Protein AF-0000000067869856 (afdb_homodimer)

Radius of gyration: 24.0 Å; Cα contacts (8 Å, |Δi|>4): 1104; chains: 2; bounding box: 65×70×57 Å

pLDDT: mean 91.67, std 9.71, range [39.16, 98.56]

Solvent-accessible surface area (backbone atoms only — not comparable to full-atom values): 27989 Å² total; per-residue (Å²): 135,73,52,47,70,72,68,78,84,89,57,65,49,40,37,36,37,46,43,30,27,34,25,47,80,92,40,54,46,36,48,54,32,61,49,70,41,50,46,46,32,32,34,22,41,33,48,56,56,70,45,43,69,68,57,52,58,29,52,74,39,50,57,46,69,77,38,80,65,51,48,76,44,62,43,40,26,50,65,92,41,57,66,74,44,87,84,54,58,59,69,60,42,32,39,33,36,25,73,45,50,41,69,50,75,62,56,91,49,22,46,47,50,46,39,48,48,62,34,52,76,71,61,60,82,70,62,62,68,58,50,52,53,50,31,33,55,74,53,68,47,69,87,84,56,66,44,75,41,55,34,85,77,46,42,64,67,55,25,36,37,46,50,48,24,27,39,53,63,56,62,30,56,30,41,37,30,40,33,57,52,59,69,38,17,62,51,57,37,52,54,48,44,53,50,49,61,61,46,18,78,75,21,20,32,41,36,34,44,58,48,64,68,55,37,37,53,56,14,39,26,32,34,36,40,40,64,41,74,86,41,95,89,46,76,55,29,15,27,68,73,48,74,42,43,24,51,42,50,72,75,56,45,87,42,72,68,48,45,33,49,76,69,54,46,131,133,70,53,46,69,72,70,75,80,90,55,64,48,41,36,37,35,45,41,29,26,34,26,48,81,92,40,53,46,36,47,55,33,62,50,69,42,51,44,46,33,34,33,22,41,34,50,55,57,71,44,45,69,68,57,52,57,29,52,75,40,49,58,46,69,78,40,80,64,51,49,78,45,62,44,40,24,50,65,92,40,59,67,76,44,87,82,53,58,58,70,61,41,32,39,35,36,24,73,46,49,40,69,49,74,62,56,90,51,22,45,48,50,48,40,46,48,62,35,50,76,72,61,60,82,71,62,64,68,58,48,52,53,50,31,34,56,73,52,68,47,70,86,84,55,67,46,76,42,55,32,86,77,46,42,60,65,56,25,37,37,46,48,49,24,27,38,52,63,56,60,30,56,28,42,37,31,42,33,57,52,58,70,38,16,61,49,57,36,52,55,47,45,53,50,50,60,60,45,18,78,73,20,20,33,41,35,34,43,60,47,64,67,57,38,37,55,57,15,40,26,32,33,35,40,40,64,40,73,85,39,96,87,47,75,54,27,14,29,69,73,48,74,43,43,24,50,42,52,72,73,56,44,89,42,70,67,50,45,33,50,73,69,54,45,130

InterPro domains:
  IPR003439 ABC transporter-like, ATP-binding domain [PF00005] (30-181)
  IPR003439 ABC transporter-like, ATP-binding domain [PS50893] (15-252)
  IPR003593 AAA+ ATPase domain [SM00382] (39-242)
  IPR005670 Phosphate import ATP-binding protein PstB-like [cd03260] (15-249)
  IPR027417 P-loop containing nucleoside triphosphate hydrolase [G3DSA:3.40.50.300] (12-260)
  IPR027417 P-loop containing nucleoside triphosphate hydrolase [SSF52540] (6-226)

Secondary structure (DSSP, 8-state):
--PPPPPPS---EEEEEEEEEEEETTEEEEEEEEEEEETTSEEEEE-STTSSHHHHHHHHTTGGGG-TTEEEEEEEEETTEETTSTTS-HHHHHHHEEEEESSP-PPSSBHHHHHHHHHHHTT--S-HHHHHHHHHHHTT--TTS-TTSBGGGS-HHHHHHHHHHHHHHT--SEEEEESTTTT--HHHHHHHHHHHHHHTTT-EEEEE-S-HHHHHHH-SEEEEEEEE-SSTTS--EEEEEEEEEHHHHHHS-SSHHHHHHHTT--/--PPPPPPS---EEEEEEEEEEEETTEEEEEEEEEEEETTSEEEEE-STTSSHHHHHHHHTTGGGG-TTEEEEEEEEETTEETTSTTS-HHHHHHHEEEEESSP-PPSSBHHHHHHHHHHHTT--S-HHHHHHHHHHHTT--TTS-TTSBGGGS-HHHHHHHHHHHHHHT--SEEEEESTTTT--HHHHHHHHHHHHHHTTT-EEEEE-S-HHHHHHH-SEEEEEEEE-SSTTS--EEEEEEEEEHHHHHHS-SSHHHHHHHTT--

Structure (mmCIF, N/CA/C/O backbone):
data_AF-0000000067869856-model_v1
#
loop_
_entity.id
_entity.type
_entity.pdbx_description
1 polymer ATPase
#
loop_
_atom_site.group_PDB
_atom_site.id
_atom_site.type_symbol
_atom_site.label_atom_id
_atom_site.label_alt_id
_atom_site.label_comp_id
_atom_site.label_asym_id
_atom_site.label_entity_id
_atom_site.label_seq_id
_atom_site.pdbx_PDB_ins_code
_atom_site.Cartn_x
_atom_site.Cartn_y
_atom_site.Cartn_z
_atom_site.occupancy
_atom_site.B_iso_or_equiv
_atom_site.auth_seq_id
_atom_site.auth_comp_id
_atom_site.auth_asym_id
_atom_site.auth_atom_id
_atom_site.pdbx_PDB_model_num
ATOM 1 N N . MET A 1 1 ? -0.422 15.875 -17.922 1 39.16 1 MET A N 1
ATOM 2 C CA . MET A 1 1 ? -0.755 16.062 -16.5 1 39.16 1 MET A CA 1
ATOM 3 C C . MET A 1 1 ? -1.056 17.516 -16.203 1 39.16 1 MET A C 1
ATOM 5 O O . MET A 1 1 ? -0.271 18.406 -16.547 1 39.16 1 MET A O 1
ATOM 9 N N . GLU A 1 2 ? -2.297 17.922 -15.969 1 53.31 2 GLU A N 1
ATOM 10 C CA . GLU A 1 2 ? -2.629 19.297 -15.602 1 53.31 2 GLU A CA 1
ATOM 11 C C . GLU A 1 2 ? -2.277 19.578 -14.148 1 53.31 2 GLU A C 1
ATOM 13 O O . GLU A 1 2 ? -2.596 18.781 -13.258 1 53.31 2 GLU A O 1
ATOM 18 N N . PHE A 1 3 ? -1.23 20.516 -14 1 53.94 3 PHE A N 1
ATOM 19 C CA . PHE A 1 3 ? -0.782 20.891 -12.664 1 53.94 3 PHE A CA 1
ATOM 20 C C . PHE A 1 3 ? -1.638 22.031 -12.117 1 53.94 3 PHE A C 1
ATOM 22 O O . PHE A 1 3 ? -2.211 22.812 -12.875 1 53.94 3 PHE A O 1
ATOM 29 N N . LEU A 1 4 ? -1.849 21.922 -10.789 1 57.97 4 LEU A N 1
ATOM 30 C CA . LEU A 1 4 ? -2.494 23.062 -10.156 1 57.97 4 LEU A CA 1
ATOM 31 C C . LEU A 1 4 ? -1.686 24.344 -10.375 1 57.97 4 LEU A C 1
ATOM 33 O O . LEU A 1 4 ? -0.46 24.297 -10.5 1 57.97 4 LEU A O 1
ATOM 37 N N . PRO A 1 5 ? -2.385 25.422 -10.586 1 54.81 5 PRO A N 1
ATOM 38 C CA . PRO A 1 5 ? -1.653 26.688 -10.703 1 54.81 5 PRO A CA 1
ATOM 39 C C . PRO A 1 5 ? -0.797 26.984 -9.477 1 54.81 5 PRO A C 1
ATOM 41 O O . PRO A 1 5 ? -1.098 26.516 -8.383 1 54.81 5 PRO A O 1
ATOM 44 N N . PRO A 1 6 ? 0.367 27.578 -9.719 1 53.59 6 PRO A N 1
ATOM 45 C CA . PRO A 1 6 ? 1.192 27.953 -8.57 1 53.59 6 PRO A CA 1
ATOM 46 C C . PRO A 1 6 ? 0.456 28.875 -7.59 1 53.59 6 PRO A C 1
ATOM 48 O O . PRO A 1 6 ? -0.377 29.688 -8 1 53.59 6 PRO A O 1
ATOM 51 N N . PRO A 1 7 ? 0.468 28.484 -6.328 1 55.28 7 PRO A N 1
ATOM 52 C CA . PRO A 1 7 ? -0.251 29.312 -5.355 1 55.28 7 PRO A CA 1
ATOM 53 C C . PRO A 1 7 ? 0.229 30.766 -5.344 1 55.28 7 PRO A C 1
ATOM 55 O O . PRO A 1 7 ? 1.345 31.047 -5.785 1 55.28 7 PRO A O 1
ATOM 58 N N . PRO A 1 8 ? -0.73 31.656 -4.926 1 47.81 8 PRO A N 1
ATOM 59 C CA . PRO A 1 8 ? -0.253 33.031 -4.715 1 47.81 8 PRO A CA 1
ATOM 60 C C . PRO A 1 8 ? 0.935 33.094 -3.756 1 47.81 8 PRO A C 1
ATOM 62 O O . PRO A 1 8 ? 1.176 32.156 -2.996 1 47.81 8 PRO A O 1
ATOM 65 N N . ARG A 1 9 ? 1.725 34.094 -3.725 1 49.69 9 ARG A N 1
ATOM 66 C CA . ARG A 1 9 ? 2.971 34.312 -2.998 1 49.69 9 ARG A CA 1
ATOM 67 C C . ARG A 1 9 ? 2.895 33.75 -1.589 1 49.69 9 ARG A C 1
ATOM 69 O O . ARG A 1 9 ? 3.598 32.781 -1.268 1 49.69 9 ARG A O 1
ATOM 76 N N . PHE A 1 10 ? 2.943 34.688 -0.5 1 46.12 10 PHE A N 1
ATOM 77 C CA . PHE A 1 10 ? 3.449 34.594 0.865 1 46.12 10 PHE A CA 1
ATOM 78 C C . PHE A 1 10 ? 2.41 34 1.796 1 46.12 10 PHE A C 1
ATOM 80 O O . PHE A 1 10 ? 1.504 34.688 2.264 1 46.12 10 PHE A O 1
ATOM 87 N N . THR A 1 11 ? 1.923 32.719 1.635 1 58.31 11 THR A N 1
ATOM 88 C CA . THR A 1 11 ? 1.076 32.281 2.736 1 58.31 11 THR A CA 1
ATOM 89 C C . THR A 1 11 ? 1.92 31.922 3.953 1 58.31 11 THR A C 1
ATOM 91 O O . THR A 1 11 ? 3.084 31.531 3.814 1 58.31 11 THR A O 1
ATOM 94 N N . ASP A 1 12 ? 1.637 32.438 5.152 1 71.75 12 ASP A N 1
ATOM 95 C CA . ASP A 1 12 ? 2.277 32.125 6.43 1 71.75 12 ASP A CA 1
ATOM 96 C C . ASP A 1 12 ? 2.484 30.641 6.602 1 71.75 12 ASP A C 1
ATOM 98 O O . ASP A 1 12 ? 1.579 29.844 6.336 1 71.75 12 ASP A O 1
ATOM 102 N N . PRO A 1 13 ? 3.732 30.266 6.742 1 81.44 13 PRO A N 1
ATOM 103 C CA . PRO A 1 13 ? 3.988 28.828 6.945 1 81.44 13 PRO A CA 1
ATOM 104 C C . PRO A 1 13 ? 3.207 28.25 8.125 1 81.44 13 PRO A C 1
ATOM 106 O O . PRO A 1 13 ? 3.105 28.891 9.172 1 81.44 13 PRO A O 1
ATOM 109 N N . ALA A 1 14 ? 2.566 27.234 7.809 1 87.12 14 ALA A N 1
ATOM 110 C CA . ALA A 1 14 ? 1.87 26.531 8.875 1 87.12 14 ALA A CA 1
ATOM 111 C C . ALA A 1 14 ? 2.852 25.75 9.75 1 87.12 14 ALA A C 1
ATOM 113 O O . ALA A 1 14 ? 2.723 25.719 10.977 1 87.12 14 ALA A O 1
ATOM 114 N N . LEU A 1 15 ? 3.865 25.172 9.164 1 95.44 15 LEU A N 1
ATOM 115 C CA . LEU A 1 15 ? 4.852 24.297 9.789 1 95.44 15 LEU A CA 1
ATOM 116 C C . LEU A 1 15 ? 6.25 24.578 9.242 1 95.44 15 LEU A C 1
ATOM 118 O O . LEU A 1 15 ? 6.434 24.703 8.031 1 95.44 15 LEU A O 1
ATOM 122 N N . ARG A 1 16 ? 7.152 24.844 10.18 1 96.56 16 ARG A N 1
ATOM 123 C CA . ARG A 1 16 ? 8.531 25.141 9.789 1 96.56 16 ARG A CA 1
ATOM 124 C C . ARG A 1 16 ? 9.5 24.141 10.414 1 96.56 16 ARG A C 1
ATOM 126 O O . ARG A 1 16 ? 9.453 23.891 11.625 1 96.56 16 ARG A O 1
ATOM 133 N N . LEU A 1 17 ? 10.289 23.516 9.555 1 97.81 17 LEU A N 1
ATOM 134 C CA . LEU A 1 17 ? 11.383 22.641 10 1 97.81 17 LEU A CA 1
ATOM 135 C C . LEU A 1 17 ? 12.719 23.375 9.914 1 97.81 17 LEU A C 1
ATOM 137 O O . LEU A 1 17 ? 13.016 24.031 8.914 1 97.81 17 LEU A O 1
ATOM 141 N N . GLN A 1 18 ? 13.461 23.328 10.961 1 97.44 18 GLN A N 1
ATOM 142 C CA . GLN A 1 18 ? 14.781 23.938 11.008 1 97.44 18 GLN A CA 1
ATOM 143 C C . GLN A 1 18 ? 15.852 22.922 11.398 1 97.44 18 GLN A C 1
ATOM 145 O O . GLN A 1 18 ? 16.047 22.641 12.586 1 97.44 18 GLN A O 1
ATOM 150 N N . GLY A 1 19 ? 16.562 22.453 10.43 1 97.94 19 GLY A N 1
ATOM 151 C CA . GLY A 1 19 ? 17.672 21.547 10.648 1 97.94 19 GLY A CA 1
ATOM 152 C C . GLY A 1 19 ? 17.266 20.234 11.281 1 97.94 19 GLY A C 1
ATOM 153 O O . GLY A 1 19 ? 17.984 19.703 12.148 1 97.94 19 GLY A O 1
ATOM 154 N N . LEU A 1 20 ? 16.156 19.75 10.961 1 97.94 20 LEU A N 1
ATOM 155 C CA . LEU A 1 20 ? 15.695 18.5 11.547 1 97.94 20 LEU A CA 1
ATOM 156 C C . LEU A 1 20 ? 16.625 17.344 11.156 1 97.94 20 LEU A C 1
ATOM 158 O O . LEU A 1 20 ? 16.859 17.109 9.969 1 97.94 20 LEU A O 1
ATOM 162 N N . THR A 1 21 ? 17.172 16.719 12.117 1 97.88 21 THR A N 1
ATOM 163 C CA . THR A 1 21 ? 18.109 15.617 11.922 1 97.88 21 THR A CA 1
ATOM 164 C C . THR A 1 21 ? 17.688 14.406 12.758 1 97.88 21 THR A C 1
ATOM 166 O O . THR A 1 21 ? 17.281 14.547 13.914 1 97.88 21 THR A O 1
ATOM 169 N N . VAL A 1 22 ? 17.625 13.281 12.141 1 97.56 22 VAL A N 1
ATOM 170 C CA . VAL A 1 22 ? 17.266 12.039 12.82 1 97.56 22 VAL A CA 1
ATOM 171 C C . VAL A 1 22 ? 18.391 11.016 12.656 1 97.56 22 VAL A C 1
ATOM 173 O O . VAL A 1 22 ? 18.828 10.75 11.539 1 97.56 22 VAL A O 1
ATOM 176 N N . GLU A 1 23 ? 18.75 10.492 13.734 1 95.69 23 GLU A N 1
ATOM 177 C CA . GLU A 1 23 ? 19.844 9.516 13.734 1 95.69 23 GLU A CA 1
ATOM 178 C C . GLU A 1 23 ? 19.422 8.227 14.438 1 95.69 23 GLU A C 1
ATOM 180 O O . GLU A 1 23 ? 18.641 8.258 15.383 1 95.69 23 GLU A O 1
ATOM 185 N N . HIS A 1 24 ? 19.844 7.18 13.969 1 91.62 24 HIS A N 1
ATOM 186 C CA . HIS A 1 24 ? 19.75 5.863 14.586 1 91.62 24 HIS A CA 1
ATOM 187 C C . HIS A 1 24 ? 21.125 5.297 14.898 1 91.62 24 HIS A C 1
ATOM 189 O O . HIS A 1 24 ? 21.812 4.789 14.008 1 91.62 24 HIS A O 1
ATOM 195 N N . GLY A 1 25 ? 21.469 5.246 16.156 1 88 25 GLY A N 1
ATOM 196 C CA . GLY A 1 25 ? 22.859 4.938 16.484 1 88 25 GLY A CA 1
ATOM 197 C C . GLY A 1 25 ? 23.844 5.883 15.836 1 88 25 GLY A C 1
ATOM 198 O O . GLY A 1 25 ? 23.75 7.102 15.992 1 88 25 GLY A O 1
ATOM 199 N N . ASP A 1 26 ? 24.672 5.219 14.961 1 85.81 26 ASP A N 1
ATOM 200 C CA . ASP A 1 26 ? 25.703 6.027 14.312 1 85.81 26 ASP A CA 1
ATOM 201 C C . ASP A 1 26 ? 25.297 6.371 12.875 1 85.81 26 ASP A C 1
ATOM 203 O O . ASP A 1 26 ? 26.094 6.953 12.133 1 85.81 26 ASP A O 1
ATOM 207 N N . HIS A 1 27 ? 24.094 6.117 12.562 1 88.06 27 HIS A N 1
ATOM 208 C CA . HIS A 1 27 ? 23.641 6.352 11.195 1 88.06 27 HIS A CA 1
ATOM 209 C C . HIS A 1 27 ? 22.656 7.516 11.125 1 88.06 27 HIS A C 1
ATOM 211 O O . HIS A 1 27 ? 21.688 7.547 11.875 1 88.06 27 HIS A O 1
ATOM 217 N N . CYS A 1 28 ? 23 8.414 10.273 1 93.31 28 CYS A N 1
ATOM 218 C CA . CYS A 1 28 ? 22.094 9.539 10.047 1 93.31 28 CYS A CA 1
ATOM 219 C C . CYS A 1 28 ? 21.031 9.188 9.008 1 93.31 28 CYS A C 1
ATOM 221 O O . CYS A 1 28 ? 21.359 8.875 7.863 1 93.31 28 CYS A O 1
ATOM 223 N N . LEU A 1 29 ? 19.812 9.234 9.406 1 94.19 29 LEU A N 1
ATOM 224 C CA . LEU A 1 29 ? 18.703 8.891 8.516 1 94.19 29 LEU A CA 1
ATOM 225 C C . LEU A 1 29 ? 18.203 10.125 7.77 1 94.19 29 LEU A C 1
ATOM 227 O O . LEU A 1 29 ? 18.141 10.133 6.539 1 94.19 29 LEU A O 1
ATOM 231 N N . LEU A 1 30 ? 17.844 11.125 8.461 1 97.69 30 LEU A N 1
ATOM 232 C CA . LEU A 1 30 ? 17.469 12.43 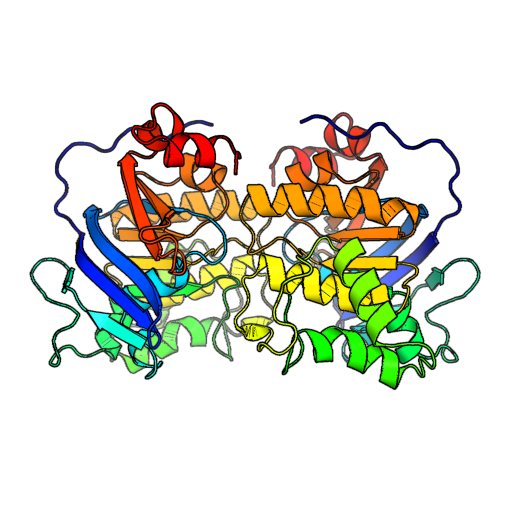7.922 1 97.69 30 LEU A CA 1
ATOM 233 C C . LEU A 1 30 ? 18.484 13.492 8.328 1 97.69 30 LEU A C 1
ATOM 235 O O . LEU A 1 30 ? 18.828 13.609 9.508 1 97.69 30 LEU A O 1
ATOM 239 N N . HIS A 1 31 ? 18.922 14.258 7.363 1 97.56 31 HIS A N 1
ATOM 240 C CA . HIS A 1 31 ? 20.016 15.18 7.629 1 97.56 31 HIS A CA 1
ATOM 241 C C . HIS A 1 31 ? 19.594 16.625 7.352 1 97.56 31 HIS A C 1
ATOM 243 O O . HIS A 1 31 ? 19.484 17.031 6.191 1 97.56 31 HIS A O 1
ATOM 249 N N . GLN A 1 32 ? 19.469 17.359 8.391 1 97.31 32 GLN A N 1
ATOM 250 C CA . GLN A 1 32 ? 19.312 18.812 8.359 1 97.31 32 GLN A CA 1
ATOM 251 C C . GLN A 1 32 ? 18.203 19.219 7.402 1 97.31 32 GLN A C 1
ATOM 253 O O . GLN A 1 32 ? 18.406 20.047 6.512 1 97.31 32 GLN A O 1
ATOM 258 N N . ILE A 1 33 ? 17.062 18.641 7.633 1 98.12 33 ILE A N 1
ATOM 259 C CA . ILE A 1 33 ? 15.898 18.984 6.82 1 98.12 33 ILE A CA 1
ATOM 260 C C . ILE A 1 33 ? 15.328 20.328 7.266 1 98.12 33 ILE A C 1
ATOM 262 O O . ILE A 1 33 ? 14.93 20.484 8.422 1 98.12 33 ILE A O 1
ATOM 266 N N . SER A 1 34 ? 15.344 21.312 6.371 1 98.12 34 SER A N 1
ATOM 267 C CA . SER A 1 34 ? 14.758 22.625 6.613 1 98.12 34 SER A CA 1
ATOM 268 C C . SER A 1 34 ? 13.766 23 5.512 1 98.12 34 SER A C 1
ATOM 270 O O . SER A 1 34 ? 14.078 22.891 4.328 1 98.12 34 SER A O 1
ATOM 272 N N . CYS A 1 35 ? 12.625 23.312 5.945 1 96.06 35 CYS A N 1
ATOM 273 C CA . CYS A 1 35 ? 11.594 23.688 4.98 1 96.06 35 CYS A CA 1
ATOM 274 C C . CYS A 1 35 ? 10.406 24.344 5.676 1 96.06 35 CYS A C 1
ATOM 276 O O . CYS A 1 35 ? 10.219 24.172 6.883 1 96.06 35 CYS A O 1
ATOM 278 N N . GLU A 1 36 ? 9.664 25.125 4.902 1 96.12 36 GLU A N 1
ATOM 279 C CA . GLU A 1 36 ? 8.438 25.766 5.371 1 96.12 36 GLU A CA 1
ATOM 280 C C . GLU A 1 36 ? 7.227 25.281 4.57 1 96.12 36 GLU A C 1
ATOM 282 O O . GLU A 1 36 ? 7.164 25.469 3.355 1 96.12 36 GLU A O 1
ATOM 287 N N . PHE A 1 37 ? 6.332 24.688 5.289 1 96.31 37 PHE A N 1
ATOM 288 C CA . PHE A 1 37 ? 5.121 24.203 4.633 1 96.31 37 PHE A CA 1
ATOM 289 C C . PHE A 1 37 ? 4.031 25.266 4.664 1 96.31 37 PHE A C 1
ATOM 291 O O . PHE A 1 37 ? 3.617 25.703 5.738 1 96.31 37 PHE A O 1
ATOM 298 N N . PRO A 1 38 ? 3.547 25.688 3.49 1 94.81 38 PRO A N 1
ATOM 299 C CA . PRO A 1 38 ? 2.539 26.75 3.447 1 94.81 38 PRO A CA 1
ATOM 300 C C . PRO A 1 38 ? 1.198 26.312 4.035 1 94.81 38 PRO A C 1
ATOM 302 O O . PRO A 1 38 ? 0.794 25.156 3.875 1 94.81 38 PRO A O 1
ATOM 305 N N . GLN A 1 39 ? 0.516 27.25 4.641 1 93.94 39 GLN A N 1
ATOM 306 C CA . GLN A 1 39 ? -0.782 27 5.262 1 93.94 39 GLN A CA 1
ATOM 307 C C . GLN A 1 39 ? -1.853 26.734 4.207 1 93.94 39 GLN A C 1
ATOM 309 O O . GLN A 1 39 ? -1.854 27.359 3.145 1 93.94 39 GLN A O 1
ATOM 314 N N . GLN A 1 40 ? -2.701 25.797 4.523 1 94.31 40 GLN A N 1
ATOM 315 C CA . GLN A 1 40 ? -3.912 25.516 3.756 1 94.31 40 GLN A CA 1
ATOM 316 C C . GLN A 1 40 ? -3.582 25.188 2.301 1 94.31 40 GLN A C 1
ATOM 318 O O . GLN A 1 40 ? -4.184 25.75 1.384 1 94.31 40 GLN A O 1
ATOM 323 N N . THR A 1 41 ? -2.545 24.406 2.115 1 95.81 41 THR A N 1
ATOM 324 C CA . THR A 1 41 ? -2.152 23.812 0.84 1 95.81 41 THR A CA 1
ATOM 325 C C . THR A 1 41 ? -1.824 22.328 1.009 1 95.81 41 THR A C 1
ATOM 327 O O . THR A 1 41 ? -1.706 21.844 2.133 1 95.81 41 THR A O 1
ATOM 330 N N . ILE A 1 42 ? -1.768 21.703 -0.098 1 97.5 42 ILE A N 1
ATOM 331 C CA . ILE A 1 42 ? -1.275 20.328 -0.115 1 97.5 42 ILE A CA 1
ATOM 332 C C . ILE A 1 42 ? 0.19 20.312 -0.544 1 97.5 42 ILE A C 1
ATOM 334 O O . ILE A 1 42 ? 0.534 20.812 -1.622 1 97.5 42 ILE A O 1
ATOM 338 N N . THR A 1 43 ? 1.025 19.875 0.31 1 97.94 43 THR A N 1
ATOM 339 C CA . THR A 1 43 ? 2.416 19.609 -0.047 1 97.94 43 THR A CA 1
ATOM 340 C C . THR A 1 43 ? 2.674 18.109 -0.173 1 97.94 43 THR A C 1
ATOM 342 O O . THR A 1 43 ? 2.488 17.359 0.788 1 97.94 43 THR A O 1
ATOM 345 N N . ALA A 1 44 ? 3.053 17.703 -1.354 1 98.19 44 ALA A N 1
ATOM 346 C CA . ALA A 1 44 ? 3.455 16.312 -1.561 1 98.19 44 ALA A CA 1
ATOM 347 C C . ALA A 1 44 ? 4.91 16.109 -1.148 1 98.19 44 ALA A C 1
ATOM 349 O O . ALA A 1 44 ? 5.773 16.938 -1.436 1 98.19 44 ALA A O 1
ATOM 350 N N . ILE A 1 45 ? 5.141 15.078 -0.407 1 98.19 45 ILE A N 1
ATOM 351 C CA . ILE A 1 45 ? 6.484 14.617 -0.084 1 98.19 45 ILE A CA 1
ATOM 352 C C . ILE A 1 45 ? 6.801 13.352 -0.88 1 98.19 45 ILE A C 1
ATOM 354 O O . ILE A 1 45 ? 6.141 12.328 -0.716 1 98.19 45 ILE A O 1
ATOM 358 N N . VAL A 1 46 ? 7.781 13.469 -1.757 1 96.88 46 VAL A N 1
ATOM 359 C CA . VAL A 1 46 ? 8.125 12.359 -2.646 1 96.88 46 VAL A CA 1
ATOM 360 C C . VAL A 1 46 ? 9.602 12.008 -2.486 1 96.88 46 VAL A C 1
ATOM 362 O O . VAL A 1 46 ? 10.367 12.766 -1.89 1 96.88 46 VAL A O 1
ATOM 365 N N . GLY A 1 47 ? 10 10.852 -2.941 1 95.75 47 GLY A N 1
ATOM 366 C CA . GLY A 1 47 ? 11.352 10.32 -2.859 1 95.75 47 GLY A CA 1
ATOM 367 C C . GLY A 1 47 ? 11.414 8.812 -2.973 1 95.75 47 GLY A C 1
ATOM 368 O O . GLY A 1 47 ? 10.375 8.141 -2.961 1 95.75 47 GLY A O 1
ATOM 369 N N . PRO A 1 48 ? 12.594 8.344 -3.066 1 93.06 48 PRO A N 1
ATOM 370 C CA . PRO A 1 48 ? 12.742 6.895 -3.195 1 93.06 48 PRO A CA 1
ATOM 371 C C . PRO A 1 48 ? 12.195 6.137 -1.985 1 93.06 48 PRO A C 1
ATOM 373 O O . PRO A 1 48 ? 12.141 6.688 -0.884 1 93.06 48 PRO A O 1
ATOM 376 N N . SER A 1 49 ? 11.82 4.895 -2.25 1 89.81 49 SER A N 1
ATOM 377 C CA . SER A 1 49 ? 11.344 4.043 -1.166 1 89.81 49 SER A CA 1
ATOM 378 C C . SER A 1 49 ? 12.414 3.854 -0.097 1 89.81 49 SER A C 1
ATOM 380 O O . SER A 1 49 ? 13.586 3.633 -0.416 1 89.81 49 SER A O 1
ATOM 382 N N . GLY A 1 50 ? 12.023 4.02 1.128 1 87.88 50 GLY A N 1
ATOM 383 C CA . GLY A 1 50 ? 12.938 3.766 2.234 1 87.88 50 GLY A CA 1
ATOM 384 C C . GLY A 1 50 ? 13.797 4.965 2.586 1 87.88 50 GLY A C 1
ATOM 385 O O . GLY A 1 50 ? 14.664 4.875 3.455 1 87.88 50 GLY A O 1
ATOM 386 N N . CYS A 1 51 ? 13.492 6.07 1.978 1 92.38 51 CYS A N 1
ATOM 387 C CA . CYS A 1 51 ? 14.406 7.188 2.186 1 92.38 51 CYS A CA 1
ATOM 388 C C . CYS A 1 51 ? 14.047 7.957 3.451 1 92.38 51 CYS A C 1
ATOM 390 O O . CYS A 1 51 ? 14.742 8.898 3.826 1 92.38 51 CYS A O 1
ATOM 392 N N . GLY A 1 52 ? 12.906 7.664 4.094 1 94.06 52 GLY A N 1
ATOM 393 C CA . GLY A 1 52 ? 12.633 8.273 5.383 1 94.06 52 GLY A CA 1
ATOM 394 C C . GLY A 1 52 ? 11.414 9.18 5.363 1 94.06 52 GLY A C 1
ATOM 395 O O . GLY A 1 52 ? 11.211 9.969 6.289 1 94.06 52 GLY A O 1
ATOM 396 N N . LYS A 1 53 ? 10.578 9.148 4.375 1 96.44 53 LYS A N 1
ATOM 397 C CA . LYS A 1 53 ? 9.391 10 4.281 1 96.44 53 LYS A CA 1
ATOM 398 C C . LYS A 1 53 ? 8.461 9.773 5.465 1 96.44 53 LYS A C 1
ATOM 400 O O . LYS A 1 53 ? 7.984 10.734 6.082 1 96.44 53 LYS A O 1
ATOM 405 N N . THR A 1 54 ? 8.234 8.484 5.797 1 95 54 THR A N 1
ATOM 406 C CA . THR A 1 54 ? 7.387 8.117 6.926 1 95 54 THR A CA 1
ATOM 407 C C . THR A 1 54 ? 7.996 8.609 8.234 1 95 54 THR A C 1
ATOM 409 O O . THR A 1 54 ? 7.289 9.141 9.094 1 95 54 THR A O 1
ATOM 412 N N . LEU A 1 55 ? 9.289 8.438 8.352 1 95.38 55 LEU A N 1
ATOM 413 C CA . LEU A 1 55 ? 9.984 8.891 9.547 1 95.38 55 LEU A CA 1
ATOM 414 C C . LEU A 1 55 ? 9.828 10.398 9.727 1 95.38 55 LEU A C 1
ATOM 416 O O . LEU A 1 55 ? 9.625 10.875 10.844 1 95.38 55 LEU A O 1
ATOM 420 N N . LEU A 1 56 ? 9.906 11.094 8.641 1 97.94 56 LEU A N 1
ATOM 421 C CA . LEU A 1 56 ? 9.734 12.539 8.703 1 97.94 56 LEU A CA 1
ATOM 422 C C . LEU A 1 56 ? 8.367 12.906 9.281 1 97.94 56 LEU A C 1
ATOM 424 O O . LEU A 1 56 ? 8.281 13.719 10.203 1 97.94 56 LEU A O 1
ATOM 428 N N . LEU A 1 57 ? 7.281 12.289 8.797 1 97.88 57 LEU A N 1
ATOM 429 C CA . LEU A 1 57 ? 5.941 12.594 9.297 1 97.88 57 LEU A CA 1
ATOM 430 C C . LEU A 1 57 ? 5.816 12.227 10.773 1 97.88 57 LEU A C 1
ATOM 432 O O . LEU A 1 57 ? 5.176 12.945 11.539 1 97.88 57 LEU A O 1
ATOM 436 N N . ARG A 1 58 ? 6.477 11.164 11.156 1 97.44 58 ARG A N 1
ATOM 437 C CA . ARG A 1 58 ? 6.406 10.719 12.547 1 97.44 58 ARG A CA 1
ATOM 438 C C . ARG A 1 58 ? 7.133 11.688 13.477 1 97.44 58 ARG A C 1
ATOM 440 O O . ARG A 1 58 ? 6.785 11.812 14.648 1 97.44 58 ARG A O 1
ATOM 447 N N . CYS A 1 59 ? 8.125 12.336 12.961 1 97.62 59 CYS A N 1
ATOM 448 C CA . CYS A 1 59 ? 8.82 13.352 13.742 1 97.62 59 CYS A CA 1
ATOM 449 C C . CYS A 1 59 ? 7.926 14.562 13.977 1 97.62 59 CYS A C 1
ATOM 451 O O . CYS A 1 59 ? 7.98 15.18 15.047 1 97.62 59 CYS A O 1
ATOM 453 N N . LEU A 1 60 ? 7.078 14.852 13 1 97.44 60 LEU A N 1
ATOM 454 C CA . LEU A 1 60 ? 6.262 16.047 13.078 1 97.44 60 LEU A CA 1
ATOM 455 C C . LEU A 1 60 ? 5.25 15.953 14.211 1 97.44 60 LEU A C 1
ATOM 457 O O . LEU A 1 60 ? 4.996 16.938 14.906 1 97.44 60 LEU A O 1
ATOM 461 N N . ASN A 1 61 ? 4.656 14.789 14.422 1 96.12 61 ASN A N 1
ATOM 462 C CA . ASN A 1 61 ? 3.689 14.672 15.508 1 96.12 61 ASN A CA 1
ATOM 463 C C . ASN A 1 61 ? 4.266 13.898 16.688 1 96.12 61 ASN A C 1
ATOM 465 O O . ASN A 1 61 ? 3.518 13.383 17.516 1 96.12 61 ASN A O 1
ATOM 469 N N . ARG A 1 62 ? 5.629 13.68 16.656 1 96.75 62 ARG A N 1
ATOM 470 C CA . ARG A 1 62 ? 6.453 13.172 17.75 1 96.75 62 ARG A CA 1
ATOM 471 C C . ARG A 1 62 ? 6.133 11.711 18.047 1 96.75 62 ARG A C 1
ATOM 473 O O . ARG A 1 62 ? 6.309 11.242 19.172 1 96.75 62 ARG A O 1
ATOM 480 N N . LEU A 1 63 ? 5.602 10.969 17.094 1 96.38 63 LEU A N 1
ATOM 481 C CA . LEU A 1 63 ? 5.492 9.516 17.219 1 96.38 63 LEU A CA 1
ATOM 482 C C . LEU A 1 63 ? 6.875 8.875 17.25 1 96.38 63 LEU A C 1
ATOM 484 O O . LEU A 1 63 ? 7.039 7.77 17.781 1 96.38 63 LEU A O 1
ATOM 488 N N . SER A 1 64 ? 7.875 9.531 16.656 1 95.12 64 SER A N 1
ATOM 489 C CA . SER A 1 64 ? 9.25 9.039 16.688 1 95.12 64 SER A CA 1
ATOM 490 C C . SER A 1 64 ? 9.766 8.938 18.109 1 95.12 64 SER A C 1
ATOM 492 O O . SER A 1 64 ? 10.719 8.195 18.391 1 95.12 64 SER A O 1
ATOM 494 N N . ASP A 1 65 ? 9.156 9.695 19.047 1 94.44 65 ASP A N 1
ATOM 495 C CA . ASP A 1 65 ? 9.562 9.656 20.453 1 94.44 65 ASP A CA 1
ATOM 496 C C . ASP A 1 65 ? 9.352 8.266 21.047 1 94.44 65 ASP A C 1
ATOM 498 O O . ASP A 1 65 ? 9.961 7.926 22.062 1 94.44 65 ASP A O 1
ATOM 502 N N . LEU A 1 66 ? 8.469 7.516 20.438 1 93.75 66 LEU A N 1
ATOM 503 C CA . LEU A 1 66 ? 8.156 6.184 20.938 1 93.75 66 LEU A CA 1
ATOM 504 C C . LEU A 1 66 ? 9.25 5.188 20.547 1 93.75 66 LEU A C 1
ATOM 506 O O . LEU A 1 66 ? 9.211 4.027 20.969 1 93.75 66 LEU A O 1
ATOM 510 N N . GLN A 1 67 ? 10.188 5.57 19.75 1 93.5 67 GLN A N 1
ATOM 511 C CA . GLN A 1 67 ? 11.352 4.773 19.391 1 93.5 67 GLN A CA 1
ATOM 512 C C . GLN A 1 67 ? 12.625 5.312 20.047 1 93.5 67 GLN A C 1
ATOM 514 O O . GLN A 1 67 ? 13.312 6.16 19.469 1 93.5 67 GLN A O 1
ATOM 519 N N . PRO A 1 68 ? 13 4.715 21.125 1 92.12 68 PRO A N 1
ATOM 520 C CA . PRO A 1 68 ? 14.086 5.27 21.922 1 92.12 68 PRO A CA 1
ATOM 521 C C . PRO A 1 68 ? 15.43 5.23 21.203 1 92.12 68 PRO A C 1
ATOM 523 O O . PRO A 1 68 ? 16.344 5.977 21.562 1 92.12 68 PRO A O 1
ATOM 526 N N . GLU A 1 69 ? 15.5 4.469 20.188 1 92.81 69 GLU A N 1
ATOM 527 C CA . GLU A 1 69 ? 16.766 4.336 19.469 1 92.81 69 GLU A CA 1
ATOM 528 C C . GLU A 1 69 ? 16.984 5.527 18.531 1 92.81 69 GLU A C 1
ATOM 530 O O . GLU A 1 69 ? 18.094 5.727 18.031 1 92.81 69 GLU A O 1
ATOM 535 N N . LEU A 1 70 ? 15.969 6.25 18.359 1 95.69 70 LEU A N 1
ATOM 536 C CA . LEU A 1 70 ? 16.078 7.402 17.469 1 95.69 70 LEU A CA 1
ATOM 537 C C . LEU A 1 70 ? 16.469 8.656 18.25 1 95.69 70 LEU A C 1
ATOM 539 O O . LEU A 1 70 ? 15.977 8.883 19.359 1 95.69 70 LEU A O 1
ATOM 543 N N . ARG A 1 71 ? 17.484 9.398 17.766 1 96.12 71 ARG A N 1
ATOM 544 C CA . ARG A 1 71 ? 17.844 10.727 18.25 1 96.12 71 ARG A CA 1
ATOM 545 C C . ARG A 1 71 ? 17.391 11.812 17.281 1 96.12 71 ARG A C 1
ATOM 547 O O . ARG A 1 71 ? 17.859 11.867 16.141 1 96.12 71 ARG A O 1
ATOM 554 N N . VAL A 1 72 ? 16.484 12.641 17.719 1 96.94 72 VAL A N 1
ATOM 555 C CA . VAL A 1 72 ? 15.945 13.703 16.875 1 96.94 72 VAL A CA 1
ATOM 556 C C . VAL A 1 72 ? 16.469 15.055 17.344 1 96.94 72 VAL A C 1
ATOM 558 O O . VAL A 1 72 ? 16.406 15.367 18.531 1 96.94 72 VAL A O 1
ATOM 561 N N . SER A 1 73 ? 17.078 15.773 16.453 1 96.88 73 SER A N 1
ATOM 562 C CA . SER A 1 73 ? 17.547 17.125 16.734 1 96.88 73 SER A CA 1
ATOM 563 C C . SER A 1 73 ? 17 18.125 15.719 1 96.88 73 SER A C 1
ATOM 565 O O . SER A 1 73 ? 16.391 17.734 14.727 1 96.88 73 SER A O 1
ATOM 567 N N . GLY A 1 74 ? 17.188 19.391 15.938 1 97.19 74 GLY A N 1
ATOM 568 C CA . GLY A 1 74 ? 16.562 20.453 15.148 1 97.19 74 GLY A CA 1
ATOM 569 C C . GLY A 1 74 ? 15.266 20.953 15.742 1 97.19 74 GLY A C 1
ATOM 570 O O . GLY A 1 74 ? 14.961 20.672 16.906 1 97.19 74 GLY A O 1
ATOM 571 N N . GLN A 1 75 ? 14.539 21.812 14.961 1 96.69 75 GLN A N 1
ATOM 572 C CA . GLN A 1 75 ? 13.32 22.406 15.492 1 96.69 75 GLN A CA 1
ATOM 573 C C . GLN A 1 75 ? 12.148 22.203 14.531 1 96.69 75 GLN A C 1
ATOM 575 O O . GLN A 1 75 ? 12.336 22.109 13.32 1 96.69 75 GLN A O 1
ATOM 580 N N . ILE A 1 76 ? 11.047 22.031 15.117 1 97.31 76 ILE A N 1
ATOM 581 C CA . ILE A 1 76 ? 9.773 21.969 14.406 1 97.31 76 ILE A CA 1
ATOM 582 C C . ILE A 1 76 ? 8.82 23.016 14.977 1 97.31 76 ILE A C 1
ATOM 584 O O . ILE A 1 76 ? 8.477 22.969 16.156 1 97.31 76 ILE A O 1
ATOM 588 N N . TRP A 1 77 ? 8.406 23.922 14.125 1 95.69 77 TRP A N 1
ATOM 589 C CA . TRP A 1 77 ? 7.574 25.031 14.594 1 95.69 77 TRP A CA 1
ATOM 590 C C . TRP A 1 77 ? 6.191 24.969 13.953 1 95.69 77 TRP A C 1
ATOM 592 O O . TRP A 1 77 ? 6.07 24.875 12.727 1 95.69 77 TRP A O 1
ATOM 602 N N . LEU A 1 78 ? 5.191 24.953 14.727 1 93.69 78 LEU A N 1
ATOM 603 C CA . LEU A 1 78 ? 3.834 25.25 14.281 1 93.69 78 LEU A CA 1
ATOM 604 C C . LEU A 1 78 ? 3.457 26.688 14.625 1 93.69 78 LEU A C 1
ATOM 606 O O . LEU A 1 78 ? 3.238 27.016 15.797 1 93.69 78 LEU A O 1
ATOM 610 N N . ARG A 1 79 ? 3.434 27.484 13.578 1 87 79 ARG A N 1
ATOM 611 C CA . ARG A 1 79 ? 3.33 28.922 13.836 1 87 79 ARG A CA 1
ATOM 612 C C . ARG A 1 79 ? 4.441 29.391 14.766 1 87 79 ARG A C 1
ATOM 614 O O . ARG A 1 79 ? 5.625 29.266 14.453 1 87 79 ARG A O 1
ATOM 621 N N . ASP A 1 80 ? 4.137 29.797 16.016 1 86.12 80 ASP A N 1
ATOM 622 C CA . ASP A 1 80 ? 5.152 30.328 16.922 1 86.12 80 ASP A CA 1
ATOM 623 C C . ASP A 1 80 ? 5.422 29.359 18.062 1 86.12 80 ASP A C 1
ATOM 625 O O . ASP A 1 80 ? 6.082 29.703 19.047 1 86.12 80 ASP A O 1
ATOM 629 N N . ARG A 1 81 ? 4.98 28.156 17.891 1 91.5 81 ARG A N 1
ATOM 630 C CA . ARG A 1 81 ? 5.148 27.141 18.938 1 91.5 81 ARG A CA 1
ATOM 631 C C . ARG A 1 81 ? 6.141 26.078 18.5 1 91.5 81 ARG A C 1
ATOM 633 O O . ARG A 1 81 ? 5.969 25.438 17.453 1 91.5 81 ARG A O 1
ATOM 640 N N . ASN A 1 82 ? 7.145 25.875 19.344 1 94.62 82 ASN A N 1
ATOM 641 C CA . ASN A 1 82 ? 8.086 24.781 19.109 1 94.62 82 ASN A CA 1
ATOM 642 C C . ASN A 1 82 ? 7.508 23.453 19.562 1 94.62 82 ASN A C 1
ATOM 644 O O . ASN A 1 82 ? 7.344 23.203 20.766 1 94.62 82 ASN A O 1
ATOM 648 N N . LEU A 1 83 ? 7.316 22.562 18.656 1 96.12 83 LEU A N 1
ATOM 649 C CA . LEU A 1 83 ? 6.609 21.312 18.938 1 96.12 83 LEU A CA 1
ATOM 650 C C . LEU A 1 83 ? 7.512 20.344 19.688 1 96.12 83 LEU A C 1
ATOM 652 O O . LEU A 1 83 ? 7.031 19.344 20.234 1 96.12 83 LEU A O 1
ATOM 656 N N . ARG A 1 84 ? 8.789 20.625 19.609 1 95.12 84 ARG A N 1
ATOM 657 C CA . ARG A 1 84 ? 9.703 19.688 20.25 1 95.12 84 ARG A CA 1
ATOM 658 C C . ARG A 1 84 ? 9.992 20.094 21.688 1 95.12 84 ARG A C 1
ATOM 660 O O . ARG A 1 84 ? 10.734 19.406 22.406 1 95.12 84 ARG A O 1
ATOM 667 N N . ASP A 1 85 ? 9.383 21.125 22.125 1 93.69 85 ASP A N 1
ATOM 668 C CA . ASP A 1 85 ? 9.523 21.547 23.516 1 93.69 85 ASP A CA 1
ATOM 669 C C . ASP A 1 85 ? 9 20.469 24.469 1 93.69 85 ASP A C 1
ATOM 671 O O . ASP A 1 85 ? 7.977 19.844 24.188 1 93.69 85 ASP A O 1
ATOM 675 N N . ARG A 1 86 ? 9.594 20.312 25.672 1 91.06 86 ARG A N 1
ATOM 676 C CA . ARG A 1 86 ? 9.25 19.281 26.641 1 91.06 86 ARG A CA 1
ATOM 677 C C . ARG A 1 86 ? 7.867 19.547 27.234 1 91.06 86 ARG A C 1
ATOM 679 O O . ARG A 1 86 ? 7.188 18.609 27.656 1 91.06 86 ARG A O 1
ATOM 686 N N . GLN A 1 87 ? 7.449 20.766 27.188 1 91.94 87 GLN A N 1
ATOM 687 C CA . GLN A 1 87 ? 6.191 21.141 27.828 1 91.94 87 GLN A CA 1
ATOM 688 C C . GLN A 1 87 ? 5 20.828 26.922 1 91.94 87 GLN A C 1
ATOM 690 O O . GLN A 1 87 ? 3.852 20.859 27.375 1 91.94 87 GLN A O 1
ATOM 695 N N . VAL A 1 88 ? 5.285 20.5 25.734 1 93.19 88 VAL A N 1
ATOM 696 C CA . VAL A 1 88 ? 4.211 20.234 24.797 1 93.19 88 VAL A CA 1
ATOM 697 C C . VAL A 1 88 ? 3.504 18.938 25.172 1 93.19 88 VAL A C 1
ATOM 699 O O . VAL A 1 88 ? 4.152 17.922 25.453 1 93.19 88 VAL A O 1
ATOM 702 N N . ASN A 1 89 ? 2.168 19 25.219 1 92.62 89 ASN A N 1
ATOM 703 C CA . ASN A 1 89 ? 1.362 17.797 25.391 1 92.62 89 ASN A CA 1
ATOM 704 C C . ASN A 1 89 ? 1.275 17 24.094 1 92.62 89 ASN A C 1
ATOM 706 O O . ASN A 1 89 ? 0.602 17.406 23.156 1 92.62 89 ASN A O 1
ATOM 710 N N . VAL A 1 90 ? 1.835 15.805 24.078 1 93.69 90 VAL A N 1
ATOM 711 C CA . VAL A 1 90 ? 2.004 15.039 22.859 1 93.69 90 VAL A CA 1
ATOM 712 C C . VAL A 1 90 ? 0.648 14.523 22.375 1 93.69 90 VAL A C 1
ATOM 714 O O . VAL A 1 90 ? 0.41 14.398 21.172 1 93.69 90 VAL A O 1
ATOM 717 N N . GLU A 1 91 ? -0.248 14.242 23.281 1 90.31 91 GLU A N 1
ATOM 718 C CA . GLU A 1 91 ? -1.573 13.773 22.891 1 90.31 91 GLU A CA 1
ATOM 719 C C . GLU A 1 91 ? -2.34 14.859 22.141 1 90.31 91 GLU A C 1
ATOM 721 O O . GLU A 1 91 ? -2.939 14.594 21.094 1 90.31 91 GLU A O 1
ATOM 726 N N . SER A 1 92 ? -2.293 16.016 22.672 1 90.75 92 SER A N 1
ATOM 727 C CA . SER A 1 92 ? -2.939 17.141 22.016 1 90.75 92 SER A CA 1
ATOM 728 C C . SER A 1 92 ? -2.275 17.469 20.688 1 90.75 92 SER A C 1
ATOM 730 O O . SER A 1 92 ? -2.953 17.797 19.703 1 90.75 92 SER A O 1
ATOM 732 N N . LEU A 1 93 ? -0.944 17.328 20.703 1 94.31 93 LEU A N 1
ATOM 733 C CA . LEU A 1 93 ? -0.182 17.578 19.469 1 94.31 93 LEU A CA 1
ATOM 734 C C . LEU A 1 93 ? -0.61 16.625 18.359 1 94.31 93 LEU A C 1
ATOM 736 O O . LEU A 1 93 ? -0.796 17.031 17.219 1 94.31 93 LEU A O 1
ATOM 740 N N . ARG A 1 94 ? -0.839 15.422 18.734 1 94.44 94 ARG A N 1
ATOM 741 C CA . ARG A 1 94 ? -1.174 14.398 17.734 1 94.44 94 ARG A CA 1
ATOM 742 C C . ARG A 1 94 ? -2.596 14.586 17.219 1 94.44 94 ARG A C 1
ATOM 744 O O . ARG A 1 94 ? -2.922 14.148 16.125 1 94.44 94 ARG A O 1
ATOM 751 N N . CYS A 1 95 ? -3.428 15.281 17.984 1 92.19 95 CYS A N 1
ATOM 752 C CA . CYS A 1 95 ? -4.742 15.68 17.484 1 92.19 95 CYS A CA 1
ATOM 753 C C . CYS A 1 95 ? -4.633 16.859 16.531 1 92.19 95 CYS A C 1
ATOM 755 O O . CYS A 1 95 ? -5.375 16.938 15.547 1 92.19 95 CYS A O 1
ATOM 757 N N . GLN A 1 96 ? -3.689 17.703 16.828 1 93.5 96 GLN A N 1
ATOM 758 C CA . GLN A 1 96 ? -3.473 18.875 16 1 93.5 96 GLN A CA 1
ATOM 759 C C . GLN A 1 96 ? -2.807 18.516 14.68 1 93.5 96 GLN A C 1
ATOM 761 O O . GLN A 1 96 ? -3.066 19.141 13.648 1 93.5 96 GLN A O 1
ATOM 766 N N . LEU A 1 97 ? -1.874 17.562 14.758 1 97.12 97 LEU A N 1
ATOM 767 C CA . LEU A 1 97 ? -1.222 16.969 13.602 1 97.12 97 LEU A CA 1
ATOM 768 C C . LEU A 1 97 ? -1.644 15.516 13.422 1 97.12 97 LEU A C 1
ATOM 770 O O . LEU A 1 97 ? -0.918 14.602 13.828 1 97.12 97 LEU A O 1
ATOM 774 N N . ALA A 1 98 ? -2.775 15.352 12.766 1 96.88 98 ALA A N 1
ATOM 775 C CA . ALA A 1 98 ? -3.365 14.016 12.664 1 96.88 98 ALA A CA 1
ATOM 776 C C . ALA A 1 98 ? -2.709 13.219 11.539 1 96.88 98 ALA A C 1
ATOM 778 O O . ALA A 1 98 ? -2.602 13.695 10.406 1 96.88 98 ALA A O 1
ATOM 779 N N . LEU A 1 99 ? -2.262 12.086 11.898 1 97.94 99 LEU A N 1
ATOM 780 C CA . LEU A 1 99 ? -1.561 11.227 10.945 1 97.94 99 LEU A CA 1
ATOM 781 C C . LEU A 1 99 ? -2.438 10.055 10.516 1 97.94 99 LEU A C 1
ATOM 783 O O . LEU A 1 99 ? -3.035 9.383 11.359 1 97.94 99 LEU A O 1
ATOM 787 N N . ILE A 1 100 ? -2.613 9.883 9.211 1 97.25 100 ILE A N 1
ATOM 788 C CA . ILE A 1 100 ? -3.26 8.711 8.625 1 97.25 100 ILE A CA 1
ATOM 789 C C . ILE A 1 100 ? -2.285 7.996 7.691 1 97.25 100 ILE A C 1
ATOM 791 O O . ILE A 1 100 ? -1.812 8.578 6.711 1 97.25 100 ILE A O 1
ATOM 795 N N . ARG A 1 101 ? -1.995 6.797 7.988 1 94.5 101 ARG A N 1
ATOM 796 C CA . ARG A 1 101 ? -1.123 5.98 7.152 1 94.5 101 ARG A CA 1
ATOM 797 C C . ARG A 1 101 ? -1.927 4.941 6.375 1 94.5 101 ARG A C 1
ATOM 799 O O . ARG A 1 101 ? -2.832 4.312 6.922 1 94.5 101 ARG A O 1
ATOM 806 N N . GLY A 1 102 ? -1.512 4.812 5.137 1 90.5 102 GLY A N 1
ATOM 807 C CA . GLY A 1 102 ? -2.146 3.791 4.316 1 90.5 102 GLY A CA 1
ATOM 808 C C . GLY A 1 102 ? -1.483 2.432 4.434 1 90.5 102 GLY A C 1
ATOM 809 O O . GLY A 1 102 ? -0.264 2.342 4.594 1 90.5 102 GLY A O 1
ATOM 810 N N . PRO A 1 103 ? -2.295 1.336 4.418 1 88.25 103 PRO A N 1
ATOM 811 C CA . PRO A 1 103 ? -3.758 1.276 4.359 1 88.25 103 PRO A CA 1
ATOM 812 C C . PRO A 1 103 ? -4.418 1.698 5.668 1 88.25 103 PRO A C 1
ATOM 814 O O . PRO A 1 103 ? -4.02 1.236 6.742 1 88.25 103 PRO A O 1
ATOM 817 N N . ALA A 1 104 ? -5.438 2.545 5.547 1 92.12 104 ALA A N 1
ATOM 818 C CA . ALA A 1 104 ? -6.086 3.1 6.73 1 92.12 104 ALA A CA 1
ATOM 819 C C . ALA A 1 104 ? -6.719 1.998 7.578 1 92.12 104 ALA A C 1
ATOM 821 O O . ALA A 1 104 ? -7.371 1.097 7.047 1 92.12 104 ALA A O 1
ATOM 822 N N . THR A 1 105 ? -6.484 1.995 8.867 1 90.44 105 THR A N 1
ATOM 823 C CA . THR A 1 105 ? -6.992 0.99 9.797 1 90.44 105 THR A CA 1
ATOM 824 C C . THR A 1 105 ? -7.898 1.629 10.844 1 90.44 105 THR A C 1
ATOM 826 O O . THR A 1 105 ? -7.422 2.311 11.75 1 90.44 105 THR A O 1
ATOM 829 N N . PRO A 1 106 ? -9.117 1.357 10.734 1 94.25 106 PRO A N 1
ATOM 830 C CA . PRO A 1 106 ? -10.023 1.878 11.758 1 94.25 106 PRO A CA 1
ATOM 831 C C . PRO A 1 106 ? -9.805 1.232 13.125 1 94.25 106 PRO A C 1
ATOM 833 O O . PRO A 1 106 ? -9.156 0.188 13.219 1 94.25 106 PRO A O 1
ATOM 836 N N . ILE A 1 107 ? -10.195 1.927 14.109 1 93.25 107 ILE A N 1
ATOM 837 C CA . ILE A 1 107 ? -10.227 1.325 15.438 1 93.25 107 ILE A CA 1
ATOM 838 C C . ILE A 1 107 ? -11.266 0.211 15.477 1 93.25 107 ILE A C 1
ATOM 840 O O . ILE A 1 107 ? -12.203 0.199 14.68 1 93.25 107 ILE A O 1
ATOM 844 N N . ALA A 1 108 ? -10.969 -0.717 16.359 1 92.06 108 ALA A N 1
ATOM 845 C CA . ALA A 1 108 ? -11.961 -1.779 16.531 1 92.06 108 ALA A CA 1
ATOM 846 C C . ALA A 1 108 ? -13.305 -1.212 16.953 1 92.06 108 ALA A C 1
ATOM 848 O O . ALA A 1 108 ? -13.367 -0.275 17.766 1 92.06 108 ALA A O 1
ATOM 849 N N . GLY A 1 109 ? -14.375 -1.77 16.359 1 93.31 109 GLY A N 1
ATOM 850 C CA . GLY A 1 109 ? -15.711 -1.294 16.703 1 93.31 109 GLY A CA 1
ATOM 851 C C . GLY A 1 109 ? -16.5 -0.8 15.508 1 93.31 109 GLY A C 1
ATOM 852 O O . GLY A 1 109 ? -16.219 -1.188 14.375 1 93.31 109 GLY A O 1
ATOM 853 N N . SER A 1 110 ? -17.469 0.1 15.805 1 95.81 110 SER A N 1
ATOM 854 C CA . SER A 1 110 ? -18.391 0.561 14.766 1 95.81 110 SER A CA 1
ATOM 855 C C . SER A 1 110 ? -17.875 1.826 14.094 1 95.81 110 SER A C 1
ATOM 857 O O . SER A 1 110 ? -16.906 2.434 14.555 1 95.81 110 SER A O 1
ATOM 859 N N . LEU A 1 111 ? -18.516 2.184 12.984 1 95.94 111 LEU A N 1
ATOM 860 C CA . LEU A 1 111 ? -18.219 3.453 12.336 1 95.94 111 LEU A CA 1
ATOM 861 C C . LEU A 1 111 ? -18.438 4.621 13.289 1 95.94 111 LEU A C 1
ATOM 863 O O . LEU A 1 111 ? -17.625 5.539 13.352 1 95.94 111 LEU A O 1
ATOM 867 N N . TYR A 1 112 ? -19.484 4.492 14.039 1 95.88 112 TYR A N 1
ATOM 868 C CA . TYR A 1 112 ? -19.828 5.527 15.008 1 95.88 112 TYR A CA 1
ATOM 869 C C . TYR A 1 112 ? -18.719 5.672 16.047 1 95.88 112 TYR A C 1
ATOM 871 O O . TYR A 1 112 ? -18.266 6.781 16.344 1 95.88 112 TYR A O 1
ATOM 879 N N . ASP A 1 113 ? -18.25 4.594 16.594 1 95.88 113 ASP A N 1
ATOM 880 C CA . ASP A 1 113 ? -17.219 4.594 17.625 1 95.88 113 ASP A CA 1
ATOM 881 C C . ASP A 1 113 ? -15.914 5.215 17.109 1 95.88 113 ASP A C 1
ATOM 883 O O . ASP A 1 113 ? -15.203 5.887 17.859 1 95.88 113 ASP A O 1
ATOM 887 N N . ASN A 1 114 ? -15.633 4.961 15.883 1 96.56 114 ASN A N 1
ATOM 888 C CA . ASN A 1 114 ? -14.406 5.477 15.281 1 96.56 114 ASN A CA 1
ATOM 889 C C . ASN A 1 114 ? -14.383 7.004 15.281 1 96.56 114 ASN A C 1
ATOM 891 O O . ASN A 1 114 ? -13.32 7.613 15.352 1 96.56 114 ASN A O 1
ATOM 895 N N . ILE A 1 115 ? -15.578 7.59 15.211 1 95 115 ILE A N 1
ATOM 896 C CA . ILE A 1 115 ? -15.648 9.047 15.125 1 95 115 ILE A CA 1
ATOM 897 C C . ILE A 1 115 ? -15.758 9.641 16.531 1 95 115 ILE A C 1
ATOM 899 O O . ILE A 1 115 ? -15.07 10.609 16.859 1 95 115 ILE A O 1
ATOM 903 N N . VAL A 1 116 ? -16.469 8.984 17.406 1 94.62 116 VAL A N 1
ATOM 904 C CA . VAL A 1 116 ? -16.891 9.633 18.641 1 94.62 116 VAL A CA 1
ATOM 905 C C . VAL A 1 116 ? -15.844 9.375 19.734 1 94.62 116 VAL A C 1
ATOM 907 O O . VAL A 1 116 ? -15.617 10.219 20.594 1 94.62 116 VAL A O 1
ATOM 910 N N . LEU A 1 117 ? -15.148 8.297 19.703 1 92.62 117 LEU A N 1
ATOM 911 C CA . LEU A 1 117 ? -14.281 7.902 20.812 1 92.62 117 LEU A CA 1
ATOM 912 C C . LEU A 1 117 ? -13.148 8.914 21 1 92.62 117 LEU A C 1
ATOM 914 O O . LEU A 1 117 ? -12.945 9.414 22.109 1 92.62 117 LEU A O 1
ATOM 918 N N . PRO A 1 118 ? -12.477 9.258 19.953 1 89.62 118 PRO A N 1
ATOM 919 C CA . PRO A 1 118 ? -11.422 10.258 20.141 1 89.62 118 PRO A CA 1
ATOM 920 C C . PRO A 1 118 ? -11.961 11.609 20.609 1 89.62 118 PRO A C 1
ATOM 922 O O . PRO A 1 118 ? -11.336 12.281 21.438 1 89.62 118 PRO A O 1
ATOM 925 N N . ALA A 1 119 ? -13.102 11.984 20.109 1 90.44 119 ALA A N 1
ATOM 926 C CA . ALA A 1 119 ? -13.719 13.242 20.516 1 90.44 119 ALA A CA 1
ATOM 927 C C . ALA A 1 119 ? -14.047 13.227 22.016 1 90.44 119 ALA A C 1
ATOM 929 O O . ALA A 1 119 ? -13.781 14.203 22.719 1 90.44 119 ALA A O 1
ATOM 930 N N . ARG A 1 120 ? -14.531 12.094 22.453 1 91.25 120 ARG A N 1
ATOM 931 C CA . ARG A 1 120 ? -14.859 11.953 23.875 1 91.25 120 ARG A CA 1
ATOM 932 C C . ARG A 1 120 ? -13.609 12.023 24.734 1 91.25 120 ARG A C 1
ATOM 934 O O . ARG A 1 120 ? -13.594 12.695 25.766 1 91.25 120 ARG A O 1
ATOM 941 N N . LEU A 1 121 ? -12.641 11.367 24.281 1 88.56 121 LEU A N 1
ATOM 942 C CA . LEU A 1 121 ? -11.398 11.289 25.031 1 88.56 121 LEU A CA 1
ATOM 943 C C . LEU A 1 121 ? -10.734 12.664 25.125 1 88.56 121 LEU A C 1
ATOM 945 O O . LEU A 1 121 ? -10.047 12.953 26.109 1 88.56 121 LEU A O 1
ATOM 949 N N . GLN A 1 122 ? -11.031 13.516 24.156 1 87.69 122 GLN A N 1
ATOM 950 C CA . GLN A 1 122 ? -10.445 14.852 24.141 1 87.69 122 GLN A CA 1
ATOM 951 C C . GLN A 1 122 ? -11.352 15.859 24.844 1 87.69 122 GLN A C 1
ATOM 953 O O . GLN A 1 122 ? -11.086 17.062 24.812 1 87.69 122 GLN A O 1
ATOM 958 N N . GLY A 1 123 ? -12.5 15.375 25.312 1 86.62 123 GLY A N 1
ATOM 959 C CA . GLY A 1 123 ? -13.336 16.219 26.156 1 86.62 123 GLY A CA 1
ATOM 960 C C . GLY A 1 123 ? -14.414 16.953 25.375 1 86.62 123 GLY A C 1
ATOM 961 O O . GLY A 1 123 ? -14.914 17.984 25.828 1 86.62 123 GLY A O 1
ATOM 962 N N . TYR A 1 124 ? -14.68 16.484 24.266 1 89.62 124 TYR A N 1
ATOM 963 C CA . TYR A 1 124 ? -15.75 17.109 23.484 1 89.62 124 TYR A CA 1
ATOM 964 C C . TYR A 1 124 ? -17.062 17.078 24.266 1 89.62 124 TYR A C 1
ATOM 966 O O . TYR A 1 124 ? -17.484 16.031 24.75 1 89.62 124 TYR A O 1
ATOM 974 N N . ARG A 1 125 ? -17.75 18.234 24.406 1 90.31 125 ARG A N 1
ATOM 975 C CA . ARG A 1 125 ? -18.969 18.344 25.219 1 90.31 125 ARG A CA 1
ATOM 976 C C . ARG A 1 125 ? -20.172 18.672 24.344 1 90.31 125 ARG A C 1
ATOM 978 O O . ARG A 1 125 ? -21.297 18.797 24.844 1 90.31 125 ARG A O 1
ATOM 985 N N . GLY A 1 126 ? -20 18.719 23.062 1 91.56 126 GLY A N 1
ATOM 986 C CA . GLY A 1 126 ? -21.094 19.062 22.172 1 91.56 126 GLY A CA 1
ATOM 987 C C . GLY A 1 126 ? -21.953 17.859 21.797 1 91.56 126 GLY A C 1
ATOM 988 O O . GLY A 1 126 ? -21.875 16.812 22.438 1 91.56 126 GLY A O 1
ATOM 989 N N . ASN A 1 127 ? -22.828 18.078 20.844 1 95.06 127 ASN A N 1
ATOM 990 C CA . ASN A 1 127 ? -23.719 17.031 20.344 1 95.06 127 ASN A CA 1
ATOM 991 C C . ASN A 1 127 ? -22.969 16.062 19.438 1 95.06 127 ASN A C 1
ATOM 993 O O . ASN A 1 127 ? -22.625 16.406 18.297 1 95.06 127 ASN A O 1
ATOM 997 N N . LEU A 1 128 ? -22.812 14.875 19.953 1 94.19 128 LEU A N 1
ATOM 998 C CA . LEU A 1 128 ? -22.031 13.875 19.234 1 94.19 128 LEU A CA 1
ATOM 999 C C . LEU A 1 128 ? -22.719 13.477 17.922 1 94.19 128 LEU A C 1
ATOM 1001 O O . LEU A 1 128 ? -22.062 13.227 16.922 1 94.19 128 LEU A O 1
ATOM 1005 N N . GLU A 1 129 ? -24 13.406 17.953 1 93.5 129 GLU A N 1
ATOM 1006 C CA . GLU A 1 129 ? -24.734 13.055 16.75 1 93.5 129 GLU A CA 1
ATOM 1007 C C . GLU A 1 129 ? -24.531 14.102 15.656 1 93.5 129 GLU A C 1
ATOM 1009 O O . GLU A 1 129 ? -24.375 13.766 14.484 1 93.5 129 GLU A O 1
ATOM 1014 N N . ALA A 1 130 ? -24.594 15.281 16.062 1 95 130 ALA A N 1
ATOM 1015 C CA . ALA A 1 130 ? -24.375 16.375 15.117 1 95 130 ALA A CA 1
ATOM 1016 C C . ALA A 1 130 ? -22.953 16.344 14.57 1 95 130 ALA A C 1
ATOM 1018 O O . ALA A 1 130 ? -22.734 16.562 13.375 1 95 130 ALA A O 1
ATOM 1019 N N . LEU A 1 131 ? -22.047 16.094 15.477 1 95.12 131 LEU A N 1
ATOM 1020 C CA . LEU A 1 131 ? -20.641 16 15.07 1 95.12 131 LEU A CA 1
ATOM 1021 C C . LEU A 1 131 ? -20.453 14.906 14.031 1 95.12 131 LEU A C 1
ATOM 1023 O O . LEU A 1 131 ? -19.812 15.125 13 1 95.12 131 LEU A O 1
ATOM 1027 N N . VAL A 1 132 ? -21.031 13.734 14.281 1 95.56 132 VAL A N 1
ATOM 1028 C CA . VAL A 1 132 ? -20.906 12.586 13.391 1 95.56 132 VAL A CA 1
ATOM 1029 C C . VAL A 1 132 ? -21.5 12.922 12.023 1 95.56 132 VAL A C 1
ATOM 1031 O O . VAL A 1 132 ? -20.859 12.68 10.992 1 95.56 132 VAL A O 1
ATOM 1034 N N . ARG A 1 133 ? -22.625 13.547 12.016 1 94.69 133 ARG A N 1
ATOM 1035 C CA . ARG A 1 133 ? -23.266 13.922 10.758 1 94.69 133 ARG A CA 1
ATOM 1036 C C . ARG A 1 133 ? -22.406 14.914 9.984 1 94.69 133 ARG A C 1
ATOM 1038 O O . ARG A 1 133 ? -22.25 14.789 8.766 1 94.69 133 ARG A O 1
ATOM 1045 N N . GLU A 1 134 ? -21.891 15.836 10.68 1 95.38 134 GLU A N 1
ATOM 1046 C CA . GLU A 1 134 ? -21.078 16.875 10.062 1 95.38 134 GLU A CA 1
ATOM 1047 C C . GLU A 1 134 ? -19.828 16.281 9.422 1 95.38 134 GLU A C 1
ATOM 1049 O O . GLU A 1 134 ? -19.531 16.547 8.25 1 95.38 134 GLU A O 1
ATOM 1054 N N . VAL A 1 135 ? -19.094 15.492 10.156 1 96.19 135 VAL A N 1
ATOM 1055 C CA . VAL A 1 135 ? -17.828 14.984 9.664 1 96.19 135 VAL A CA 1
ATOM 1056 C C . VAL A 1 135 ? -18.062 13.977 8.539 1 96.19 135 VAL A C 1
ATOM 1058 O O . VAL A 1 135 ? -17.281 13.883 7.598 1 96.19 135 VAL A O 1
ATOM 1061 N N . LEU A 1 136 ? -19.172 13.203 8.617 1 96.25 136 LEU A N 1
ATOM 1062 C CA . LEU A 1 136 ? -19.516 12.281 7.535 1 96.25 136 LEU A CA 1
ATOM 1063 C C . LEU A 1 136 ? -19.766 13.039 6.234 1 96.25 136 LEU A C 1
ATOM 1065 O O . LEU A 1 136 ? -19.359 12.586 5.16 1 96.25 136 LEU A O 1
ATOM 1069 N N . THR A 1 137 ? -20.391 14.141 6.379 1 96.25 137 THR A N 1
ATOM 1070 C CA . THR A 1 137 ? -20.656 14.992 5.219 1 96.25 137 THR A CA 1
ATOM 1071 C C . THR A 1 137 ? -19.359 15.547 4.652 1 96.25 137 THR A C 1
ATOM 1073 O O . THR A 1 137 ? -19.141 15.539 3.436 1 96.25 137 THR A O 1
ATOM 1076 N N . ILE A 1 138 ? -18.516 15.984 5.496 1 96.12 138 ILE A N 1
ATOM 1077 C CA . ILE A 1 138 ? -17.25 16.594 5.09 1 96.12 138 ILE A CA 1
ATOM 1078 C C . ILE A 1 138 ? -16.422 15.578 4.309 1 96.12 138 ILE A C 1
ATOM 1080 O O . ILE A 1 138 ? -15.828 15.906 3.277 1 96.12 138 ILE A O 1
ATOM 1084 N N . VAL A 1 139 ? -16.406 14.305 4.773 1 97.06 139 VAL A N 1
ATOM 1085 C CA . VAL A 1 139 ? -15.539 13.312 4.148 1 97.06 139 VAL A CA 1
ATOM 1086 C C . VAL A 1 139 ? -16.312 12.562 3.062 1 97.06 139 VAL A C 1
ATOM 1088 O O . VAL A 1 139 ? -15.836 11.562 2.525 1 97.06 139 VAL A O 1
ATOM 1091 N N . GLU A 1 140 ? -17.578 12.93 2.793 1 95.69 140 GLU A N 1
ATOM 1092 C CA . GLU A 1 140 ? -18.422 12.461 1.694 1 95.69 140 GLU A CA 1
ATOM 1093 C C . GLU A 1 140 ? -18.766 10.977 1.853 1 95.69 140 GLU A C 1
ATOM 1095 O O . GLU A 1 140 ? -18.734 10.227 0.879 1 95.69 140 GLU A O 1
ATOM 1100 N N . LEU A 1 141 ? -18.906 10.555 3.059 1 94.88 141 LEU A N 1
ATOM 1101 C CA . LEU A 1 141 ? -19.516 9.25 3.299 1 94.88 141 LEU A CA 1
ATOM 1102 C C . LEU A 1 141 ? -21.031 9.359 3.305 1 94.88 141 LEU A C 1
ATOM 1104 O O . LEU A 1 141 ? -21.594 10.352 3.777 1 94.88 141 LEU A O 1
ATOM 1108 N N . PRO A 1 142 ? -21.688 8.305 2.781 1 89.31 142 PRO A N 1
ATOM 1109 C CA . PRO A 1 142 ? -23.156 8.383 2.68 1 89.31 142 PRO A CA 1
ATOM 1110 C C . PRO A 1 142 ? -23.828 8.516 4.039 1 89.31 142 PRO A C 1
ATOM 1112 O O . PRO A 1 142 ? -23.391 7.906 5.016 1 89.31 142 PRO A O 1
ATOM 1115 N N . GLU A 1 143 ? -24.906 9.25 4.031 1 82.5 143 GLU A N 1
ATOM 1116 C CA . GLU A 1 143 ? -25.656 9.492 5.262 1 82.5 143 GLU A CA 1
ATOM 1117 C C . GLU A 1 143 ? -26.422 8.234 5.699 1 82.5 143 GLU A C 1
ATOM 1119 O O . GLU A 1 143 ? -26.719 8.07 6.883 1 82.5 143 GLU A O 1
ATOM 1124 N N . ASN A 1 144 ? -26.672 7.383 4.762 1 85.25 144 ASN A N 1
ATOM 1125 C CA . ASN A 1 144 ? -27.5 6.211 5.07 1 85.25 144 ASN A CA 1
ATOM 1126 C C . ASN A 1 144 ? -26.625 5.016 5.453 1 85.25 144 ASN A C 1
ATOM 1128 O O . ASN A 1 144 ? -27.125 3.895 5.562 1 85.25 144 ASN A O 1
ATOM 1132 N N . LEU A 1 145 ? -25.391 5.316 5.715 1 87.69 145 LEU A N 1
ATOM 1133 C CA . LEU A 1 145 ? -24.516 4.238 6.152 1 87.69 145 LEU A CA 1
ATOM 1134 C C . LEU A 1 145 ? -24.938 3.719 7.523 1 87.69 145 LEU A C 1
ATOM 1136 O O . LEU A 1 145 ? -25.297 4.5 8.406 1 87.69 145 LEU A O 1
ATOM 1140 N N . ASP A 1 146 ? -24.938 2.475 7.703 1 91.88 146 ASP A N 1
ATOM 1141 C CA . ASP A 1 146 ? -25.141 1.896 9.031 1 91.88 146 ASP A CA 1
ATOM 1142 C C . ASP A 1 146 ? -23.969 2.195 9.953 1 91.88 146 ASP A C 1
ATOM 1144 O O . ASP A 1 146 ? -22.938 1.515 9.906 1 91.88 146 ASP A O 1
ATOM 1148 N N . LEU A 1 147 ? -24.156 3.08 10.797 1 94.12 147 LEU A N 1
ATOM 1149 C CA . LEU A 1 147 ? -23.078 3.562 11.664 1 94.12 147 LEU A CA 1
ATOM 1150 C C . LEU A 1 147 ? -22.734 2.523 12.719 1 94.12 147 LEU A C 1
ATOM 1152 O O . LEU A 1 147 ? -21.703 2.629 13.383 1 94.12 147 LEU A O 1
ATOM 1156 N N . GLN A 1 148 ? -23.562 1.534 12.828 1 93.88 148 GLN A N 1
ATOM 1157 C CA . GLN A 1 148 ? -23.328 0.516 13.852 1 93.88 148 GLN A CA 1
ATOM 1158 C C . GLN A 1 148 ? -22.562 -0.667 13.273 1 93.88 148 GLN A C 1
ATOM 1160 O O . GLN A 1 148 ? -22.078 -1.519 14.023 1 93.88 148 GLN A O 1
ATOM 1165 N N . GLN A 1 149 ? -22.375 -0.625 12.039 1 91.88 149 GLN A N 1
ATOM 1166 C CA . GLN A 1 149 ? -21.625 -1.724 11.438 1 91.88 149 GLN A CA 1
ATOM 1167 C C . GLN A 1 149 ? -20.141 -1.661 11.82 1 91.88 149 GLN A C 1
ATOM 1169 O O . GLN A 1 149 ? -19.609 -0.579 12.062 1 91.88 149 GLN A O 1
ATOM 1174 N N . ALA A 1 150 ? -19.562 -2.83 11.844 1 92.38 150 ALA A N 1
ATOM 1175 C CA . ALA A 1 150 ? -18.141 -2.912 12.148 1 92.38 150 ALA A CA 1
ATOM 1176 C C . ALA A 1 150 ? -17.312 -2.264 11.039 1 92.38 150 ALA A C 1
ATOM 1178 O O . ALA A 1 150 ? -17.484 -2.586 9.859 1 92.38 150 ALA A O 1
ATOM 1179 N N . ALA A 1 151 ? -16.375 -1.359 11.383 1 93.12 151 ALA A N 1
ATOM 1180 C CA . ALA A 1 151 ? -15.578 -0.587 10.438 1 93.12 151 ALA A CA 1
ATOM 1181 C C . ALA A 1 151 ? -14.695 -1.5 9.602 1 93.12 151 ALA A C 1
ATOM 1183 O O . ALA A 1 151 ? -14.43 -1.216 8.43 1 93.12 151 ALA A O 1
ATOM 1184 N N . ARG A 1 152 ? -14.227 -2.592 10.164 1 87.38 152 ARG A N 1
ATOM 1185 C CA . ARG A 1 152 ? -13.281 -3.492 9.508 1 87.38 152 ARG A CA 1
ATOM 1186 C C . ARG A 1 152 ? -13.914 -4.164 8.297 1 87.38 152 ARG A C 1
ATOM 1188 O O . ARG A 1 152 ? -13.211 -4.691 7.434 1 87.38 152 ARG A O 1
ATOM 1195 N N . HIS A 1 153 ? -15.227 -4.141 8.188 1 83.62 153 HIS A N 1
ATOM 1196 C CA . HIS A 1 153 ? -15.93 -4.828 7.109 1 83.62 153 HIS A CA 1
ATOM 1197 C C . HIS A 1 153 ? -16.203 -3.887 5.941 1 83.62 153 HIS A C 1
ATOM 1199 O O . HIS A 1 153 ? -16.688 -4.316 4.891 1 83.62 153 HIS A O 1
ATOM 1205 N N . CYS A 1 154 ? -15.82 -2.666 6.129 1 88 154 CYS A N 1
ATOM 1206 C CA . CYS A 1 154 ? -16.047 -1.685 5.078 1 88 154 CYS A CA 1
ATOM 1207 C C . CYS A 1 154 ? -14.953 -1.753 4.02 1 88 154 CYS A C 1
ATOM 1209 O O . CYS A 1 154 ? -13.891 -2.324 4.258 1 88 154 CYS A O 1
ATOM 1211 N N . SER A 1 155 ? -15.258 -1.236 2.832 1 86.25 155 SER A N 1
ATOM 1212 C CA . SER A 1 155 ? -14.273 -1.154 1.763 1 86.25 155 SER A CA 1
ATOM 1213 C C . SER A 1 155 ? -13.086 -0.288 2.172 1 86.25 155 SER A C 1
ATOM 1215 O O . SER A 1 155 ? -13.203 0.554 3.064 1 86.25 155 SER A O 1
ATOM 1217 N N . PRO A 1 156 ? -11.922 -0.473 1.553 1 90.94 156 PRO A N 1
ATOM 1218 C CA . PRO A 1 156 ? -10.75 0.354 1.866 1 90.94 156 PRO A CA 1
ATOM 1219 C C . PRO A 1 156 ? -11.031 1.848 1.72 1 90.94 156 PRO A C 1
ATOM 1221 O O . PRO A 1 156 ? -10.539 2.652 2.516 1 90.94 156 PRO A O 1
ATOM 1224 N N . GLU A 1 157 ? -11.781 2.189 0.709 1 92.25 157 GLU A N 1
ATOM 1225 C CA . GLU A 1 157 ? -12.125 3.596 0.517 1 92.25 157 GLU A CA 1
ATOM 1226 C C . GLU A 1 157 ? -12.922 4.137 1.697 1 92.25 157 GLU A C 1
ATOM 1228 O O . GLU A 1 157 ? -12.641 5.227 2.199 1 92.25 157 GLU A O 1
ATOM 1233 N N . THR A 1 158 ? -13.938 3.33 2.111 1 93.31 158 THR A N 1
ATOM 1234 C CA . THR A 1 158 ? -14.766 3.725 3.246 1 93.31 158 THR A CA 1
ATOM 1235 C C . THR A 1 158 ? -13.938 3.811 4.52 1 93.31 158 THR A C 1
ATOM 1237 O O . THR A 1 158 ? -14.102 4.738 5.316 1 93.31 158 THR A O 1
ATOM 1240 N N . GLN A 1 159 ? -13.047 2.924 4.68 1 95 159 GLN A N 1
ATOM 1241 C CA . GLN A 1 159 ? -12.188 2.928 5.855 1 95 159 GLN A CA 1
ATOM 1242 C C . GLN A 1 159 ? -11.281 4.16 5.871 1 95 159 GLN A C 1
ATOM 1244 O O . GLN A 1 159 ? -11.086 4.773 6.922 1 95 159 GLN A O 1
ATOM 1249 N N . LEU A 1 160 ? -10.75 4.512 4.723 1 96.88 160 LEU A N 1
ATOM 1250 C CA . LEU A 1 160 ? -9.906 5.703 4.629 1 96.88 160 LEU A CA 1
ATOM 1251 C C . LEU A 1 160 ? -10.695 6.957 4.992 1 96.88 160 LEU A C 1
ATOM 1253 O O . LEU A 1 160 ? -10.242 7.77 5.801 1 96.88 160 LEU A O 1
ATOM 1257 N N . ARG A 1 161 ? -11.867 7.082 4.422 1 97.12 161 ARG A N 1
ATOM 1258 C CA . ARG A 1 161 ? -12.695 8.25 4.695 1 97.12 161 ARG A CA 1
ATOM 1259 C C . ARG A 1 161 ? -13.125 8.289 6.156 1 97.12 161 ARG A C 1
ATOM 1261 O O . ARG A 1 161 ? -13.258 9.367 6.746 1 97.12 161 ARG A O 1
ATOM 1268 N N . LEU A 1 162 ? -13.32 7.109 6.73 1 97 162 LEU A N 1
ATOM 1269 C CA . LEU A 1 162 ? -13.664 7.023 8.148 1 97 162 LEU A CA 1
ATOM 1270 C C . LEU A 1 162 ? -12.516 7.523 9.016 1 97 162 LEU A C 1
ATOM 1272 O O . LEU A 1 162 ? -12.734 8.281 9.961 1 97 162 LEU A O 1
ATOM 1276 N N . CYS A 1 163 ? -11.312 7.105 8.695 1 97.38 163 CYS A N 1
ATOM 1277 C CA . CYS A 1 163 ? -10.141 7.566 9.438 1 97.38 163 CYS A CA 1
ATOM 1278 C C . CYS A 1 163 ? -9.969 9.07 9.297 1 97.38 163 CYS A C 1
ATOM 1280 O O . CYS A 1 163 ? -9.586 9.75 10.258 1 97.38 163 CYS A O 1
ATOM 1282 N N . LEU A 1 164 ? -10.258 9.539 8.133 1 97.81 164 LEU A N 1
ATOM 1283 C CA . LEU A 1 164 ? -10.211 10.984 7.91 1 97.81 164 LEU A CA 1
ATOM 1284 C C . LEU A 1 164 ? -11.273 11.695 8.742 1 97.81 164 LEU A C 1
ATOM 1286 O O . LEU A 1 164 ? -11.008 12.742 9.328 1 97.81 164 LEU A O 1
ATOM 1290 N N . ALA A 1 165 ? -12.477 11.109 8.797 1 96.94 165 ALA A N 1
ATOM 1291 C CA . ALA A 1 165 ? -13.555 11.672 9.609 1 96.94 165 ALA A CA 1
ATOM 1292 C C . ALA A 1 165 ? -13.148 11.758 11.078 1 96.94 165 ALA A C 1
ATOM 1294 O O . ALA A 1 165 ? -13.391 12.773 11.734 1 96.94 165 ALA A O 1
ATOM 1295 N N . ARG A 1 166 ? -12.562 10.75 11.508 1 96.44 166 ARG A N 1
ATOM 1296 C CA . ARG A 1 166 ? -12.07 10.711 12.883 1 96.44 166 ARG A CA 1
ATOM 1297 C C . ARG A 1 166 ? -11.07 11.836 13.141 1 96.44 166 ARG A C 1
ATOM 1299 O O . ARG A 1 166 ? -11.141 12.508 14.164 1 96.44 166 ARG A O 1
ATOM 1306 N N . ALA A 1 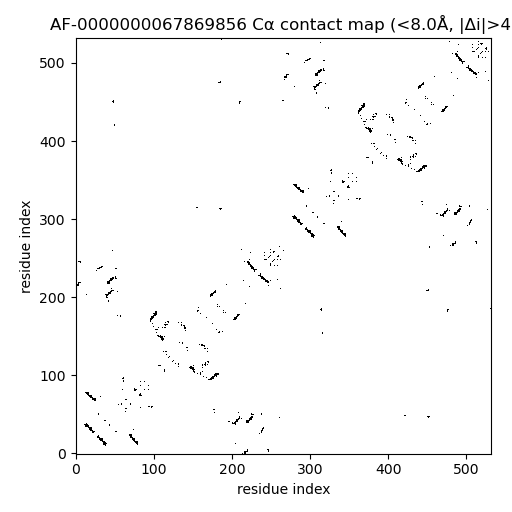167 ? -10.195 12.016 12.227 1 96.31 167 ALA A N 1
ATOM 1307 C CA . ALA A 1 167 ? -9.195 13.078 12.359 1 96.31 167 ALA A CA 1
ATOM 1308 C C . ALA A 1 167 ? -9.852 14.453 12.344 1 96.31 167 ALA A C 1
ATOM 1310 O O . ALA A 1 167 ? -9.555 15.297 13.188 1 96.31 167 ALA A O 1
ATOM 1311 N N . ILE A 1 168 ? -10.781 14.656 11.43 1 96.19 168 ILE A N 1
ATOM 1312 C CA . ILE A 1 168 ? -11.414 15.945 11.219 1 96.19 168 ILE A CA 1
ATOM 1313 C C . ILE A 1 168 ? -12.273 16.297 12.438 1 96.19 168 ILE A C 1
ATOM 1315 O O . ILE A 1 168 ? -12.375 17.469 12.805 1 96.19 168 ILE A O 1
ATOM 1319 N N . ALA A 1 169 ? -12.797 15.289 13.078 1 94.94 169 ALA A N 1
ATOM 1320 C CA . ALA A 1 169 ? -13.617 15.508 14.266 1 94.94 169 ALA A CA 1
ATOM 1321 C C . ALA A 1 169 ? -12.836 16.25 15.344 1 94.94 169 ALA A C 1
ATOM 1323 O O . ALA A 1 169 ? -13.414 16.969 16.172 1 94.94 169 ALA A O 1
ATOM 1324 N N . MET A 1 170 ? -11.547 16.156 15.289 1 92.94 170 MET A N 1
ATOM 1325 C CA . MET A 1 170 ? -10.703 16.781 16.297 1 92.94 170 MET A CA 1
ATOM 1326 C C . MET A 1 170 ? -10.188 18.125 15.812 1 92.94 170 MET A C 1
ATOM 1328 O O . MET A 1 170 ? -9.383 18.781 16.484 1 92.94 170 MET A O 1
ATOM 1332 N N . GLU A 1 171 ? -10.547 18.469 14.656 1 92.06 171 GLU A N 1
ATOM 1333 C CA . GLU A 1 171 ? -10.227 19.75 14.062 1 92.06 171 GLU A CA 1
ATOM 1334 C C . GLU A 1 171 ? -8.719 19.984 14 1 92.06 171 GLU A C 1
ATOM 1336 O O . GLU A 1 171 ? -8.211 20.984 14.492 1 92.06 171 GLU A O 1
ATOM 1341 N N . PRO A 1 172 ? -8.047 19.125 13.328 1 95.75 172 PRO A N 1
ATOM 1342 C CA . PRO A 1 172 ? -6.59 19.266 13.211 1 95.75 172 PRO A CA 1
ATOM 1343 C C . PRO A 1 172 ? -6.18 20.484 12.391 1 95.75 172 PRO A C 1
ATOM 1345 O O . PRO A 1 172 ? -6.922 20.922 11.508 1 95.75 172 PRO A O 1
ATOM 1348 N N . ASP A 1 173 ? -4.977 21.047 12.75 1 94.56 173 ASP A N 1
ATOM 1349 C CA . ASP A 1 173 ? -4.371 22.094 11.93 1 94.56 173 ASP A CA 1
ATOM 1350 C C . ASP A 1 173 ? -3.764 21.5 10.656 1 94.56 173 ASP A C 1
ATOM 1352 O O . ASP A 1 173 ? -3.869 22.109 9.586 1 94.56 173 ASP A O 1
ATOM 1356 N N . ILE A 1 174 ? -3.176 20.344 10.852 1 97.5 174 ILE A N 1
ATOM 1357 C CA . ILE A 1 174 ? -2.434 19.719 9.758 1 97.5 174 ILE A CA 1
ATOM 1358 C C . ILE A 1 174 ? -2.82 18.25 9.648 1 97.5 174 ILE A C 1
ATOM 1360 O O . ILE A 1 174 ? -2.916 17.547 10.656 1 97.5 174 ILE A O 1
ATOM 1364 N N . LEU A 1 175 ? -3.107 17.844 8.453 1 98.19 175 LEU A N 1
ATOM 1365 C CA . LEU A 1 175 ? -3.299 16.438 8.141 1 98.19 175 LEU A CA 1
ATOM 1366 C C . LEU A 1 175 ? -2.029 15.836 7.547 1 98.19 175 LEU A C 1
ATOM 1368 O O . LEU A 1 175 ? -1.515 16.328 6.539 1 98.19 175 LEU A O 1
ATOM 1372 N N . LEU A 1 176 ? -1.469 14.852 8.234 1 98.56 176 LEU A N 1
ATOM 1373 C CA . LEU A 1 176 ? -0.325 14.078 7.758 1 98.56 176 LEU A CA 1
ATOM 1374 C C . LEU A 1 176 ? -0.779 12.766 7.133 1 98.56 176 LEU A C 1
ATOM 1376 O O . LEU A 1 176 ? -1.229 11.859 7.836 1 98.56 176 LEU A O 1
ATOM 1380 N N . LEU A 1 177 ? -0.649 12.711 5.844 1 98.31 177 LEU A N 1
ATOM 1381 C CA . LEU A 1 177 ? -1.123 11.539 5.121 1 98.31 177 LEU A CA 1
ATOM 1382 C C . LEU A 1 177 ? 0.046 10.75 4.539 1 98.31 177 LEU A C 1
ATOM 1384 O O . LEU A 1 177 ? 0.796 11.266 3.709 1 98.31 177 LEU A O 1
ATOM 1388 N N . ASP A 1 178 ? 0.212 9.586 5.008 1 96.88 178 ASP A N 1
ATOM 1389 C CA . ASP A 1 178 ? 1.29 8.711 4.559 1 96.88 178 ASP A CA 1
ATOM 1390 C C . ASP A 1 178 ? 0.762 7.617 3.627 1 96.88 178 ASP A C 1
ATOM 1392 O O . ASP A 1 178 ? 0.324 6.562 4.086 1 96.88 178 ASP A O 1
ATOM 1396 N N . GLU A 1 179 ? 0.823 7.867 2.344 1 94.75 179 GLU A N 1
ATOM 1397 C CA . GLU A 1 179 ? 0.371 6.965 1.288 1 94.75 179 GLU A CA 1
ATOM 1398 C C . GLU A 1 179 ? -1.052 6.48 1.548 1 94.75 179 GLU A C 1
ATOM 1400 O O . GLU A 1 179 ? -1.315 5.273 1.531 1 94.75 179 GLU A O 1
ATOM 1405 N N . PRO A 1 180 ? -1.958 7.406 1.678 1 95.38 180 PRO A N 1
ATOM 1406 C CA . PRO A 1 180 ? -3.312 7.023 2.086 1 95.38 180 PRO A CA 1
ATOM 1407 C C . PRO A 1 180 ? -4.055 6.242 1.004 1 95.38 180 PRO A C 1
ATOM 1409 O O . PRO A 1 180 ? -4.941 5.441 1.313 1 95.38 180 PRO A O 1
ATOM 1412 N N . CYS A 1 181 ? -3.664 6.383 -0.222 1 92.56 181 CYS A N 1
ATOM 1413 C CA . CYS A 1 181 ? -4.449 5.828 -1.317 1 92.56 181 CYS A CA 1
ATOM 1414 C C . CYS A 1 181 ? -3.848 4.516 -1.808 1 92.56 181 CYS A C 1
ATOM 1416 O O . CYS A 1 181 ? -4.238 4 -2.855 1 92.56 181 CYS A O 1
ATOM 1418 N N . LEU A 1 182 ? -2.922 3.963 -1.059 1 84.06 182 LEU A N 1
ATOM 1419 C CA . LEU A 1 182 ? -2.16 2.791 -1.475 1 84.06 182 LEU A CA 1
ATOM 1420 C C . LEU A 1 182 ? -3.09 1.661 -1.9 1 84.06 182 LEU A C 1
ATOM 1422 O O . LEU A 1 182 ? -2.883 1.041 -2.947 1 84.06 182 LEU A O 1
ATOM 1426 N N . PRO A 1 183 ? -4.176 1.347 -1.206 1 83.44 183 PRO A N 1
ATOM 1427 C CA . PRO A 1 183 ? -5.023 0.204 -1.551 1 83.44 183 PRO A CA 1
ATOM 1428 C C . PRO A 1 183 ? -6.164 0.578 -2.492 1 83.44 183 PRO A C 1
ATOM 1430 O O . PRO A 1 183 ? -7.023 -0.256 -2.789 1 83.44 183 PRO A O 1
ATOM 1433 N N . LEU A 1 184 ? -6.156 1.818 -2.941 1 90.88 184 LEU A N 1
ATOM 1434 C CA . LEU A 1 184 ? -7.312 2.301 -3.688 1 90.88 184 LEU A CA 1
ATOM 1435 C C . LEU A 1 184 ? -7.086 2.168 -5.191 1 90.88 184 LEU A C 1
ATOM 1437 O O . LEU A 1 184 ? -5.957 2.297 -5.664 1 90.88 184 LEU A O 1
ATOM 1441 N N . ASP A 1 185 ? -8.188 1.963 -5.871 1 89 185 ASP A N 1
ATOM 1442 C CA . ASP A 1 185 ? -8.141 2.01 -7.328 1 89 185 ASP A CA 1
ATOM 1443 C C . ASP A 1 185 ? -8.086 3.451 -7.832 1 89 185 ASP A C 1
ATOM 1445 O O . ASP A 1 185 ? -8.156 4.391 -7.039 1 89 185 ASP A O 1
ATOM 1449 N N . SER A 1 186 ? -8 3.59 -9.086 1 86.81 186 SER A N 1
ATOM 1450 C CA . SER A 1 186 ? -7.785 4.898 -9.703 1 86.81 186 SER A CA 1
ATOM 1451 C C . SER A 1 186 ? -8.961 5.832 -9.438 1 86.81 186 SER A C 1
ATOM 1453 O O . SER A 1 186 ? -8.773 6.996 -9.086 1 86.81 186 SER A O 1
ATOM 1455 N N . ALA A 1 187 ? -10.141 5.285 -9.586 1 88.62 187 ALA A N 1
ATOM 1456 C CA . ALA A 1 187 ? -11.328 6.117 -9.406 1 88.62 187 ALA A CA 1
ATOM 1457 C C . ALA A 1 187 ? -11.438 6.605 -7.965 1 88.62 187 ALA A C 1
ATOM 1459 O O . ALA A 1 187 ? -11.695 7.785 -7.719 1 88.62 187 ALA A O 1
ATOM 1460 N N . ALA A 1 188 ? -11.227 5.715 -7.051 1 91.75 188 ALA A N 1
ATOM 1461 C CA . ALA A 1 188 ? -11.281 6.066 -5.633 1 91.75 188 ALA A CA 1
ATOM 1462 C C . ALA A 1 188 ? -10.172 7.051 -5.277 1 91.75 188 ALA A C 1
ATOM 1464 O O . ALA A 1 188 ? -10.375 7.957 -4.469 1 91.75 188 ALA A O 1
ATOM 1465 N N . THR A 1 189 ? -9.039 6.883 -5.875 1 93.06 189 THR A N 1
ATOM 1466 C CA . THR A 1 189 ? -7.914 7.781 -5.637 1 93.06 189 THR A CA 1
ATOM 1467 C C . THR A 1 189 ? -8.242 9.195 -6.109 1 93.06 189 THR A C 1
ATOM 1469 O O . THR A 1 189 ? -8.023 10.164 -5.379 1 93.06 189 THR A O 1
ATOM 1472 N N . LEU A 1 190 ? -8.797 9.289 -7.285 1 92.69 190 LEU A N 1
ATOM 1473 C CA . LEU A 1 190 ? -9.148 10.594 -7.836 1 92.69 190 LEU A CA 1
ATOM 1474 C C . LEU A 1 190 ? -10.203 11.273 -6.973 1 92.69 190 LEU A C 1
ATOM 1476 O O . LEU A 1 190 ? -10.117 12.477 -6.715 1 92.69 190 LEU A O 1
ATOM 1480 N N . ALA A 1 191 ? -11.156 10.5 -6.559 1 94.12 191 ALA A N 1
ATOM 1481 C CA . ALA A 1 191 ? -12.195 11.039 -5.684 1 94.12 191 ALA A CA 1
ATOM 1482 C C . ALA A 1 191 ? -11.602 11.547 -4.375 1 94.12 191 ALA A C 1
ATOM 1484 O O . ALA A 1 191 ? -12.008 12.602 -3.871 1 94.12 191 ALA A O 1
ATOM 1485 N N . PHE A 1 192 ? -10.672 10.836 -3.859 1 96.5 192 PHE A N 1
ATOM 1486 C CA . PHE A 1 192 ? -10.031 11.234 -2.611 1 96.5 192 PHE A CA 1
ATOM 1487 C C . PHE A 1 192 ? -9.203 12.492 -2.807 1 96.5 192 PHE A C 1
ATOM 1489 O O . PHE A 1 192 ? -9.156 13.359 -1.931 1 96.5 192 PHE A O 1
ATOM 1496 N N . GLU A 1 193 ? -8.508 12.594 -3.92 1 96.62 193 GLU A N 1
ATOM 1497 C CA . GLU A 1 193 ? -7.75 13.797 -4.246 1 96.62 193 GLU A CA 1
ATOM 1498 C C . GLU A 1 193 ? -8.648 15.031 -4.273 1 96.62 193 GLU A C 1
ATOM 1500 O O . GLU A 1 193 ? -8.281 16.078 -3.748 1 96.62 193 GLU A O 1
ATOM 1505 N N . GLU A 1 194 ? -9.812 14.859 -4.867 1 96.62 194 GLU A N 1
ATOM 1506 C CA . GLU A 1 194 ? -10.766 15.961 -4.902 1 96.62 194 GLU A CA 1
ATOM 1507 C C . GLU A 1 194 ? -11.211 16.359 -3.496 1 96.62 194 GLU A C 1
ATOM 1509 O O . GLU A 1 194 ? -11.352 17.531 -3.191 1 96.62 194 GLU A O 1
ATOM 1514 N N . LEU A 1 195 ? -11.43 15.352 -2.738 1 97.5 195 LEU A N 1
ATOM 1515 C CA . LEU A 1 195 ? -11.789 15.586 -1.347 1 97.5 195 LEU A CA 1
ATOM 1516 C C . LEU A 1 195 ? -10.695 16.359 -0.625 1 97.5 195 LEU A C 1
ATOM 1518 O O . LEU A 1 195 ? -10.984 17.312 0.105 1 97.5 195 LEU A O 1
ATOM 1522 N N . LEU A 1 196 ? -9.422 16.016 -0.819 1 97.75 196 LEU A N 1
ATOM 1523 C CA . LEU A 1 196 ? -8.305 16.703 -0.193 1 97.75 196 LEU A CA 1
ATOM 1524 C C . LEU A 1 196 ? -8.258 18.156 -0.617 1 97.75 196 LEU A C 1
ATOM 1526 O O . LEU A 1 196 ? -7.965 19.047 0.2 1 97.75 196 LEU A O 1
ATOM 1530 N N . LEU A 1 197 ? -8.539 18.406 -1.873 1 97.06 197 LEU A N 1
ATOM 1531 C CA . LEU A 1 197 ? -8.523 19.781 -2.385 1 97.06 197 LEU A CA 1
ATOM 1532 C C . LEU A 1 197 ? -9.57 20.641 -1.675 1 97.06 197 LEU A C 1
ATOM 1534 O O . LEU A 1 197 ? -9.32 21.797 -1.363 1 97.06 197 LEU A O 1
ATOM 1538 N N . ARG A 1 198 ? -10.656 20.016 -1.377 1 96.06 198 ARG A N 1
ATOM 1539 C CA . ARG A 1 198 ? -11.695 20.75 -0.659 1 96.06 198 ARG A CA 1
ATOM 1540 C C . ARG A 1 198 ? -11.305 20.969 0.797 1 96.06 198 ARG A C 1
ATOM 1542 O O . ARG A 1 198 ? -11.578 22.031 1.362 1 96.06 198 ARG A O 1
ATOM 1549 N N . LEU A 1 199 ? -10.648 20.062 1.349 1 96.69 199 LEU A N 1
ATOM 1550 C CA . LEU A 1 199 ? -10.273 20.125 2.756 1 96.69 199 LEU A CA 1
ATOM 1551 C C . LEU A 1 199 ? -9.164 21.156 2.969 1 96.69 199 LEU A C 1
ATOM 1553 O O . LEU A 1 199 ? -8.969 21.641 4.086 1 96.69 199 LEU A O 1
ATOM 1557 N N . CYS A 1 200 ? -8.461 21.469 1.956 1 92.69 200 CYS A N 1
ATOM 1558 C CA . CYS A 1 200 ? -7.316 22.375 2.062 1 92.69 200 CYS A CA 1
ATOM 1559 C C . CYS A 1 200 ? -7.77 23.797 2.406 1 92.69 200 CYS A C 1
ATOM 1561 O O . CYS A 1 200 ? -6.965 24.625 2.83 1 92.69 200 CYS A O 1
ATOM 1563 N N . ASP A 1 201 ? -9.039 24 2.234 1 90.62 201 ASP A N 1
ATOM 1564 C CA . ASP A 1 201 ? -9.586 25.312 2.605 1 90.62 201 ASP A CA 1
ATOM 1565 C C . ASP A 1 201 ? -9.445 25.562 4.105 1 90.62 201 ASP A C 1
ATOM 1567 O O . ASP A 1 201 ? -9.336 26.703 4.547 1 90.62 201 ASP A O 1
ATOM 1571 N N . ARG A 1 202 ? -9.406 24.453 4.816 1 92.5 202 ARG A N 1
ATOM 1572 C CA . ARG A 1 202 ? -9.414 24.594 6.27 1 92.5 202 ARG A CA 1
ATOM 1573 C C . ARG A 1 202 ? -8.18 23.938 6.887 1 92.5 202 ARG A C 1
ATOM 1575 O O . ARG A 1 202 ? -7.816 24.25 8.023 1 92.5 202 ARG A O 1
ATOM 1582 N N . HIS A 1 203 ? -7.602 23.094 6.125 1 95.38 203 HIS A N 1
ATOM 1583 C CA . HIS A 1 203 ? -6.52 22.297 6.699 1 95.38 203 HIS A CA 1
ATOM 1584 C C . HIS A 1 203 ? -5.266 22.359 5.832 1 95.38 203 HIS A C 1
ATOM 1586 O O . HIS A 1 203 ? -5.359 22.453 4.605 1 95.38 203 HIS A O 1
ATOM 1592 N N . THR A 1 204 ? -4.105 22.375 6.516 1 96.5 204 THR A N 1
ATOM 1593 C CA . THR A 1 204 ? -2.846 22.109 5.824 1 96.5 204 THR A CA 1
ATOM 1594 C C . THR A 1 204 ? -2.611 20.609 5.684 1 96.5 204 THR A C 1
ATOM 1596 O O . THR A 1 204 ? -2.859 19.844 6.621 1 96.5 204 THR A O 1
ATOM 1599 N N . ILE A 1 205 ? -2.189 20.203 4.48 1 98.06 205 ILE A N 1
ATOM 1600 C CA . ILE A 1 205 ? -2.076 18.766 4.246 1 98.06 205 ILE A CA 1
ATOM 1601 C C . ILE A 1 205 ? -0.667 18.438 3.762 1 98.06 205 ILE A C 1
ATOM 1603 O O . ILE A 1 205 ? -0.156 19.078 2.836 1 98.06 205 ILE A O 1
ATOM 1607 N N . LEU A 1 206 ? 0.007 17.547 4.422 1 98.44 206 LEU A N 1
ATOM 1608 C CA . LEU A 1 206 ? 1.228 16.906 3.943 1 98.44 206 LEU A CA 1
ATOM 1609 C C . LEU A 1 206 ? 0.945 15.477 3.475 1 98.44 206 LEU A C 1
ATOM 1611 O O . LEU A 1 206 ? 0.48 14.641 4.254 1 98.44 206 LEU A O 1
ATOM 1615 N N . LEU A 1 207 ? 1.209 15.258 2.211 1 98.31 207 LEU A N 1
ATOM 1616 C CA . LEU A 1 207 ? 0.855 14 1.573 1 98.31 207 LEU A CA 1
ATOM 1617 C C . LEU A 1 207 ? 2.102 13.273 1.075 1 98.31 207 LEU A C 1
ATOM 1619 O O . LEU A 1 207 ? 2.783 13.75 0.167 1 98.31 207 LEU A O 1
ATOM 1623 N N . ILE A 1 208 ? 2.432 12.18 1.724 1 97.75 208 ILE A N 1
ATOM 1624 C CA . ILE A 1 208 ? 3.449 11.297 1.159 1 97.75 208 ILE A CA 1
ATOM 1625 C C . ILE A 1 208 ? 2.828 10.414 0.085 1 97.75 208 ILE A C 1
ATOM 1627 O O . ILE A 1 208 ? 1.803 9.766 0.321 1 97.75 208 ILE A O 1
ATOM 1631 N N . THR A 1 209 ? 3.406 10.391 -1.069 1 94.69 209 THR A N 1
ATOM 1632 C CA . THR A 1 209 ? 2.928 9.523 -2.137 1 94.69 209 THR A CA 1
ATOM 1633 C C . THR A 1 209 ? 4.082 9.094 -3.039 1 94.69 209 THR A C 1
ATOM 1635 O O . THR A 1 209 ? 4.988 9.875 -3.316 1 94.69 209 THR A O 1
ATOM 1638 N N . ASN A 1 210 ? 4.02 7.902 -3.465 1 90.25 210 ASN A N 1
ATOM 1639 C CA . ASN A 1 210 ? 4.945 7.414 -4.477 1 90.25 210 ASN A CA 1
ATOM 1640 C C . ASN A 1 210 ? 4.387 7.598 -5.887 1 90.25 210 ASN A C 1
ATOM 1642 O O . ASN A 1 210 ? 5.078 7.344 -6.871 1 90.25 210 ASN A O 1
ATOM 1646 N N . ASN A 1 211 ? 3.232 8.086 -5.973 1 88.5 211 ASN A N 1
ATOM 1647 C CA . ASN A 1 211 ? 2.561 8.352 -7.238 1 88.5 211 ASN A CA 1
ATOM 1648 C C . ASN A 1 211 ? 2.768 9.797 -7.691 1 88.5 211 ASN A C 1
ATOM 1650 O O . ASN A 1 211 ? 2.018 10.688 -7.293 1 88.5 211 ASN A O 1
ATOM 1654 N N . LEU A 1 212 ? 3.648 9.93 -8.641 1 90.56 212 LEU A N 1
ATOM 1655 C CA . LEU A 1 212 ? 4.004 11.281 -9.055 1 90.56 212 LEU A CA 1
ATOM 1656 C C . LEU A 1 212 ? 2.834 11.961 -9.766 1 90.56 212 LEU A C 1
ATOM 1658 O O . LEU A 1 212 ? 2.672 13.18 -9.68 1 90.56 212 LEU A O 1
ATOM 1662 N N . ALA A 1 213 ? 2.031 11.18 -10.43 1 88.75 213 ALA A N 1
ATOM 1663 C CA . ALA A 1 213 ? 0.86 11.758 -11.086 1 88.75 213 ALA A CA 1
ATOM 1664 C C . ALA A 1 213 ? -0.117 12.328 -10.062 1 88.75 213 ALA A C 1
ATOM 1666 O O . ALA A 1 213 ? -0.727 13.375 -10.289 1 88.75 213 ALA A O 1
ATOM 1667 N N . GLN A 1 214 ? -0.246 11.633 -9.016 1 91.94 214 GLN A N 1
ATOM 1668 C CA . GLN A 1 214 ? -1.085 12.133 -7.926 1 91.94 214 GLN A CA 1
ATOM 1669 C C . GLN A 1 214 ? -0.548 13.453 -7.375 1 91.94 214 GLN A C 1
ATOM 1671 O O . GLN A 1 214 ? -1.305 14.406 -7.188 1 91.94 214 GLN A O 1
ATOM 1676 N N . ALA A 1 215 ? 0.761 13.477 -7.102 1 94.69 215 ALA A N 1
ATOM 1677 C CA . ALA A 1 215 ? 1.382 14.711 -6.637 1 94.69 215 ALA A CA 1
ATOM 1678 C C . ALA A 1 215 ? 1.126 15.859 -7.617 1 94.69 215 ALA A C 1
ATOM 1680 O O . ALA A 1 215 ? 0.791 16.969 -7.207 1 94.69 215 ALA A O 1
ATOM 1681 N N . GLY A 1 216 ? 1.246 15.539 -8.852 1 94.06 216 GLY A N 1
ATOM 1682 C CA . GLY A 1 216 ? 1.036 16.547 -9.883 1 94.06 216 GLY A CA 1
ATOM 1683 C C . GLY A 1 216 ? -0.385 17.062 -9.922 1 94.06 216 GLY A C 1
ATOM 1684 O O . GLY A 1 216 ? -0.604 18.266 -10.133 1 94.06 216 GLY A O 1
ATOM 1685 N N . ARG A 1 217 ? -1.341 16.172 -9.664 1 92.94 217 ARG A N 1
ATOM 1686 C CA . ARG A 1 217 ? -2.748 16.531 -9.805 1 92.94 217 ARG A CA 1
ATOM 1687 C C . ARG A 1 217 ? -3.232 17.328 -8.594 1 92.94 217 ARG A C 1
ATOM 1689 O O . ARG A 1 217 ? -4.02 18.266 -8.742 1 92.94 217 ARG A O 1
ATOM 1696 N N . CYS A 1 218 ? -2.678 17 -7.438 1 95 218 CYS A N 1
ATOM 1697 C CA . CYS A 1 218 ? -3.434 17.531 -6.305 1 95 218 CYS A CA 1
ATOM 1698 C C . CYS A 1 218 ? -2.551 18.391 -5.41 1 95 218 CYS A C 1
ATOM 1700 O O . CYS A 1 218 ? -3.053 19.125 -4.559 1 95 218 CYS A O 1
ATOM 1702 N N . ALA A 1 219 ? -1.228 18.312 -5.504 1 97.19 219 ALA A N 1
ATOM 1703 C CA . ALA A 1 219 ? -0.362 19.047 -4.586 1 97.19 219 ALA A CA 1
ATOM 1704 C C . ALA A 1 219 ? -0.007 20.422 -5.148 1 97.19 219 ALA A C 1
ATOM 1706 O O . ALA A 1 219 ? 0.328 20.547 -6.328 1 97.19 219 ALA A O 1
ATOM 1707 N N . THR A 1 220 ? -0.061 21.406 -4.297 1 96.31 220 THR A N 1
ATOM 1708 C CA . THR A 1 220 ? 0.398 22.75 -4.645 1 96.31 220 THR A CA 1
ATOM 1709 C C . THR A 1 220 ? 1.923 22.828 -4.629 1 96.31 220 THR A C 1
ATOM 1711 O O . THR A 1 220 ? 2.529 23.453 -5.492 1 96.31 220 THR A O 1
ATOM 1714 N N . TYR A 1 221 ? 2.473 22.234 -3.676 1 96.62 221 TYR A N 1
ATOM 1715 C CA . TYR A 1 221 ? 3.922 22.172 -3.525 1 96.62 221 TYR A CA 1
ATOM 1716 C C . TYR A 1 221 ? 4.398 20.719 -3.471 1 96.62 221 TYR A C 1
ATOM 1718 O O . TYR A 1 221 ? 3.615 19.812 -3.189 1 96.62 221 TYR A O 1
ATOM 1726 N N . THR A 1 222 ? 5.629 20.547 -3.809 1 97.56 222 THR A N 1
ATOM 1727 C CA . THR A 1 222 ? 6.258 19.234 -3.713 1 97.56 222 THR A CA 1
ATOM 1728 C C . THR A 1 222 ? 7.648 19.344 -3.094 1 97.56 222 THR A C 1
ATOM 1730 O O . THR A 1 222 ? 8.406 20.25 -3.42 1 97.56 222 THR A O 1
ATOM 1733 N N . ALA A 1 223 ? 7.895 18.484 -2.154 1 98.19 223 ALA A N 1
ATOM 1734 C CA . ALA A 1 223 ? 9.211 18.328 -1.538 1 98.19 223 ALA A CA 1
ATOM 1735 C C . ALA A 1 223 ? 9.836 16.984 -1.93 1 98.19 223 ALA A C 1
ATOM 1737 O O . ALA A 1 223 ? 9.219 15.93 -1.77 1 98.19 223 ALA A O 1
ATOM 1738 N N . LEU A 1 224 ? 11.055 17.016 -2.412 1 98.19 224 LEU A N 1
ATOM 1739 C CA . LEU A 1 224 ? 11.758 15.797 -2.777 1 98.19 224 LEU A CA 1
ATOM 1740 C C . LEU A 1 224 ? 12.828 15.453 -1.741 1 98.19 224 LEU A C 1
ATOM 1742 O O . LEU A 1 224 ? 13.773 16.219 -1.543 1 98.19 224 LEU A O 1
ATOM 1746 N N . LEU A 1 225 ? 12.656 14.359 -1.068 1 98 225 LEU A N 1
ATOM 1747 C CA . LEU A 1 225 ? 13.672 13.758 -0.217 1 98 225 LEU A CA 1
ATOM 1748 C C . LEU A 1 225 ? 14.461 12.695 -0.978 1 98 225 LEU A C 1
ATOM 1750 O O . LEU A 1 225 ? 13.883 11.898 -1.716 1 98 225 LEU A O 1
ATOM 1754 N N . HIS A 1 226 ? 15.75 12.75 -0.778 1 96.88 226 HIS A N 1
ATOM 1755 C CA . HIS A 1 226 ? 16.594 11.812 -1.506 1 96.88 226 HIS A CA 1
ATOM 1756 C C . HIS A 1 226 ? 17.859 11.492 -0.723 1 96.88 226 HIS A C 1
ATOM 1758 O O . HIS A 1 226 ? 18.469 12.383 -0.129 1 96.88 226 HIS A O 1
ATOM 1764 N N . PRO A 1 227 ? 18.203 10.219 -0.715 1 94.69 227 PRO A N 1
ATOM 1765 C CA . PRO A 1 227 ? 19.5 9.875 -0.111 1 94.69 227 PRO A CA 1
ATOM 1766 C C . PRO A 1 227 ? 20.688 10.422 -0.903 1 94.69 227 PRO A C 1
ATOM 1768 O O . PRO A 1 227 ? 20.688 10.383 -2.137 1 94.69 227 PRO A O 1
ATOM 1771 N N . VAL A 1 228 ? 21.594 10.969 -0.254 1 93.88 228 VAL A N 1
ATOM 1772 C CA . VAL A 1 228 ? 22.812 11.484 -0.858 1 93.88 228 VAL A CA 1
ATOM 1773 C C . VAL A 1 228 ? 24.031 10.977 -0.083 1 93.88 228 VAL A C 1
ATOM 1775 O O . VAL A 1 228 ? 23.953 10.758 1.127 1 93.88 228 VAL A O 1
ATOM 1778 N N . LEU A 1 229 ? 25.047 10.719 -0.84 1 89.88 229 LEU A N 1
ATOM 1779 C CA . LEU A 1 229 ? 26.297 10.289 -0.225 1 89.88 229 LEU A CA 1
ATOM 1780 C C . LEU A 1 229 ? 27.141 11.5 0.164 1 89.88 229 LEU A C 1
ATOM 1782 O O . LEU A 1 229 ? 27.594 12.25 -0.703 1 89.88 229 LEU A O 1
ATOM 1786 N N . ILE A 1 230 ? 27.281 11.727 1.41 1 84.19 230 ILE A N 1
ATOM 1787 C CA . ILE A 1 230 ? 28.062 12.867 1.876 1 84.19 230 ILE A CA 1
ATOM 1788 C C . ILE A 1 230 ? 29.516 12.445 2.078 1 84.19 230 ILE A C 1
ATOM 1790 O O . ILE A 1 230 ? 30.422 13.273 1.977 1 84.19 230 ILE A O 1
ATOM 1794 N N . ASP A 1 231 ? 29.688 11.203 2.484 1 80.88 231 ASP A N 1
ATOM 1795 C CA . ASP A 1 231 ? 31 10.602 2.713 1 80.88 231 ASP A CA 1
ATOM 1796 C C . ASP A 1 231 ? 31.062 9.195 2.123 1 80.88 231 ASP A C 1
ATOM 1798 O O . ASP A 1 231 ? 30.25 8.336 2.451 1 80.88 231 ASP A O 1
ATOM 1802 N N . GLU A 1 232 ? 32 9.016 1.303 1 80.19 232 GLU A N 1
ATOM 1803 C CA . GLU A 1 232 ? 32.156 7.75 0.587 1 80.19 232 GLU A CA 1
ATOM 1804 C C . GLU A 1 232 ? 32.219 6.574 1.556 1 80.19 232 GLU A C 1
ATOM 1806 O O . GLU A 1 232 ? 31.891 5.441 1.192 1 80.19 232 GLU A O 1
ATOM 1811 N N . GLN A 1 233 ? 32.625 6.902 2.715 1 72.38 233 GLN A N 1
ATOM 1812 C CA . GLN A 1 233 ? 32.812 5.816 3.67 1 72.38 233 GLN A CA 1
ATOM 1813 C C . GLN A 1 233 ? 31.578 5.633 4.551 1 72.38 233 GLN A C 1
ATOM 1815 O O . GLN A 1 233 ? 31.578 4.793 5.453 1 72.38 233 GLN A O 1
ATOM 1820 N N . LYS A 1 234 ? 30.672 6.488 4.27 1 78 234 LYS A N 1
ATOM 1821 C CA . LYS A 1 234 ? 29.484 6.41 5.125 1 78 234 LYS A CA 1
ATOM 1822 C C . LYS A 1 234 ? 28.25 6.027 4.324 1 78 234 LYS A C 1
ATOM 1824 O O . LYS A 1 234 ? 28.281 6.008 3.09 1 78 234 LYS A O 1
ATOM 1829 N N . LEU A 1 235 ? 27.266 5.605 4.965 1 83.25 235 LEU A N 1
ATOM 1830 C CA . LEU A 1 235 ? 25.969 5.324 4.336 1 83.25 235 LEU A CA 1
ATOM 1831 C C . LEU A 1 235 ? 25.312 6.613 3.859 1 83.25 235 LEU A C 1
ATOM 1833 O O . LEU A 1 235 ? 25.5 7.676 4.457 1 83.25 235 LEU A O 1
ATOM 1837 N N . PRO A 1 236 ? 24.562 6.551 2.797 1 90.81 236 PRO A N 1
ATOM 1838 C CA . PRO A 1 236 ? 23.844 7.742 2.328 1 90.81 236 PRO A CA 1
ATOM 1839 C C . PRO A 1 236 ? 22.891 8.305 3.371 1 90.81 236 PRO A C 1
ATOM 1841 O O . PRO A 1 236 ? 22.328 7.543 4.168 1 90.81 236 PRO A O 1
ATOM 1844 N N . VAL A 1 237 ? 22.781 9.594 3.412 1 94 237 VAL A N 1
ATOM 1845 C CA . VAL A 1 237 ? 21.844 10.266 4.297 1 94 237 VAL A CA 1
ATOM 1846 C C . VAL A 1 237 ? 20.75 10.953 3.467 1 94 237 VAL A C 1
ATOM 1848 O O . VAL A 1 237 ? 21.016 11.406 2.352 1 94 237 VAL A O 1
ATOM 1851 N N . THR A 1 238 ? 19.578 10.977 4 1 97.31 238 THR A N 1
ATOM 1852 C CA . THR A 1 238 ? 18.484 11.586 3.254 1 97.31 238 THR A CA 1
ATOM 1853 C C . THR A 1 238 ? 18.422 13.094 3.508 1 97.31 238 THR A C 1
ATOM 1855 O O . THR A 1 238 ? 18.469 13.539 4.656 1 97.31 238 THR A O 1
ATOM 1858 N N . LYS A 1 239 ? 18.391 13.82 2.459 1 97.81 239 LYS A N 1
ATOM 1859 C CA . LYS A 1 239 ? 18.266 15.273 2.516 1 97.81 239 LYS A CA 1
ATOM 1860 C C . LYS A 1 239 ? 17.062 15.758 1.722 1 97.81 239 LYS A C 1
ATOM 1862 O O . LYS A 1 239 ? 16.516 15.023 0.906 1 97.81 239 LYS A O 1
ATOM 1867 N N . LEU A 1 240 ? 16.641 16.891 2.088 1 98.38 240 LEU A N 1
ATOM 1868 C CA . LEU A 1 240 ? 15.695 17.609 1.224 1 98.38 240 LEU A CA 1
ATOM 1869 C C . LEU A 1 240 ? 16.422 18.219 0.025 1 98.38 240 LEU A C 1
ATOM 1871 O O . LEU A 1 240 ? 17.234 19.125 0.184 1 98.38 240 LEU A O 1
ATOM 1875 N N . ILE A 1 241 ? 16.078 17.781 -1.144 1 98.06 241 ILE A N 1
ATOM 1876 C CA . ILE A 1 241 ? 16.828 18.172 -2.344 1 98.06 241 ILE A CA 1
ATOM 1877 C C . ILE A 1 241 ? 16.203 19.438 -2.947 1 98.06 241 ILE A C 1
ATOM 1879 O O . ILE A 1 241 ? 16.922 20.328 -3.396 1 98.06 241 ILE A O 1
ATOM 1883 N N . GLU A 1 242 ? 14.914 19.438 -2.975 1 98 242 GLU A N 1
ATOM 1884 C CA . GLU A 1 242 ? 14.211 20.547 -3.602 1 98 242 GLU A CA 1
ATOM 1885 C C . GLU A 1 242 ? 12.797 20.688 -3.047 1 98 242 GLU A C 1
ATOM 1887 O O . GLU A 1 242 ? 12.117 19.688 -2.811 1 98 242 GLU A O 1
ATOM 1892 N N . PHE A 1 243 ? 12.406 21.828 -2.75 1 97.75 243 PHE A N 1
ATOM 1893 C CA . PHE A 1 243 ? 11.062 22.234 -2.363 1 97.75 243 PHE A CA 1
ATOM 1894 C C . PHE A 1 243 ? 10.586 23.406 -3.203 1 97.75 243 PHE A C 1
ATOM 1896 O O . PHE A 1 243 ? 11.195 24.484 -3.18 1 97.75 243 PHE A O 1
ATOM 1903 N N . ALA A 1 244 ? 9.5 23.219 -3.945 1 96.94 244 ALA A N 1
ATOM 1904 C CA . ALA A 1 244 ? 9.008 24.234 -4.863 1 96.94 244 ALA A CA 1
ATOM 1905 C C . ALA A 1 244 ? 7.562 23.953 -5.27 1 96.94 244 ALA A C 1
ATOM 1907 O O . ALA A 1 244 ? 7.012 22.906 -4.949 1 96.94 244 ALA A O 1
ATOM 1908 N N . PRO A 1 245 ? 6.902 24.984 -5.887 1 96.44 245 PRO A N 1
ATOM 1909 C CA . PRO A 1 245 ? 5.602 24.656 -6.477 1 96.44 245 PRO A CA 1
ATOM 1910 C C . PRO A 1 245 ? 5.652 23.406 -7.355 1 96.44 245 PRO A C 1
ATOM 1912 O O . PRO A 1 245 ? 6.633 23.188 -8.07 1 96.44 245 PRO A O 1
ATOM 1915 N N . THR A 1 246 ? 4.633 22.609 -7.219 1 96.94 246 THR A N 1
ATOM 1916 C CA . THR A 1 246 ? 4.617 21.312 -7.875 1 96.94 246 THR A CA 1
ATOM 1917 C C . THR A 1 246 ? 4.875 21.453 -9.375 1 96.94 246 THR A C 1
ATOM 1919 O O . THR A 1 246 ? 5.648 20.688 -9.953 1 96.94 246 THR A O 1
ATOM 1922 N N . SER A 1 247 ? 4.324 22.422 -9.977 1 95.5 247 SER A N 1
ATOM 1923 C CA . SER A 1 247 ? 4.512 22.656 -11.406 1 95.5 247 SER A CA 1
ATOM 1924 C C . SER A 1 247 ? 5.984 22.859 -11.75 1 95.5 247 SER A C 1
ATOM 1926 O O . SER A 1 247 ? 6.473 22.328 -12.75 1 95.5 247 SER A O 1
ATOM 1928 N N . GLN A 1 248 ? 6.656 23.547 -10.906 1 95.62 248 GLN A N 1
ATOM 1929 C CA . GLN A 1 248 ? 8.078 23.812 -11.117 1 95.62 248 GLN A CA 1
ATOM 1930 C C . GLN A 1 248 ? 8.898 22.531 -10.953 1 95.62 248 GLN A C 1
ATOM 1932 O O . GLN A 1 248 ? 9.812 22.266 -11.742 1 95.62 248 GLN A O 1
ATOM 1937 N N . ILE A 1 249 ? 8.57 21.75 -9.953 1 95.62 249 ILE A N 1
ATOM 1938 C CA . ILE A 1 249 ? 9.281 20.5 -9.688 1 95.62 249 ILE A CA 1
ATOM 1939 C C . ILE A 1 249 ? 9.188 19.578 -10.906 1 95.62 249 ILE A C 1
ATOM 1941 O O . ILE A 1 249 ? 10.172 18.938 -11.281 1 95.62 249 ILE A O 1
ATOM 1945 N N . PHE A 1 250 ? 8.062 19.578 -11.57 1 92.94 250 PHE A N 1
ATOM 1946 C CA . PHE A 1 250 ? 7.82 18.625 -12.641 1 92.94 250 PHE A CA 1
ATOM 1947 C C . PHE A 1 250 ? 8.25 19.203 -13.984 1 92.94 250 PHE A C 1
ATOM 1949 O O . PHE A 1 250 ? 8.703 18.469 -14.867 1 92.94 250 PHE A O 1
ATOM 1956 N N . ARG A 1 251 ? 8.203 20.469 -14.164 1 93.12 251 ARG A N 1
ATOM 1957 C CA . ARG A 1 251 ? 8.438 21.062 -15.484 1 93.12 251 ARG A CA 1
ATOM 1958 C C . ARG A 1 251 ? 9.844 21.641 -15.586 1 93.12 251 ARG A C 1
ATOM 1960 O O . ARG A 1 251 ? 10.461 21.609 -16.656 1 93.12 251 ARG A O 1
ATOM 1967 N N . GLN A 1 252 ? 10.289 22.219 -14.492 1 94.06 252 GLN A N 1
ATOM 1968 C CA . GLN A 1 252 ? 11.578 22.906 -14.477 1 94.06 252 GLN A CA 1
ATOM 1969 C C . GLN A 1 252 ? 12.328 22.625 -13.18 1 94.06 252 GLN A C 1
ATOM 1971 O O . GLN A 1 252 ? 12.641 23.547 -12.422 1 94.06 252 GLN A O 1
ATOM 1976 N N . PRO A 1 253 ? 12.641 21.375 -13.047 1 94.94 253 PRO A N 1
ATOM 1977 C CA . PRO A 1 253 ? 13.414 21.078 -11.836 1 94.94 253 PRO A CA 1
ATOM 1978 C C . PRO A 1 253 ? 14.727 21.859 -11.773 1 94.94 253 PRO A C 1
ATOM 1980 O O . PRO A 1 253 ? 15.367 22.078 -12.805 1 94.94 253 PRO A O 1
ATOM 1983 N N . GLN A 1 254 ? 15.086 22.297 -10.602 1 95.94 254 GLN A N 1
ATOM 1984 C CA . GLN A 1 254 ? 16.281 23.109 -10.445 1 95.94 254 GLN A CA 1
ATOM 1985 C C . GLN A 1 254 ? 17.484 22.266 -10.031 1 95.94 254 GLN A C 1
ATOM 1987 O O . GLN A 1 254 ? 18.625 22.688 -10.164 1 95.94 254 GLN A O 1
ATOM 1992 N N . HIS A 1 255 ? 17.266 21.094 -9.508 1 96.25 255 HIS A N 1
ATOM 1993 C CA . HIS A 1 255 ? 18.328 20.188 -9.102 1 96.25 255 HIS A CA 1
ATOM 1994 C C . HIS A 1 255 ? 18.391 18.969 -10.023 1 96.25 255 HIS A C 1
ATOM 1996 O O . HIS A 1 255 ? 17.344 18.422 -10.398 1 96.25 255 HIS A O 1
ATOM 2002 N N . PRO A 1 256 ? 19.578 18.5 -10.328 1 95.5 256 PRO A N 1
ATOM 2003 C CA . PRO A 1 256 ? 19.703 17.328 -11.203 1 95.5 256 PRO A CA 1
ATOM 2004 C C . PRO A 1 256 ? 19.047 16.078 -10.625 1 95.5 256 PRO A C 1
ATOM 2006 O O . PRO A 1 256 ? 18.453 15.289 -11.367 1 95.5 256 PRO A O 1
ATOM 2009 N N . ILE A 1 257 ? 19.125 15.922 -9.391 1 95.12 257 ILE A N 1
ATOM 2010 C CA . ILE A 1 257 ? 18.516 14.773 -8.734 1 95.12 257 ILE A CA 1
ATOM 2011 C C . ILE A 1 257 ? 17 14.812 -8.922 1 95.12 257 ILE A C 1
ATOM 2013 O O . ILE A 1 257 ? 16.375 13.781 -9.156 1 95.12 257 ILE A O 1
ATOM 2017 N N . THR A 1 258 ? 16.438 16.016 -8.82 1 96.06 258 THR A N 1
ATOM 2018 C CA . THR A 1 258 ? 15 16.172 -9.008 1 96.06 258 THR A CA 1
ATOM 2019 C C . THR A 1 258 ? 14.602 15.836 -10.445 1 96.06 258 THR A C 1
ATOM 2021 O O . THR A 1 258 ? 13.609 15.148 -10.672 1 96.06 258 THR A O 1
ATOM 2024 N N . ASP A 1 259 ? 15.414 16.234 -11.359 1 94.5 259 ASP A N 1
ATOM 2025 C CA . ASP A 1 259 ? 15.156 15.953 -12.766 1 94.5 259 ASP A CA 1
ATOM 2026 C C . ASP A 1 259 ? 15.164 14.445 -13.023 1 94.5 259 ASP A C 1
ATOM 2028 O O . ASP A 1 259 ? 14.242 13.922 -13.664 1 94.5 259 ASP A O 1
ATOM 2032 N N . ASP A 1 260 ? 16.141 13.812 -12.484 1 92.62 260 ASP A N 1
ATOM 2033 C CA . ASP A 1 260 ? 16.25 12.367 -12.641 1 92.62 260 ASP A CA 1
ATOM 2034 C C . ASP A 1 260 ? 15.055 11.656 -12.008 1 92.62 260 ASP A C 1
ATOM 2036 O O . ASP A 1 260 ? 14.5 10.719 -12.594 1 92.62 260 ASP A O 1
ATOM 2040 N N . PHE A 1 261 ? 14.672 12.102 -10.883 1 92.38 261 PHE A N 1
ATOM 2041 C CA . PHE A 1 261 ? 13.609 11.438 -10.141 1 92.38 261 PHE A CA 1
ATOM 2042 C C . PHE A 1 261 ? 12.273 11.57 -10.867 1 92.38 261 PHE A C 1
ATOM 2044 O O . PHE A 1 261 ? 11.555 10.586 -11.039 1 92.38 261 PHE A O 1
ATOM 2051 N N . VAL A 1 262 ? 11.977 12.742 -11.328 1 90.31 262 VAL A N 1
ATOM 2052 C CA . VAL A 1 262 ? 10.68 13.016 -11.945 1 90.31 262 VAL A CA 1
ATOM 2053 C C . VAL A 1 262 ? 10.594 12.312 -13.297 1 90.31 262 VAL A C 1
ATOM 2055 O O . VAL A 1 262 ? 9.508 11.922 -13.734 1 90.31 262 VAL A O 1
ATOM 2058 N N . CYS A 1 263 ? 11.727 12.039 -13.852 1 84.5 263 CYS A N 1
ATOM 2059 C CA . CYS A 1 263 ? 11.766 11.383 -15.156 1 84.5 263 CYS A CA 1
ATOM 2060 C C . CYS A 1 263 ? 11.836 9.867 -14.992 1 84.5 263 CYS A C 1
ATOM 2062 O O . CYS A 1 263 ? 11.867 9.133 -15.984 1 84.5 263 CYS A O 1
ATOM 2064 N N . GLY A 1 264 ? 11.812 9.43 -13.773 1 75.75 264 GLY A N 1
ATOM 2065 C CA . GLY A 1 264 ? 11.812 7.996 -13.531 1 75.75 264 GLY A CA 1
ATOM 2066 C C . GLY A 1 264 ? 13.18 7.363 -13.68 1 75.75 264 GLY A C 1
ATOM 2067 O O . GLY A 1 264 ? 13.289 6.164 -13.953 1 75.75 264 GLY A O 1
ATOM 2068 N N . ARG A 1 265 ? 14.25 8.203 -13.664 1 67.88 265 ARG A N 1
ATOM 2069 C CA . ARG A 1 265 ? 15.617 7.707 -13.773 1 67.88 265 ARG A CA 1
ATOM 2070 C C . ARG A 1 265 ? 16.25 7.523 -12.398 1 67.88 265 ARG A C 1
ATOM 2072 O O . ARG A 1 265 ? 15.891 8.211 -11.445 1 67.88 265 ARG A O 1
ATOM 2079 N N . ARG A 1 266 ? 17.016 6.363 -12.211 1 64.31 266 ARG A N 1
ATOM 2080 C CA . ARG A 1 266 ? 17.75 6.164 -10.961 1 64.31 266 ARG A CA 1
ATOM 2081 C C . ARG A 1 266 ? 19.109 6.859 -11.008 1 64.31 266 ARG A C 1
ATOM 2083 O O . ARG A 1 266 ? 19.703 7.008 -12.078 1 64.31 266 ARG A O 1
ATOM 2090 N N . MET B 1 1 ? 1.556 4.324 -23.5 1 40 1 MET B N 1
ATOM 2091 C CA . MET B 1 1 ? 1.836 3.082 -22.781 1 40 1 MET B CA 1
ATOM 2092 C C . MET B 1 1 ? 2.164 1.953 -23.766 1 40 1 MET B C 1
ATOM 2094 O O . MET B 1 1 ? 1.423 1.716 -24.719 1 40 1 MET B O 1
ATOM 2098 N N . GLU B 1 2 ? 3.396 1.515 -23.875 1 53.25 2 GLU B N 1
ATOM 2099 C CA . GLU B 1 2 ? 3.752 0.39 -24.734 1 53.25 2 GLU B CA 1
ATOM 2100 C C . GLU B 1 2 ? 3.352 -0.939 -24.109 1 53.25 2 GLU B C 1
ATOM 2102 O O . GLU B 1 2 ? 3.604 -1.168 -22.922 1 53.25 2 GLU B O 1
ATOM 2107 N N . PHE B 1 3 ? 2.334 -1.614 -24.812 1 55 3 PHE B N 1
ATOM 2108 C CA . PHE B 1 3 ? 1.841 -2.902 -24.344 1 55 3 PHE B CA 1
ATOM 2109 C C . PHE B 1 3 ? 2.699 -4.043 -24.875 1 55 3 PHE B C 1
ATOM 2111 O O . PHE B 1 3 ? 3.316 -3.916 -25.938 1 55 3 PHE B O 1
ATOM 2118 N N . LEU B 1 4 ? 2.863 -5.027 -23.984 1 58.53 4 LEU B N 1
ATOM 2119 C CA . LEU B 1 4 ? 3.51 -6.234 -24.484 1 58.53 4 LEU B CA 1
ATOM 2120 C C . LEU B 1 4 ? 2.734 -6.816 -25.656 1 58.53 4 LEU B C 1
ATOM 2122 O O . LEU B 1 4 ? 1.515 -6.664 -25.75 1 58.53 4 LEU B O 1
ATOM 2126 N N . PRO B 1 5 ? 3.48 -7.285 -26.641 1 55.38 5 PRO B N 1
ATOM 2127 C CA . PRO B 1 5 ? 2.779 -7.938 -27.75 1 55.38 5 PRO B CA 1
ATOM 2128 C C . PRO B 1 5 ? 1.889 -9.086 -27.281 1 55.38 5 PRO B C 1
ATOM 2130 O O . PRO B 1 5 ? 2.137 -9.68 -26.234 1 55.38 5 PRO B O 1
ATOM 2133 N N . PRO B 1 6 ? 0.747 -9.234 -27.953 1 53.66 6 PRO B N 1
ATOM 2134 C CA . PRO B 1 6 ? -0.108 -10.367 -27.594 1 53.66 6 PRO B CA 1
ATOM 2135 C C . PRO B 1 6 ? 0.618 -11.711 -27.688 1 53.66 6 PRO B C 1
ATOM 2137 O O . PRO B 1 6 ? 1.492 -11.883 -28.547 1 53.66 6 PRO B O 1
ATOM 2140 N N . PRO B 1 7 ? 0.549 -12.461 -26.609 1 55.5 7 PRO B N 1
ATOM 2141 C CA . PRO B 1 7 ? 1.263 -13.742 -26.641 1 55.5 7 PRO B CA 1
ATOM 2142 C C . PRO B 1 7 ? 0.848 -14.625 -27.812 1 55.5 7 PRO B C 1
ATOM 2144 O O . PRO B 1 7 ? -0.241 -14.445 -28.359 1 55.5 7 PRO B O 1
ATOM 2147 N N . PRO B 1 8 ? 1.859 -15.445 -28.266 1 47.62 8 PRO B N 1
ATOM 2148 C CA . PRO B 1 8 ? 1.434 -16.438 -29.25 1 47.62 8 PRO B CA 1
ATOM 2149 C C . PRO B 1 8 ? 0.232 -17.266 -28.781 1 47.62 8 PRO B C 1
ATOM 2151 O O . PRO B 1 8 ? -0.081 -17.281 -27.594 1 47.62 8 PRO B O 1
ATOM 2154 N N . ARG B 1 9 ? -0.397 -18.062 -29.609 1 49.28 9 ARG B N 1
ATOM 215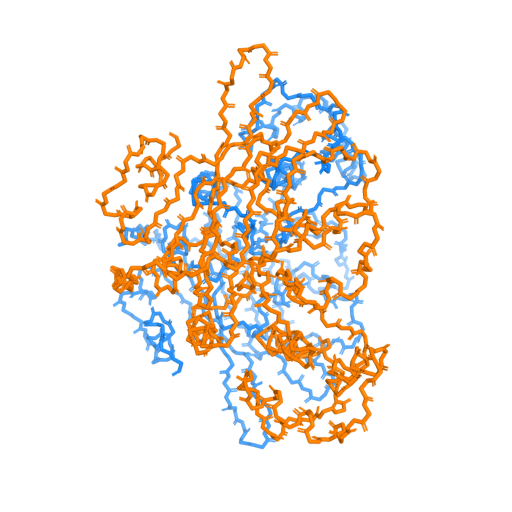5 C CA . ARG B 1 9 ? -1.606 -18.859 -29.406 1 49.28 9 ARG B CA 1
ATOM 2156 C C . ARG B 1 9 ? -1.603 -19.516 -28.031 1 49.28 9 ARG B C 1
ATOM 2158 O O . ARG B 1 9 ? -0.67 -19.328 -27.234 1 49.28 9 ARG B O 1
ATOM 2165 N N . PHE B 1 10 ? -2.049 -20.875 -27.969 1 46.44 10 PHE B N 1
ATOM 2166 C CA . PHE B 1 10 ? -2.67 -21.766 -27 1 46.44 10 PHE B CA 1
ATOM 2167 C C . PHE B 1 10 ? -1.649 -22.25 -25.984 1 46.44 10 PHE B C 1
ATOM 2169 O O . PHE B 1 10 ? -0.85 -23.141 -26.266 1 46.44 10 PHE B O 1
ATOM 2176 N N . THR B 1 11 ? -1.048 -21.375 -25.109 1 58.19 11 THR B N 1
ATOM 2177 C CA . THR B 1 11 ? -0.261 -22.062 -24.094 1 58.19 11 THR B CA 1
ATOM 2178 C C . THR B 1 11 ? -1.171 -22.781 -23.094 1 58.19 11 THR B C 1
ATOM 2180 O O . THR B 1 11 ? -2.324 -22.391 -22.906 1 58.19 11 THR B O 1
ATOM 2183 N N . ASP B 1 12 ? -0.935 -24.047 -22.781 1 72.31 12 ASP B N 1
ATOM 2184 C CA . ASP B 1 12 ? -1.639 -24.859 -21.797 1 72.31 12 ASP B CA 1
ATOM 2185 C C . ASP B 1 12 ? -1.879 -24.094 -20.5 1 72.31 12 ASP B C 1
ATOM 2187 O O . ASP B 1 12 ? -0.974 -23.422 -20 1 72.31 12 ASP B O 1
ATOM 2191 N N . PRO B 1 13 ? -3.139 -23.938 -20.188 1 81.44 13 PRO B N 1
ATOM 2192 C CA . PRO B 1 13 ? -3.428 -23.234 -18.938 1 81.44 13 PRO B CA 1
ATOM 2193 C C . PRO B 1 13 ? -2.701 -23.828 -17.734 1 81.44 13 PRO B C 1
ATOM 2195 O O . PRO B 1 13 ? -2.613 -25.062 -17.609 1 81.44 13 PRO B O 1
ATOM 2198 N N . ALA B 1 14 ? -2.07 -22.969 -17.078 1 86.94 14 ALA B N 1
ATOM 2199 C CA . ALA B 1 14 ? -1.432 -23.406 -15.836 1 86.94 14 ALA B CA 1
ATOM 2200 C C . ALA B 1 14 ? -2.461 -23.609 -14.727 1 86.94 14 ALA B C 1
ATOM 2202 O O . ALA B 1 14 ? -2.383 -24.578 -13.969 1 86.94 14 ALA B O 1
ATOM 2203 N N . LEU B 1 15 ? -3.473 -22.781 -14.664 1 95.38 15 LEU B N 1
ATOM 2204 C CA . LEU B 1 15 ? -4.5 -22.734 -13.633 1 95.38 15 LEU B CA 1
ATOM 2205 C C . LEU B 1 15 ? -5.871 -22.438 -14.234 1 95.38 15 LEU B C 1
ATOM 2207 O O . LEU B 1 15 ? -6.008 -21.547 -15.086 1 95.38 15 LEU B O 1
ATOM 2211 N N . ARG B 1 16 ? -6.809 -23.328 -13.922 1 96.56 16 ARG B N 1
ATOM 2212 C CA . ARG B 1 16 ? -8.164 -23.172 -14.438 1 96.56 16 ARG B CA 1
ATOM 2213 C C . ARG B 1 16 ? -9.172 -23.047 -13.305 1 96.56 16 ARG B C 1
ATOM 2215 O O . ARG B 1 16 ? -9.18 -23.859 -12.375 1 96.56 16 ARG B O 1
ATOM 2222 N N . LEU B 1 17 ? -9.945 -21.969 -13.359 1 97.81 17 LEU B N 1
ATOM 2223 C CA . LEU B 1 17 ? -11.062 -21.781 -12.445 1 97.81 17 LEU B CA 1
ATOM 2224 C C . LEU B 1 17 ? -12.383 -22.141 -13.125 1 97.81 17 LEU B C 1
ATOM 2226 O O . LEU B 1 17 ? -12.633 -21.734 -14.258 1 97.81 17 LEU B O 1
ATOM 2230 N N . GLN B 1 18 ? -13.172 -22.922 -12.477 1 97.5 18 GLN B N 1
ATOM 2231 C CA . GLN B 1 18 ? -14.477 -23.312 -12.984 1 97.5 18 GLN B CA 1
ATOM 2232 C C . GLN B 1 18 ? -15.578 -22.984 -11.977 1 97.5 18 GLN B C 1
ATOM 2234 O O . GLN B 1 18 ? -15.82 -23.75 -11.039 1 97.5 18 GLN B O 1
ATOM 2239 N N . GLY B 1 19 ? -16.25 -21.906 -12.211 1 97.94 19 GLY B N 1
ATOM 2240 C CA . GLY B 1 19 ? -17.406 -21.516 -11.406 1 97.94 19 GLY B CA 1
ATOM 2241 C C . GLY B 1 19 ? -17.047 -21.234 -9.961 1 97.94 19 GLY B C 1
ATOM 2242 O O . GLY B 1 19 ? -17.781 -21.594 -9.047 1 97.94 19 GLY B O 1
ATOM 2243 N N . LEU B 1 20 ? -15.922 -20.703 -9.734 1 98 20 LEU B N 1
ATOM 2244 C CA . LEU B 1 20 ? -15.516 -20.406 -8.367 1 98 20 LEU B CA 1
ATOM 2245 C C . LEU B 1 20 ? -16.453 -19.391 -7.73 1 98 20 LEU B C 1
ATOM 2247 O O . LEU B 1 20 ? -16.656 -18.297 -8.273 1 98 20 LEU B O 1
ATOM 2251 N N . THR B 1 21 ? -17.047 -19.766 -6.664 1 97.94 21 THR B N 1
ATOM 2252 C CA . THR B 1 21 ? -17.984 -18.922 -5.938 1 97.94 21 THR B CA 1
ATOM 2253 C C . THR B 1 21 ? -17.625 -18.859 -4.457 1 97.94 21 THR B C 1
ATOM 2255 O O . THR B 1 21 ? -17.266 -19.859 -3.854 1 97.94 21 THR B O 1
ATOM 2258 N N . VAL B 1 22 ? -17.562 -17.688 -3.928 1 97.56 22 VAL B N 1
ATOM 2259 C CA . VAL B 1 22 ? -17.25 -17.484 -2.516 1 97.56 22 VAL B CA 1
ATOM 2260 C C . VAL B 1 22 ? -18.391 -16.719 -1.847 1 97.56 22 VAL B C 1
ATOM 2262 O O . VAL B 1 22 ? -18.797 -15.656 -2.326 1 97.56 22 VAL B O 1
ATOM 2265 N N . GLU B 1 23 ? -18.797 -17.25 -0.792 1 95.75 23 GLU B N 1
ATOM 2266 C CA . GLU B 1 23 ? -19.906 -16.641 -0.057 1 95.75 23 GLU B CA 1
ATOM 2267 C C . GLU B 1 23 ? -19.547 -16.422 1.408 1 95.75 23 GLU B C 1
ATOM 2269 O O . GLU B 1 23 ? -18.781 -17.203 1.987 1 95.75 23 GLU B O 1
ATOM 2274 N N . HIS B 1 24 ? -19.984 -15.406 1.95 1 91.69 24 HIS B N 1
ATOM 2275 C CA . HIS B 1 24 ? -19.922 -15.102 3.375 1 91.69 24 HIS B CA 1
ATOM 2276 C C . HIS B 1 24 ? -21.328 -14.977 3.963 1 91.69 24 HIS B C 1
ATOM 2278 O O . HIS B 1 24 ? -21.984 -13.953 3.795 1 91.69 24 HIS B O 1
ATOM 2284 N N . GLY B 1 25 ? -21.719 -15.922 4.742 1 88.12 25 GLY B N 1
ATOM 2285 C CA . GLY B 1 25 ? -23.125 -15.977 5.133 1 88.12 25 GLY B CA 1
ATOM 2286 C C . GLY B 1 25 ? -24.078 -16.016 3.951 1 88.12 25 GLY B C 1
ATOM 2287 O O . GLY B 1 25 ? -23.953 -16.891 3.088 1 88.12 25 GLY B O 1
ATOM 2288 N N . ASP B 1 26 ? -24.875 -14.914 3.922 1 85.94 26 ASP B N 1
ATOM 2289 C CA . ASP B 1 26 ? -25.859 -14.875 2.846 1 85.94 26 ASP B CA 1
ATOM 2290 C C . ASP B 1 26 ? -25.406 -13.945 1.72 1 85.94 26 ASP B C 1
ATOM 2292 O O . ASP B 1 26 ? -26.141 -13.703 0.77 1 85.94 26 ASP B O 1
ATOM 2296 N N . HIS B 1 27 ? -24.188 -13.562 1.778 1 88.19 27 HIS B N 1
ATOM 2297 C CA . HIS B 1 27 ? -23.688 -12.625 0.78 1 88.19 27 HIS B CA 1
ATOM 2298 C C . HIS B 1 27 ? -22.688 -13.297 -0.148 1 88.19 27 HIS B C 1
ATOM 2300 O O . HIS B 1 27 ? -21.734 -13.93 0.314 1 88.19 27 HIS B O 1
ATOM 2306 N N . CYS B 1 28 ? -22.969 -13.156 -1.399 1 93.38 28 CYS B N 1
ATOM 2307 C CA . CYS B 1 28 ? -22.047 -13.672 -2.398 1 93.38 28 CYS B CA 1
ATOM 2308 C C . CYS B 1 28 ? -20.953 -12.656 -2.707 1 93.38 28 CYS B C 1
ATOM 2310 O O . CYS B 1 28 ? -21.234 -11.547 -3.16 1 93.38 28 CYS B O 1
ATOM 2312 N N . LEU B 1 29 ? -19.734 -13.016 -2.467 1 94.25 29 LEU B N 1
ATOM 2313 C CA . LEU B 1 29 ? -18.609 -12.117 -2.693 1 94.25 29 LEU B CA 1
ATOM 2314 C C . LEU B 1 29 ? -18.062 -12.281 -4.105 1 94.25 29 LEU B C 1
ATOM 2316 O O . LEU B 1 29 ? -17.969 -11.312 -4.859 1 94.25 29 LEU B O 1
ATOM 2320 N N . LEU B 1 30 ? -17.703 -13.453 -4.461 1 97.69 30 LEU B N 1
ATOM 2321 C CA . LEU B 1 30 ? -17.297 -13.82 -5.809 1 97.69 30 LEU B CA 1
ATOM 2322 C C . LEU B 1 30 ? -18.297 -14.781 -6.445 1 97.69 30 LEU B C 1
ATOM 2324 O O . LEU B 1 30 ? -18.688 -15.773 -5.832 1 97.69 30 LEU B O 1
ATOM 2328 N N . HIS B 1 31 ? -18.672 -14.469 -7.648 1 97.56 31 HIS B N 1
ATOM 2329 C CA . HIS B 1 31 ? -19.75 -15.227 -8.266 1 97.56 31 HIS B CA 1
ATOM 2330 C C . HIS B 1 31 ? -19.297 -15.883 -9.555 1 97.56 31 HIS B C 1
ATOM 2332 O O . HIS B 1 31 ? -19.141 -15.211 -10.578 1 97.56 31 HIS B O 1
ATOM 2338 N N . GLN B 1 32 ? -19.188 -17.172 -9.508 1 97.38 32 GLN B N 1
ATOM 2339 C CA . GLN B 1 32 ? -19.016 -18.031 -10.672 1 97.38 32 GLN B CA 1
ATOM 2340 C C . GLN B 1 32 ? -17.859 -17.531 -11.539 1 97.38 32 GLN B C 1
ATOM 2342 O O . GLN B 1 32 ? -18.016 -17.328 -12.75 1 97.38 32 GLN B O 1
ATOM 2347 N N . ILE B 1 33 ? -16.734 -17.375 -10.914 1 98.19 33 ILE B N 1
ATOM 2348 C CA . ILE B 1 33 ? -15.547 -16.953 -11.633 1 98.19 33 ILE B CA 1
ATOM 2349 C C . ILE B 1 33 ? -14.969 -18.141 -12.414 1 98.19 33 ILE B C 1
ATOM 2351 O O . ILE B 1 33 ? -14.609 -19.156 -11.828 1 98.19 33 ILE B O 1
ATOM 2355 N N . SER B 1 34 ? -14.922 -18.031 -13.727 1 98.12 34 SER B N 1
ATOM 2356 C CA . SER B 1 34 ? -14.312 -19.031 -14.602 1 98.12 34 SER B CA 1
ATOM 2357 C C . SER B 1 34 ? -13.281 -18.391 -15.531 1 98.12 34 SER B C 1
ATOM 2359 O O . SER B 1 34 ? -13.555 -17.391 -16.188 1 98.12 34 SER B O 1
ATOM 2361 N N . CYS B 1 35 ? -12.148 -18.938 -15.477 1 96.06 35 CYS B N 1
ATOM 2362 C CA . CYS B 1 35 ? -11.078 -18.422 -16.328 1 96.06 35 CYS B CA 1
ATOM 2363 C C . CYS B 1 35 ? -9.898 -19.391 -16.375 1 96.06 35 CYS B C 1
ATOM 2365 O O . CYS B 1 35 ? -9.766 -20.25 -15.5 1 96.06 35 CYS B O 1
ATOM 2367 N N . GLU B 1 36 ? -9.117 -19.266 -17.438 1 96.12 36 GLU B N 1
ATOM 2368 C CA . GLU B 1 36 ? -7.895 -20.047 -17.609 1 96.12 36 GLU B CA 1
ATOM 2369 C C . GLU B 1 36 ? -6.672 -19.141 -17.656 1 96.12 36 GLU B C 1
ATOM 2371 O O . GLU B 1 36 ? -6.562 -18.281 -18.547 1 96.12 36 GLU B O 1
ATOM 2376 N N . PHE B 1 37 ? -5.812 -19.359 -16.719 1 96.25 37 PHE B N 1
ATOM 2377 C CA . PHE B 1 37 ? -4.586 -18.578 -16.688 1 96.25 37 PHE B CA 1
ATOM 2378 C C . PHE B 1 37 ? -3.48 -19.266 -17.484 1 96.25 37 PHE B C 1
ATOM 2380 O O . PHE B 1 37 ? -3.096 -20.391 -17.172 1 96.25 37 PHE B O 1
ATOM 2387 N N . PRO B 1 38 ? -2.949 -18.578 -18.5 1 94.81 38 PRO B N 1
ATOM 2388 C CA . PRO B 1 38 ? -1.923 -19.203 -19.344 1 94.81 38 PRO B CA 1
ATOM 2389 C C . PRO B 1 38 ? -0.611 -19.438 -18.594 1 94.81 38 PRO B C 1
ATOM 2391 O O . PRO B 1 38 ? -0.224 -18.609 -17.75 1 94.81 38 PRO B O 1
ATOM 2394 N N . GLN B 1 39 ? 0.064 -20.5 -18.938 1 93.88 39 GLN B N 1
ATOM 2395 C CA . GLN B 1 39 ? 1.333 -20.859 -18.312 1 93.88 39 GLN B CA 1
ATOM 2396 C C . GLN B 1 39 ? 2.436 -19.891 -18.703 1 93.88 39 GLN B C 1
ATOM 2398 O O . GLN B 1 39 ? 2.486 -19.422 -19.844 1 93.88 39 GLN B O 1
ATOM 2403 N N . GLN B 1 40 ? 3.258 -19.578 -17.734 1 94.31 40 GLN B N 1
ATOM 2404 C CA . GLN B 1 40 ? 4.492 -18.828 -17.938 1 94.31 40 GLN B CA 1
ATOM 2405 C C . GLN B 1 40 ? 4.211 -17.469 -18.578 1 94.31 40 GLN B C 1
ATOM 2407 O O . GLN B 1 40 ? 4.859 -17.094 -19.547 1 94.31 40 GLN B O 1
ATOM 2412 N N . THR B 1 41 ? 3.168 -16.812 -18.109 1 95.75 41 THR B N 1
ATOM 2413 C CA . THR B 1 41 ? 2.814 -15.438 -18.422 1 95.75 41 THR B CA 1
ATOM 2414 C C . THR B 1 41 ? 2.447 -14.664 -17.156 1 95.75 41 THR B C 1
ATOM 2416 O O . THR B 1 41 ? 2.271 -15.258 -16.094 1 95.75 41 THR B O 1
ATOM 2419 N N . ILE B 1 42 ? 2.42 -13.406 -17.344 1 97.5 42 ILE B N 1
ATOM 2420 C CA . ILE B 1 42 ? 1.901 -12.547 -16.281 1 97.5 42 ILE B CA 1
ATOM 2421 C C . ILE B 1 42 ? 0.451 -12.18 -16.578 1 97.5 42 ILE B C 1
ATOM 2423 O O . ILE B 1 42 ? 0.155 -11.617 -17.641 1 97.5 42 ILE B O 1
ATOM 2427 N N . THR B 1 43 ? -0.428 -12.57 -15.742 1 97.94 43 THR B N 1
ATOM 2428 C CA . THR B 1 43 ? -1.81 -12.109 -15.805 1 97.94 43 THR B CA 1
ATOM 2429 C C . THR B 1 43 ? -2.092 -11.094 -14.703 1 97.94 43 THR B C 1
ATOM 2431 O O . THR B 1 43 ? -1.955 -11.406 -13.516 1 97.94 43 THR B O 1
ATOM 2434 N N . ALA B 1 44 ? -2.436 -9.906 -15.109 1 98.19 44 ALA B N 1
ATOM 2435 C CA . ALA B 1 44 ? -2.857 -8.891 -14.141 1 98.19 44 ALA B CA 1
ATOM 2436 C C . ALA B 1 44 ? -4.328 -9.062 -13.773 1 98.19 44 ALA B C 1
ATOM 2438 O O . ALA B 1 44 ? -5.164 -9.328 -14.641 1 98.19 44 ALA B O 1
ATOM 2439 N N . ILE B 1 45 ? -4.609 -9.016 -12.523 1 98.25 45 ILE B N 1
ATOM 2440 C CA . ILE B 1 45 ? -5.973 -8.969 -12.008 1 98.25 45 ILE B CA 1
ATOM 2441 C C . ILE B 1 45 ? -6.281 -7.562 -11.5 1 98.25 45 ILE B C 1
ATOM 2443 O O . ILE B 1 45 ? -5.645 -7.082 -10.562 1 98.25 45 ILE B O 1
ATOM 2447 N N . VAL B 1 46 ? -7.227 -6.918 -12.164 1 96.88 46 VAL B N 1
ATOM 2448 C CA . VAL B 1 46 ? -7.555 -5.535 -11.836 1 96.88 46 VAL B CA 1
ATOM 2449 C C . VAL B 1 46 ? -9.047 -5.418 -11.508 1 96.88 46 VAL B C 1
ATOM 2451 O O . VAL B 1 46 ? -9.82 -6.344 -11.773 1 96.88 46 VAL B O 1
ATOM 2454 N N . GLY B 1 47 ? -9.453 -4.352 -10.883 1 95.69 47 GLY B N 1
ATOM 2455 C CA . GLY B 1 47 ? -10.82 -4.074 -10.469 1 95.69 47 GLY B CA 1
ATOM 2456 C C . GLY B 1 47 ? -10.898 -3.062 -9.336 1 95.69 47 GLY B C 1
ATOM 2457 O O . GLY B 1 47 ? -9.883 -2.678 -8.766 1 95.69 47 GLY B O 1
ATOM 2458 N N . PRO B 1 48 ? -12.086 -2.684 -9.062 1 92.94 48 PRO B N 1
ATOM 2459 C CA . PRO B 1 48 ? -12.258 -1.697 -7.996 1 92.94 48 PRO B CA 1
ATOM 2460 C C . PRO B 1 48 ? -11.766 -2.205 -6.641 1 92.94 48 PRO B C 1
ATOM 2462 O O . PRO B 1 48 ? -11.742 -3.416 -6.406 1 92.94 48 PRO B O 1
ATOM 2465 N N . SER B 1 49 ? -11.406 -1.245 -5.801 1 89.62 49 SER B N 1
ATOM 2466 C CA . SER B 1 49 ? -10.984 -1.599 -4.453 1 89.62 49 SER B CA 1
ATOM 2467 C C . SER B 1 49 ? -12.094 -2.314 -3.689 1 89.62 49 SER B C 1
ATOM 2469 O O . SER B 1 49 ? -13.25 -1.91 -3.748 1 89.62 49 SER B O 1
ATOM 2471 N N . GLY B 1 50 ? -11.734 -3.389 -3.066 1 87.81 50 GLY B N 1
ATOM 2472 C CA . GLY B 1 50 ? -12.688 -4.102 -2.225 1 87.81 50 GLY B CA 1
ATOM 2473 C C . GLY B 1 50 ? -13.539 -5.094 -2.994 1 87.81 50 GLY B C 1
ATOM 2474 O O . GLY B 1 50 ? -14.438 -5.715 -2.43 1 87.81 50 GLY B O 1
ATOM 2475 N N . CYS B 1 51 ? -13.195 -5.289 -4.227 1 92.38 51 CYS B N 1
ATOM 2476 C CA . CYS B 1 51 ? -14.094 -6.113 -5.023 1 92.38 51 CYS B CA 1
ATOM 2477 C C . CYS B 1 51 ? -13.773 -7.594 -4.855 1 92.38 51 CYS B C 1
ATOM 2479 O O . CYS B 1 51 ? -14.469 -8.453 -5.406 1 92.38 51 CYS B O 1
ATOM 2481 N N . GLY B 1 52 ? -12.672 -7.949 -4.18 1 94 52 GLY B N 1
ATOM 2482 C CA . GLY B 1 52 ? -12.438 -9.352 -3.875 1 94 52 GLY B CA 1
ATOM 2483 C C . GLY B 1 52 ? -11.203 -9.914 -4.559 1 94 52 GLY B C 1
ATOM 2484 O O . GLY B 1 52 ? -11.016 -11.133 -4.609 1 94 52 GLY B O 1
ATOM 2485 N N . LYS B 1 53 ? -10.328 -9.125 -5.109 1 96.38 53 LYS B N 1
ATOM 2486 C CA . LYS B 1 53 ? -9.125 -9.586 -5.793 1 96.38 53 LYS B CA 1
ATOM 2487 C C . LYS B 1 53 ? -8.242 -10.398 -4.859 1 96.38 53 LYS B C 1
ATOM 2489 O O . LYS B 1 53 ? -7.77 -11.484 -5.227 1 96.38 53 LYS B O 1
ATOM 2494 N N . THR B 1 54 ? -8.047 -9.891 -3.625 1 95 54 THR B N 1
ATOM 2495 C CA . THR B 1 54 ? -7.25 -10.578 -2.619 1 95 54 THR B CA 1
ATOM 2496 C C . THR B 1 54 ? -7.898 -11.906 -2.234 1 95 54 THR B C 1
ATOM 2498 O O . THR B 1 54 ? -7.215 -12.93 -2.113 1 95 54 THR B O 1
ATOM 2501 N N . LEU B 1 55 ? -9.195 -11.867 -2.08 1 95.38 55 LEU B N 1
ATOM 2502 C CA . LEU B 1 55 ? -9.93 -13.078 -1.746 1 95.38 55 LEU B CA 1
ATOM 2503 C C . LEU B 1 55 ? -9.75 -14.141 -2.828 1 95.38 55 LEU B C 1
ATOM 2505 O O . LEU B 1 55 ? -9.57 -15.32 -2.523 1 95.38 55 LEU B O 1
ATOM 2509 N N . LEU B 1 56 ? -9.773 -13.703 -4.039 1 97.94 56 LEU B N 1
ATOM 2510 C CA . LEU B 1 56 ? -9.578 -14.633 -5.148 1 97.94 56 LEU B CA 1
ATOM 2511 C C . LEU B 1 56 ? -8.234 -15.336 -5.035 1 97.94 56 LEU B C 1
ATOM 2513 O O . LEU B 1 56 ? -8.164 -16.562 -5.121 1 97.94 56 LEU B O 1
ATOM 2517 N N . LEU B 1 57 ? -7.129 -14.602 -4.801 1 97.94 57 LEU B N 1
ATOM 2518 C CA . LEU B 1 57 ? -5.805 -15.203 -4.688 1 97.94 57 LEU B CA 1
ATOM 2519 C C . LEU B 1 57 ? -5.738 -16.156 -3.498 1 97.94 57 LEU B C 1
ATOM 2521 O O . LEU B 1 57 ? -5.113 -17.219 -3.58 1 97.94 57 LEU B O 1
ATOM 2525 N N . ARG B 1 58 ? -6.434 -15.805 -2.447 1 97.5 58 ARG B N 1
ATOM 2526 C CA . ARG B 1 58 ? -6.418 -16.641 -1.248 1 97.5 58 ARG B CA 1
ATOM 2527 C C . ARG B 1 58 ? -7.16 -17.953 -1.482 1 97.5 58 ARG B C 1
ATOM 2529 O O . ARG B 1 58 ? -6.852 -18.969 -0.856 1 97.5 58 ARG B O 1
ATOM 2536 N N . CYS B 1 59 ? -8.133 -17.906 -2.34 1 97.62 59 CYS B N 1
ATOM 2537 C CA . CYS B 1 59 ? -8.828 -19.141 -2.697 1 97.62 59 CYS B CA 1
ATOM 2538 C C . CYS B 1 59 ? -7.918 -20.078 -3.482 1 97.62 59 CYS B C 1
ATOM 2540 O O . CYS B 1 59 ? -7.996 -21.297 -3.33 1 97.62 59 CYS B O 1
ATOM 2542 N N . LEU B 1 60 ? -7.027 -19.5 -4.273 1 97.5 60 LEU B N 1
ATOM 2543 C CA . LEU B 1 60 ? -6.188 -20.297 -5.156 1 97.5 60 LEU B CA 1
ATOM 2544 C C . LEU B 1 60 ? -5.219 -21.156 -4.348 1 97.5 60 LEU B C 1
ATOM 2546 O O . LEU B 1 60 ? -4.969 -22.312 -4.695 1 97.5 60 LEU B O 1
ATOM 2550 N N . ASN B 1 61 ? -4.652 -20.625 -3.275 1 96.12 61 ASN B N 1
ATOM 2551 C CA . ASN B 1 61 ? -3.727 -21.422 -2.486 1 96.12 61 ASN B CA 1
ATOM 2552 C C . ASN B 1 61 ? -4.359 -21.891 -1.176 1 96.12 61 ASN B C 1
ATOM 2554 O O . ASN B 1 61 ? -3.654 -22.25 -0.233 1 96.12 61 ASN B O 1
ATOM 2558 N N . ARG B 1 62 ? -5.73 -21.703 -1.071 1 96.81 62 ARG B N 1
ATOM 2559 C CA . ARG B 1 62 ? -6.602 -22.25 -0.037 1 96.81 62 ARG B CA 1
ATOM 2560 C C . ARG B 1 62 ? -6.32 -21.609 1.314 1 96.81 62 ARG B C 1
ATOM 2562 O O . ARG B 1 62 ? -6.555 -22.203 2.361 1 96.81 62 ARG B O 1
ATOM 2569 N N . LEU B 1 63 ? -5.762 -20.422 1.356 1 96.38 63 LEU B N 1
ATOM 2570 C CA . LEU B 1 63 ? -5.691 -19.641 2.59 1 96.38 63 LEU B CA 1
ATOM 2571 C C . LEU B 1 63 ? -7.082 -19.25 3.066 1 96.38 63 LEU B C 1
ATOM 2573 O O . LEU B 1 63 ? -7.293 -19 4.258 1 96.38 63 LEU B O 1
ATOM 2577 N N . SER B 1 64 ? -8.047 -19.156 2.15 1 95.19 64 SER B N 1
ATOM 2578 C CA . SER B 1 64 ? -9.43 -18.859 2.502 1 95.19 64 SER B CA 1
ATOM 2579 C C . SER B 1 64 ? -10.008 -19.922 3.434 1 95.19 64 SER B C 1
ATOM 2581 O O . SER B 1 64 ? -10.969 -19.656 4.152 1 95.19 64 SER B O 1
ATOM 2583 N N . ASP B 1 65 ? -9.422 -21.125 3.41 1 94.44 65 ASP B N 1
ATOM 2584 C CA . ASP B 1 65 ? -9.883 -22.219 4.273 1 94.44 65 ASP B CA 1
ATOM 2585 C C . ASP B 1 65 ? -9.719 -21.859 5.746 1 94.44 65 ASP B C 1
ATOM 2587 O O . ASP B 1 65 ? -10.375 -22.438 6.609 1 94.44 65 ASP B O 1
ATOM 2591 N N . LEU B 1 66 ? -8.82 -20.938 6.016 1 93.75 66 LEU B N 1
ATOM 2592 C CA . LEU B 1 66 ? -8.547 -20.531 7.391 1 93.75 66 LEU B CA 1
ATOM 2593 C C . LEU B 1 66 ? -9.641 -19.609 7.906 1 93.75 66 LEU B C 1
ATOM 2595 O O . LEU B 1 66 ? -9.648 -19.234 9.078 1 93.75 66 LEU B O 1
ATOM 2599 N N . GLN B 1 67 ? -10.555 -19.188 7.082 1 93.56 67 GLN B N 1
ATOM 2600 C CA . GLN B 1 67 ? -11.719 -18.375 7.453 1 93.56 67 GLN B CA 1
ATOM 2601 C C . GLN B 1 67 ? -13 -19.203 7.383 1 93.56 67 GLN B C 1
ATOM 2603 O O . GLN B 1 67 ? -13.656 -19.25 6.34 1 93.56 67 GLN B O 1
ATOM 2608 N N . PRO B 1 68 ? -13.414 -19.703 8.492 1 92.12 68 PRO B N 1
ATOM 2609 C CA . PRO B 1 68 ? -14.516 -20.656 8.508 1 92.12 68 PRO B CA 1
ATOM 2610 C C . PRO B 1 68 ? -15.836 -20.047 8.047 1 92.12 68 PRO B C 1
ATOM 2612 O O . PRO B 1 68 ? -16.75 -20.766 7.633 1 92.12 68 PRO B O 1
ATOM 2615 N N . GLU B 1 69 ? -15.891 -18.766 8.039 1 92.88 69 GLU B N 1
ATOM 2616 C CA . GLU B 1 69 ? -17.125 -18.094 7.652 1 92.88 69 GLU B CA 1
ATOM 2617 C C . GLU B 1 69 ? -17.297 -18.078 6.137 1 92.88 69 GLU B C 1
ATOM 2619 O O . GLU B 1 69 ? -18.375 -17.781 5.633 1 92.88 69 GLU B O 1
ATOM 2624 N N . LEU B 1 70 ? -16.266 -18.391 5.484 1 95.69 70 LEU B N 1
ATOM 2625 C CA . LEU B 1 70 ? -16.328 -18.375 4.027 1 95.69 70 LEU B CA 1
ATOM 2626 C C . LEU B 1 70 ? -16.719 -19.75 3.488 1 95.69 70 LEU B C 1
ATOM 2628 O O . LEU B 1 70 ? -16.25 -20.781 3.99 1 95.69 70 LEU B O 1
ATOM 2632 N N . ARG B 1 71 ? -17.688 -19.812 2.562 1 96.19 71 ARG B N 1
ATOM 2633 C CA . ARG B 1 71 ? -18.031 -21 1.79 1 96.19 71 ARG B CA 1
ATOM 2634 C C . ARG B 1 71 ? -17.531 -20.891 0.356 1 96.19 71 ARG B C 1
ATOM 2636 O O . ARG B 1 71 ? -17.953 -20 -0.391 1 96.19 71 ARG B O 1
ATOM 2643 N N . VAL B 1 72 ? -16.641 -21.75 -0.007 1 97 72 VAL B N 1
ATOM 2644 C CA . VAL B 1 72 ? -16.047 -21.734 -1.342 1 97 72 VAL B CA 1
ATOM 2645 C C . VAL B 1 72 ? -16.562 -22.922 -2.154 1 97 72 VAL B C 1
ATOM 2647 O O . VAL B 1 72 ? -16.547 -24.062 -1.678 1 97 72 VAL B O 1
ATOM 2650 N N . SER B 1 73 ? -17.125 -22.641 -3.291 1 96.88 73 SER B N 1
ATOM 2651 C CA . SER B 1 73 ? -17.578 -23.688 -4.207 1 96.88 73 SER B CA 1
ATOM 2652 C C . SER B 1 73 ? -16.984 -23.484 -5.598 1 96.88 73 SER B C 1
ATOM 2654 O O . SER B 1 73 ? -16.328 -22.469 -5.867 1 96.88 73 SER B O 1
ATOM 2656 N N . GLY B 1 74 ? -17.156 -24.438 -6.473 1 97.25 74 GLY B N 1
ATOM 2657 C CA . GLY B 1 74 ? -16.484 -24.453 -7.762 1 97.25 74 GLY B CA 1
ATOM 2658 C C . GLY B 1 74 ? -15.195 -25.25 -7.754 1 97.25 74 GLY B C 1
ATOM 2659 O O . GLY B 1 74 ? -14.93 -26.016 -6.812 1 97.25 74 GLY B O 1
ATOM 2660 N N . GLN B 1 75 ? -14.414 -25.156 -8.891 1 96.69 75 GLN B N 1
ATOM 2661 C CA . GLN B 1 75 ? -13.195 -25.953 -9 1 96.69 75 GLN B CA 1
ATOM 2662 C C . GLN B 1 75 ? -12 -25.094 -9.375 1 96.69 75 GLN B C 1
ATOM 2664 O O . GLN B 1 75 ? -12.148 -24.078 -10.039 1 96.69 75 GLN B O 1
ATOM 2669 N N . ILE B 1 76 ? -10.93 -25.469 -8.836 1 97.31 76 ILE B N 1
ATOM 2670 C CA . ILE B 1 76 ? -9.633 -24.891 -9.172 1 97.31 76 ILE B CA 1
ATOM 2671 C C . ILE B 1 76 ? -8.68 -26 -9.625 1 97.31 76 ILE B C 1
ATOM 2673 O O . ILE B 1 76 ? -8.375 -26.922 -8.859 1 97.31 76 ILE B O 1
ATOM 2677 N N . TRP B 1 77 ? -8.219 -25.875 -10.836 1 95.75 77 TRP B N 1
ATOM 2678 C CA . TRP B 1 77 ? -7.375 -26.938 -11.398 1 95.75 77 TRP B CA 1
ATOM 2679 C C . TRP B 1 77 ? -5.973 -26.422 -11.695 1 95.75 77 TRP B C 1
ATOM 2681 O O . TRP B 1 77 ? -5.812 -25.391 -12.359 1 95.75 77 TRP B O 1
ATOM 2691 N N . LEU B 1 78 ? -5.004 -27.031 -11.172 1 93.69 78 LEU B N 1
ATOM 2692 C CA . LEU B 1 78 ? -3.625 -26.891 -11.625 1 93.69 78 LEU B CA 1
ATOM 2693 C C . LEU B 1 78 ? -3.234 -28.047 -12.547 1 93.69 78 LEU B C 1
ATOM 2695 O O . LEU B 1 78 ? -3.049 -29.172 -12.086 1 93.69 78 LEU B O 1
ATOM 2699 N N . ARG B 1 79 ? -3.16 -27.703 -13.828 1 87 79 ARG B N 1
ATOM 2700 C CA . ARG B 1 79 ? -3.037 -28.781 -14.805 1 87 79 ARG B CA 1
ATOM 2701 C C . ARG B 1 79 ? -4.172 -29.781 -14.648 1 87 79 ARG B C 1
ATOM 2703 O O . ARG B 1 79 ? -5.344 -29.438 -14.789 1 87 79 ARG B O 1
ATOM 2710 N N . ASP B 1 80 ? -3.898 -31.031 -14.195 1 86.25 80 ASP B N 1
ATOM 2711 C CA . ASP B 1 80 ? -4.934 -32.062 -14.102 1 86.25 80 ASP B CA 1
ATOM 2712 C C . ASP B 1 80 ? -5.266 -32.344 -12.641 1 86.25 80 ASP B C 1
ATOM 2714 O O . ASP B 1 80 ? -5.961 -33.344 -12.352 1 86.25 80 ASP B O 1
ATOM 2718 N N . ARG B 1 81 ? -4.84 -31.516 -11.789 1 91.5 81 ARG B N 1
ATOM 2719 C CA . ARG B 1 81 ? -5.062 -31.719 -10.359 1 91.5 81 ARG B CA 1
ATOM 2720 C C . ARG B 1 81 ? -6.059 -30.719 -9.805 1 91.5 81 ARG B C 1
ATOM 2722 O O . ARG B 1 81 ? -5.859 -29.5 -9.93 1 91.5 81 ARG B O 1
ATOM 2729 N N . ASN B 1 82 ? -7.105 -31.25 -9.18 1 94.69 82 ASN B N 1
ATOM 2730 C CA . ASN B 1 82 ? -8.055 -30.375 -8.492 1 94.69 82 ASN B CA 1
ATOM 2731 C C . ASN B 1 82 ? -7.523 -29.938 -7.129 1 94.69 82 ASN B C 1
ATOM 2733 O O . ASN B 1 82 ? -7.406 -30.734 -6.207 1 94.69 82 ASN B O 1
ATOM 2737 N N . LEU B 1 83 ? -7.309 -28.688 -6.969 1 96.19 83 LEU B N 1
ATOM 2738 C CA . LEU B 1 83 ? -6.637 -28.156 -5.785 1 96.19 83 LEU B CA 1
ATOM 2739 C C . LEU B 1 83 ? -7.582 -28.141 -4.586 1 96.19 83 LEU B C 1
ATOM 2741 O O . LEU B 1 83 ? -7.141 -27.984 -3.445 1 96.19 83 LEU B O 1
ATOM 2745 N N . ARG B 1 84 ? -8.852 -28.234 -4.902 1 95.12 84 ARG B N 1
ATOM 2746 C CA . ARG B 1 84 ? -9.812 -28.156 -3.801 1 95.12 84 ARG B CA 1
ATOM 2747 C C . ARG B 1 84 ? -10.133 -29.531 -3.254 1 95.12 84 ARG B C 1
ATOM 2749 O O . ARG B 1 84 ? -10.914 -29.672 -2.305 1 95.12 84 ARG B O 1
ATOM 2756 N N . ASP B 1 85 ? -9.531 -30.531 -3.791 1 93.75 85 ASP B N 1
ATOM 2757 C CA . ASP B 1 85 ? -9.711 -31.875 -3.279 1 93.75 85 ASP B CA 1
ATOM 2758 C C . ASP B 1 85 ? -9.242 -31.984 -1.832 1 93.75 85 ASP B C 1
ATOM 2760 O O . ASP B 1 85 ? -8.227 -31.406 -1.459 1 93.75 85 ASP B O 1
ATOM 2764 N N . ARG B 1 86 ? -9.883 -32.844 -1.01 1 91 86 ARG B N 1
ATOM 2765 C CA . ARG B 1 86 ? -9.586 -33 0.412 1 91 86 ARG B CA 1
ATOM 2766 C C . ARG B 1 86 ? -8.227 -33.625 0.625 1 91 86 ARG B C 1
ATOM 2768 O O . ARG B 1 86 ? -7.578 -33.406 1.65 1 91 86 ARG B O 1
ATOM 2775 N N . GLN B 1 87 ? -7.773 -34.344 -0.35 1 92.06 87 GLN B N 1
ATOM 2776 C CA . GLN B 1 87 ? -6.531 -35.094 -0.208 1 92.06 87 GLN B CA 1
ATOM 2777 C C . GLN B 1 87 ? -5.316 -34.219 -0.474 1 92.06 87 GLN B C 1
ATOM 2779 O O . GLN B 1 87 ? -4.184 -34.594 -0.184 1 92.06 87 GLN B O 1
ATOM 2784 N N . VAL B 1 88 ? -5.566 -33.094 -0.947 1 93.25 88 VAL B N 1
ATOM 2785 C CA . VAL B 1 88 ? -4.465 -32.188 -1.267 1 93.25 88 VAL B CA 1
ATOM 2786 C C . VAL B 1 88 ? -3.791 -31.719 0.021 1 93.25 88 VAL B C 1
ATOM 2788 O O . VAL B 1 88 ? -4.465 -31.312 0.97 1 93.25 88 VAL B O 1
ATOM 2791 N N . ASN B 1 89 ? -2.453 -31.812 0.038 1 92.69 89 ASN B N 1
ATOM 2792 C CA . ASN B 1 89 ? -1.673 -31.234 1.125 1 92.69 89 ASN B CA 1
ATOM 2793 C C . ASN B 1 89 ? -1.559 -29.719 0.982 1 92.69 89 ASN B C 1
ATOM 2795 O O . ASN B 1 89 ? -0.846 -29.219 0.106 1 92.69 89 ASN B O 1
ATOM 2799 N N . VAL B 1 90 ? -2.154 -28.969 1.893 1 93.75 90 VAL B N 1
ATOM 2800 C CA . VAL B 1 90 ? -2.295 -27.531 1.75 1 93.75 90 VAL B CA 1
ATOM 2801 C C . VAL B 1 90 ? -0.937 -26.859 1.927 1 93.75 90 VAL B C 1
ATOM 2803 O O . VAL B 1 90 ? -0.659 -25.828 1.301 1 93.75 90 VAL B O 1
ATOM 2806 N N . GLU B 1 91 ? -0.064 -27.406 2.723 1 90.44 91 GLU B N 1
ATOM 2807 C CA . GLU B 1 91 ? 1.264 -26.828 2.906 1 90.44 91 GLU B CA 1
ATOM 2808 C C . GLU B 1 91 ? 2.08 -26.906 1.618 1 90.44 91 GLU B C 1
ATOM 2810 O O . GLU B 1 91 ? 2.705 -25.922 1.216 1 90.44 91 GLU B O 1
ATOM 2815 N N . SER B 1 92 ? 2.029 -28.031 1.036 1 90.88 92 SER B N 1
ATOM 2816 C CA . SER B 1 92 ? 2.723 -28.203 -0.237 1 90.88 92 SER B CA 1
ATOM 2817 C C . SER B 1 92 ? 2.109 -27.328 -1.325 1 90.88 92 SER B C 1
ATOM 2819 O O . SER B 1 92 ? 2.828 -26.766 -2.152 1 90.88 92 SER B O 1
ATOM 2821 N N . LEU B 1 93 ? 0.782 -27.25 -1.267 1 94.38 93 LEU B N 1
ATOM 2822 C CA . LEU B 1 93 ? 0.069 -26.406 -2.23 1 94.38 93 LEU B CA 1
ATOM 2823 C C . LEU B 1 93 ? 0.514 -24.953 -2.131 1 94.38 93 LEU B C 1
ATOM 2825 O O . LEU B 1 93 ? 0.748 -24.312 -3.15 1 94.38 93 LEU B O 1
ATOM 2829 N N . ARG B 1 94 ? 0.697 -24.516 -0.949 1 94.5 94 ARG B N 1
ATOM 2830 C CA . ARG B 1 94 ? 1.045 -23.125 -0.726 1 94.5 94 ARG B CA 1
ATOM 2831 C C . ARG B 1 94 ? 2.486 -22.844 -1.136 1 94.5 94 ARG B C 1
ATOM 2833 O O . ARG B 1 94 ? 2.84 -21.703 -1.45 1 94.5 94 ARG B O 1
ATOM 2840 N N . CYS B 1 95 ? 3.314 -23.875 -1.194 1 92.19 95 CYS B N 1
ATOM 2841 C CA . CYS B 1 95 ? 4.652 -23.75 -1.761 1 92.19 95 CYS B CA 1
ATOM 2842 C C . CYS B 1 95 ? 4.598 -23.703 -3.283 1 92.19 95 CYS B C 1
ATOM 2844 O O . CYS B 1 95 ? 5.375 -22.984 -3.914 1 92.19 95 CYS B O 1
ATOM 2846 N N . GLN B 1 96 ? 3.66 -24.453 -3.803 1 93.5 96 GLN B N 1
ATOM 2847 C CA . GLN B 1 96 ? 3.496 -24.5 -5.25 1 93.5 96 GLN B CA 1
ATOM 2848 C C . GLN B 1 96 ? 2.869 -23.219 -5.781 1 93.5 96 GLN B C 1
ATOM 2850 O O . GLN B 1 96 ? 3.178 -22.781 -6.895 1 93.5 96 GLN B O 1
ATOM 2855 N N . LEU B 1 97 ? 1.919 -22.688 -5.023 1 97.1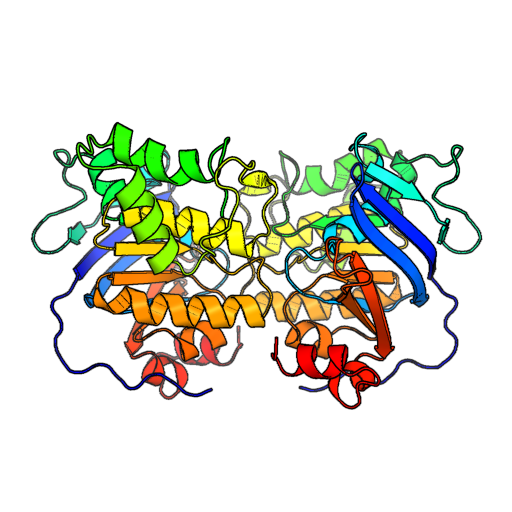2 97 LEU B N 1
ATOM 2856 C CA . LEU B 1 97 ? 1.296 -21.406 -5.285 1 97.12 97 LEU B CA 1
ATOM 2857 C C . LEU B 1 97 ? 1.694 -20.375 -4.223 1 97.12 97 LEU B C 1
ATOM 2859 O O . LEU B 1 97 ? 0.937 -20.125 -3.281 1 97.12 97 LEU B O 1
ATOM 2863 N N . ALA B 1 98 ? 2.848 -19.781 -4.441 1 96.88 98 ALA B N 1
ATOM 2864 C CA . ALA B 1 98 ? 3.414 -18.891 -3.428 1 96.88 98 ALA B CA 1
ATOM 2865 C C . ALA B 1 98 ? 2.781 -17.516 -3.494 1 96.88 98 ALA B C 1
ATOM 2867 O O . ALA B 1 98 ? 2.717 -16.906 -4.566 1 96.88 98 ALA B O 1
ATOM 2868 N N . LEU B 1 99 ? 2.295 -17.109 -2.393 1 97.94 99 LEU B N 1
ATOM 2869 C CA . LEU B 1 99 ? 1.61 -15.82 -2.318 1 97.94 99 LEU B CA 1
ATOM 2870 C C . LEU B 1 99 ? 2.479 -14.781 -1.614 1 97.94 99 LEU B C 1
ATOM 2872 O O . LEU B 1 99 ? 3.023 -15.047 -0.541 1 97.94 99 LEU B O 1
ATOM 2876 N N . ILE B 1 100 ? 2.701 -13.633 -2.26 1 97.31 100 ILE B N 1
ATOM 2877 C CA . ILE B 1 100 ? 3.348 -12.469 -1.662 1 97.31 100 ILE B CA 1
ATOM 2878 C C . ILE B 1 100 ? 2.395 -11.281 -1.697 1 97.31 100 ILE B C 1
ATOM 2880 O O . ILE B 1 100 ? 1.969 -10.852 -2.771 1 97.31 100 ILE B O 1
ATOM 2884 N N . ARG B 1 101 ? 2.07 -10.781 -0.586 1 94.44 101 ARG B N 1
ATOM 2885 C CA . ARG B 1 101 ? 1.214 -9.602 -0.479 1 94.44 101 ARG B CA 1
ATOM 2886 C C . ARG B 1 101 ? 2.023 -8.367 -0.098 1 94.44 101 ARG B C 1
ATOM 2888 O O . ARG B 1 101 ? 2.9 -8.438 0.768 1 94.44 101 ARG B O 1
ATOM 2895 N N . GLY B 1 102 ? 1.658 -7.293 -0.748 1 90.62 102 GLY B N 1
ATOM 2896 C CA . GLY B 1 102 ? 2.303 -6.035 -0.41 1 90.62 102 GLY B CA 1
ATOM 2897 C C . GLY B 1 102 ? 1.609 -5.293 0.716 1 90.62 102 GLY B C 1
ATOM 2898 O O . GLY B 1 102 ? 0.385 -5.352 0.846 1 90.62 102 GLY B O 1
ATOM 2899 N N . PRO B 1 103 ? 2.395 -4.621 1.585 1 88.38 103 PRO B N 1
ATOM 2900 C CA . PRO B 1 103 ? 3.857 -4.566 1.65 1 88.38 103 PRO B CA 1
ATOM 2901 C C . PRO B 1 103 ? 4.477 -5.871 2.139 1 88.38 103 PRO B C 1
ATOM 2903 O O . PRO B 1 103 ? 4.023 -6.438 3.139 1 88.38 103 PRO B O 1
ATOM 2906 N N . ALA B 1 104 ? 5.512 -6.312 1.435 1 92.25 104 ALA B N 1
ATOM 2907 C CA . ALA B 1 104 ? 6.125 -7.602 1.736 1 92.25 104 ALA B CA 1
ATOM 2908 C C . ALA B 1 104 ? 6.703 -7.617 3.148 1 92.25 104 ALA B C 1
ATOM 2910 O O . ALA B 1 104 ? 7.348 -6.652 3.572 1 92.25 104 ALA B O 1
ATOM 2911 N N . THR B 1 105 ? 6.441 -8.648 3.916 1 90.62 105 THR B N 1
ATOM 2912 C CA . THR B 1 105 ? 6.895 -8.781 5.297 1 90.62 105 THR B CA 1
ATOM 2913 C C . THR B 1 105 ? 7.781 -10.008 5.457 1 90.62 105 THR B C 1
ATOM 2915 O O . THR B 1 105 ? 7.289 -11.141 5.453 1 90.62 105 THR B O 1
ATOM 2918 N N . PRO B 1 106 ? 9 -9.766 5.648 1 94.31 106 PRO B N 1
ATOM 2919 C CA . PRO B 1 106 ? 9.883 -10.906 5.891 1 94.31 106 PRO B CA 1
ATOM 2920 C C . PRO B 1 106 ? 9.609 -11.594 7.223 1 94.31 106 PRO B C 1
ATOM 2922 O O . PRO B 1 106 ? 8.938 -11.023 8.086 1 94.31 106 PRO B O 1
ATOM 2925 N N . ILE B 1 107 ? 9.977 -12.805 7.293 1 93.25 107 ILE B N 1
ATOM 2926 C CA . ILE B 1 107 ? 9.945 -13.5 8.578 1 93.25 107 ILE B CA 1
ATOM 2927 C C . ILE B 1 107 ? 10.969 -12.867 9.523 1 93.25 107 ILE B C 1
ATOM 2929 O O . ILE B 1 107 ? 11.93 -12.234 9.07 1 93.25 107 ILE B O 1
ATOM 2933 N N . ALA B 1 108 ? 10.625 -13 10.781 1 92.06 108 ALA B N 1
ATOM 2934 C CA . ALA B 1 108 ? 11.594 -12.5 11.758 1 92.06 108 ALA B CA 1
ATOM 2935 C C . ALA B 1 108 ? 12.938 -13.211 11.625 1 92.06 108 ALA B C 1
ATOM 2937 O O . ALA B 1 108 ? 12.984 -14.414 11.359 1 92.06 108 ALA B O 1
ATOM 2938 N N . GLY B 1 109 ? 14.023 -12.422 11.75 1 93.25 109 GLY B N 1
ATOM 2939 C CA . GLY B 1 109 ? 15.352 -13.008 11.625 1 93.25 109 GLY B CA 1
ATOM 2940 C C . GLY B 1 109 ? 16.188 -12.367 10.531 1 93.25 109 GLY B C 1
ATOM 2941 O O . GLY B 1 109 ? 15.938 -11.219 10.148 1 93.25 109 GLY B O 1
ATOM 2942 N N . SER B 1 110 ? 17.156 -13.164 10.031 1 95.75 110 SER B N 1
ATOM 2943 C CA . SER B 1 110 ? 18.125 -12.633 9.07 1 95.75 110 SER B CA 1
ATOM 2944 C C . SER B 1 110 ? 17.656 -12.859 7.637 1 95.75 110 SER B C 1
ATOM 2946 O O . SER B 1 110 ? 16.672 -13.586 7.402 1 95.75 110 SER B O 1
ATOM 2948 N N . LEU B 1 111 ? 18.344 -12.211 6.703 1 95.94 111 LEU B N 1
ATOM 2949 C CA . LEU B 1 111 ? 18.094 -12.461 5.285 1 95.94 111 LEU B CA 1
ATOM 2950 C C . LEU B 1 111 ? 18.281 -13.93 4.953 1 95.94 111 LEU B C 1
ATOM 2952 O O . LEU B 1 111 ? 17.484 -14.523 4.23 1 95.94 111 LEU B O 1
ATOM 2956 N N . TYR B 1 112 ? 19.312 -14.461 5.547 1 95.81 112 TYR B N 1
ATOM 2957 C CA . TYR B 1 112 ? 19.625 -15.867 5.332 1 95.81 112 TYR B CA 1
ATOM 2958 C C . TYR B 1 112 ? 18.5 -16.766 5.82 1 95.81 112 TYR B C 1
ATOM 2960 O O . TYR B 1 112 ? 18.047 -17.656 5.098 1 95.81 112 TYR B O 1
ATOM 2968 N N . ASP B 1 113 ? 17.984 -16.531 6.984 1 95.88 113 ASP B N 1
ATOM 2969 C CA . ASP B 1 113 ? 16.906 -17.328 7.578 1 95.88 113 ASP B CA 1
ATOM 2970 C C . ASP B 1 113 ? 15.648 -17.281 6.723 1 95.88 113 ASP B C 1
ATOM 2972 O O . ASP B 1 113 ? 14.922 -18.266 6.617 1 95.88 113 ASP B O 1
ATOM 2976 N N . ASN B 1 114 ? 15.406 -16.141 6.16 1 96.56 114 ASN B N 1
ATOM 2977 C CA . ASN B 1 114 ? 14.203 -15.961 5.344 1 96.56 114 ASN B CA 1
ATOM 2978 C C . ASN B 1 114 ? 14.211 -16.891 4.133 1 96.56 114 ASN B C 1
ATOM 2980 O O . ASN B 1 114 ? 13.148 -17.297 3.658 1 96.56 114 ASN B O 1
ATOM 2984 N N . ILE B 1 115 ? 15.414 -17.219 3.668 1 94.94 115 ILE B N 1
ATOM 2985 C CA . ILE B 1 115 ? 15.508 -18.031 2.465 1 94.94 115 ILE B CA 1
ATOM 2986 C C . ILE B 1 115 ? 15.578 -19.5 2.852 1 94.94 115 ILE B C 1
ATOM 2988 O O . ILE B 1 115 ? 14.891 -20.344 2.262 1 94.94 115 ILE B O 1
ATOM 2992 N N . VAL B 1 116 ? 16.25 -19.812 3.92 1 94.62 116 VAL B N 1
ATOM 2993 C CA . VAL B 1 116 ? 16.641 -21.203 4.18 1 94.62 116 VAL B CA 1
ATOM 2994 C C . VAL B 1 116 ? 15.555 -21.891 5.008 1 94.62 116 VAL B C 1
ATOM 2996 O O . VAL B 1 116 ? 15.305 -23.078 4.855 1 94.62 116 VAL B O 1
ATOM 2999 N N . LEU B 1 117 ? 14.844 -21.203 5.824 1 92.62 117 LEU B N 1
ATOM 3000 C CA . LEU B 1 117 ? 13.922 -21.812 6.773 1 92.62 117 LEU B CA 1
ATOM 3001 C C . LEU B 1 117 ? 12.805 -22.562 6.047 1 92.62 117 LEU B C 1
ATOM 3003 O O . LEU B 1 117 ? 12.57 -23.75 6.309 1 92.62 117 LEU B O 1
ATOM 3007 N N . PRO B 1 118 ? 12.18 -21.922 5.105 1 89.62 118 PRO B N 1
ATOM 3008 C CA . PRO B 1 118 ? 11.133 -22.672 4.395 1 89.62 118 PRO B CA 1
ATOM 3009 C C . PRO B 1 118 ? 11.688 -23.875 3.621 1 89.62 118 PRO B C 1
ATOM 3011 O O . PRO B 1 118 ? 11.039 -24.922 3.568 1 89.62 118 PRO B O 1
ATOM 3014 N N . ALA B 1 119 ? 12.844 -23.734 3.061 1 90.44 119 ALA B N 1
ATOM 3015 C CA . ALA B 1 119 ? 13.469 -24.828 2.336 1 90.44 119 ALA B CA 1
ATOM 3016 C C . ALA B 1 119 ? 13.742 -26.016 3.264 1 90.44 119 ALA B C 1
ATOM 3018 O O . ALA B 1 119 ? 13.461 -27.156 2.918 1 90.44 119 ALA B O 1
ATOM 3019 N N . ARG B 1 120 ? 14.195 -25.688 4.449 1 91.19 120 ARG B N 1
ATOM 3020 C CA . ARG B 1 120 ? 14.461 -26.719 5.438 1 91.19 120 ARG B CA 1
ATOM 3021 C C . ARG B 1 120 ? 13.18 -27.422 5.859 1 91.19 120 ARG B C 1
ATOM 3023 O O . ARG B 1 120 ? 13.141 -28.656 5.957 1 91.19 120 ARG B O 1
ATOM 3030 N N . LEU B 1 121 ? 12.219 -26.656 6.062 1 88.56 121 LEU B N 1
ATOM 3031 C CA . LEU B 1 121 ? 10.945 -27.188 6.535 1 88.56 121 LEU B CA 1
ATOM 3032 C C . LEU B 1 121 ? 10.305 -28.078 5.48 1 88.56 121 LEU B C 1
ATOM 3034 O O . LEU B 1 121 ? 9.586 -29.031 5.816 1 88.56 121 LEU B O 1
ATOM 3038 N N . GLN B 1 122 ? 10.656 -27.828 4.227 1 87.69 122 GLN B N 1
ATOM 3039 C CA . GLN B 1 122 ? 10.094 -28.625 3.139 1 87.69 122 GLN B CA 1
ATOM 3040 C C . GLN B 1 122 ? 10.992 -29.812 2.797 1 87.69 122 GLN B C 1
ATOM 3042 O O . GLN B 1 122 ? 10.758 -30.516 1.812 1 87.69 122 GLN B O 1
ATOM 3047 N N . GLY B 1 123 ? 12.117 -29.906 3.5 1 86.56 123 GLY B N 1
ATOM 3048 C CA . GLY B 1 123 ? 12.938 -31.094 3.381 1 86.56 123 GLY B CA 1
ATOM 3049 C C . GLY B 1 123 ? 14.055 -30.953 2.367 1 86.56 123 GLY B C 1
ATOM 3050 O O . GLY B 1 123 ? 14.562 -31.953 1.849 1 86.56 123 GLY B O 1
ATOM 3051 N N . TYR B 1 124 ? 14.352 -29.781 2.076 1 89.62 124 TYR B N 1
ATOM 3052 C CA . TYR B 1 124 ? 15.461 -29.578 1.155 1 89.62 124 TYR B CA 1
ATOM 3053 C C . TYR B 1 124 ? 16.75 -30.188 1.697 1 89.62 124 TYR B C 1
ATOM 3055 O O . TYR B 1 124 ? 17.109 -29.953 2.85 1 89.62 124 TYR B O 1
ATOM 3063 N N . ARG B 1 125 ? 17.469 -31.016 0.89 1 90.31 125 ARG B N 1
ATOM 3064 C CA . ARG B 1 125 ? 18.656 -31.75 1.339 1 90.31 125 ARG B CA 1
ATOM 3065 C C . ARG B 1 125 ? 19.906 -31.266 0.602 1 90.31 125 ARG B C 1
ATOM 3067 O O . ARG B 1 125 ? 21 -31.766 0.844 1 90.31 125 ARG B O 1
ATOM 3074 N N . GLY B 1 126 ? 19.766 -30.281 -0.218 1 91.69 126 GLY B N 1
ATOM 3075 C CA . GLY B 1 126 ? 20.906 -29.797 -0.987 1 91.69 126 GLY B CA 1
ATOM 3076 C C . GLY B 1 126 ? 21.75 -28.797 -0.234 1 91.69 126 GLY B C 1
ATOM 3077 O O . GLY B 1 126 ? 21.625 -28.656 0.986 1 91.69 126 GLY B O 1
ATOM 3078 N N . ASN B 1 127 ? 22.672 -28.172 -0.961 1 95.06 127 ASN B N 1
ATOM 3079 C CA . ASN B 1 127 ? 23.547 -27.156 -0.413 1 95.06 127 ASN B CA 1
ATOM 3080 C C . ASN B 1 127 ? 22.812 -25.828 -0.22 1 95.06 127 ASN B C 1
ATOM 3082 O O . ASN B 1 127 ? 22.531 -25.125 -1.19 1 95.06 127 ASN B O 1
ATOM 3086 N N . LEU B 1 128 ? 22.609 -25.516 1.032 1 94.19 128 LEU B N 1
ATOM 3087 C CA . LEU B 1 128 ? 21.844 -24.328 1.359 1 94.19 128 LEU B CA 1
ATOM 3088 C C . LEU B 1 128 ? 22.562 -23.062 0.911 1 94.19 128 LEU B C 1
ATOM 3090 O O . LEU B 1 128 ? 21.938 -22.094 0.467 1 94.19 128 LEU B O 1
ATOM 3094 N N . GLU B 1 129 ? 23.844 -23.062 1.03 1 93.44 129 GLU B N 1
ATOM 3095 C CA . GLU B 1 129 ? 24.609 -21.906 0.603 1 93.44 129 GLU B CA 1
ATOM 3096 C C . GLU B 1 129 ? 24.484 -21.672 -0.9 1 93.44 129 GLU B C 1
ATOM 3098 O O . GLU B 1 129 ? 24.344 -20.531 -1.351 1 93.44 129 GLU B O 1
ATOM 3103 N N . ALA B 1 130 ? 24.531 -22.719 -1.585 1 95 130 ALA B N 1
ATOM 3104 C CA . ALA B 1 130 ? 24.375 -22.625 -3.033 1 95 130 ALA B CA 1
ATOM 3105 C C . ALA B 1 130 ? 22.969 -22.156 -3.4 1 95 130 ALA B C 1
ATOM 3107 O O . ALA B 1 130 ? 22.797 -21.344 -4.309 1 95 130 ALA B O 1
ATOM 3108 N N . LEU B 1 131 ? 22.031 -22.703 -2.686 1 95.12 131 LEU B N 1
ATOM 3109 C CA . LEU B 1 131 ? 20.641 -22.297 -2.902 1 95.12 131 LEU B CA 1
ATOM 3110 C C . LEU B 1 131 ? 20.469 -20.797 -2.674 1 95.12 131 LEU B C 1
ATOM 3112 O O . LEU B 1 131 ? 19.859 -20.109 -3.496 1 95.12 131 LEU B O 1
ATOM 3116 N N . VAL B 1 132 ? 21.016 -20.312 -1.57 1 95.56 132 VAL B N 1
ATOM 3117 C CA . VAL B 1 132 ? 20.891 -18.891 -1.204 1 95.56 132 VAL B CA 1
ATOM 3118 C C . VAL B 1 132 ? 21.531 -18.031 -2.283 1 95.56 132 VAL B C 1
ATOM 3120 O O . VAL B 1 132 ? 20.938 -17.047 -2.738 1 95.56 132 VAL B O 1
ATOM 3123 N N . ARG B 1 133 ? 22.672 -18.422 -2.74 1 94.62 133 ARG B N 1
ATOM 3124 C CA . ARG B 1 133 ? 23.359 -17.656 -3.779 1 94.62 133 ARG B CA 1
ATOM 3125 C C . ARG B 1 133 ? 22.547 -17.625 -5.07 1 94.62 133 ARG B C 1
ATOM 3127 O O . ARG B 1 133 ? 22.438 -16.594 -5.719 1 94.62 133 ARG B O 1
ATOM 3134 N N . GLU B 1 134 ? 22.031 -18.734 -5.391 1 95.31 134 GLU B N 1
ATOM 3135 C CA . GLU B 1 134 ? 21.266 -18.859 -6.625 1 95.31 134 GLU B CA 1
ATOM 3136 C C . GLU B 1 134 ? 20.016 -17.984 -6.59 1 95.31 134 GLU B C 1
ATOM 3138 O O . GLU B 1 134 ? 19.781 -17.203 -7.523 1 95.31 134 GLU B O 1
ATOM 3143 N N . VAL B 1 135 ? 19.25 -18.062 -5.539 1 96.19 135 VAL B N 1
ATOM 3144 C CA . VAL B 1 135 ? 17.984 -17.344 -5.488 1 96.19 135 VAL B CA 1
ATOM 3145 C C . VAL B 1 135 ? 18.25 -15.836 -5.363 1 96.19 135 VAL B C 1
ATOM 3147 O O . VAL B 1 135 ? 17.5 -15.023 -5.891 1 96.19 135 VAL B O 1
ATOM 3150 N N . LEU B 1 136 ? 19.344 -15.453 -4.664 1 96.25 136 LEU B N 1
ATOM 3151 C CA . LEU B 1 136 ? 19.703 -14.039 -4.578 1 96.25 136 LEU B CA 1
ATOM 3152 C C . LEU B 1 136 ? 20.016 -13.477 -5.961 1 96.25 136 LEU B C 1
ATOM 3154 O O . LEU B 1 136 ? 19.641 -12.344 -6.27 1 96.25 136 LEU B O 1
ATOM 3158 N N . THR B 1 137 ? 20.656 -14.273 -6.727 1 96.19 137 THR B N 1
ATOM 3159 C CA . THR B 1 137 ? 20.984 -13.867 -8.094 1 96.19 137 THR B CA 1
ATOM 3160 C C . THR B 1 137 ? 19.719 -13.734 -8.93 1 96.19 137 THR B C 1
ATOM 3162 O O . THR B 1 137 ? 19.547 -12.766 -9.664 1 96.19 137 THR B O 1
ATOM 3165 N N . ILE B 1 138 ? 18.844 -14.656 -8.789 1 96.12 138 ILE B N 1
ATOM 3166 C CA . ILE B 1 138 ? 17.609 -14.68 -9.555 1 96.12 138 ILE B CA 1
ATOM 3167 C C . ILE B 1 138 ? 16.797 -13.43 -9.258 1 96.12 138 ILE B C 1
ATOM 3169 O O . ILE B 1 138 ? 16.25 -12.797 -10.172 1 96.12 138 ILE B O 1
ATOM 3173 N N . VAL B 1 139 ? 16.734 -13.031 -7.969 1 97 139 VAL B N 1
ATOM 3174 C CA . VAL B 1 139 ? 15.875 -11.914 -7.594 1 97 139 VAL B CA 1
ATOM 3175 C C . VAL B 1 139 ? 16.672 -10.617 -7.629 1 97 139 VAL B C 1
ATOM 3177 O O . VAL B 1 139 ? 16.188 -9.57 -7.184 1 97 139 VAL B O 1
ATOM 3180 N N . GLU B 1 140 ? 17.953 -10.641 -8.031 1 95.56 140 GLU B N 1
ATOM 3181 C CA . GLU B 1 140 ? 18.812 -9.5 -8.297 1 95.56 140 GLU B CA 1
ATOM 3182 C C . GLU B 1 140 ? 19.125 -8.727 -7.016 1 95.56 140 GLU B C 1
ATOM 3184 O O . GLU B 1 140 ? 19.125 -7.496 -7.008 1 95.56 140 GLU B O 1
ATOM 3189 N N . LEU B 1 141 ? 19.203 -9.43 -5.945 1 94.88 141 LEU B N 1
ATOM 3190 C CA . LEU B 1 141 ? 19.781 -8.844 -4.742 1 94.88 141 LEU B CA 1
ATOM 3191 C C . LEU B 1 141 ? 21.297 -8.93 -4.77 1 94.88 141 LEU B C 1
ATOM 3193 O O . LEU B 1 141 ? 21.859 -9.922 -5.25 1 94.88 141 LEU B O 1
ATOM 3197 N N . PRO B 1 142 ? 21.969 -7.875 -4.23 1 89.06 142 PRO B N 1
ATOM 3198 C CA . PRO B 1 142 ? 23.422 -7.859 -4.309 1 89.06 142 PRO B CA 1
ATOM 3199 C C . PRO B 1 142 ? 24.062 -9.031 -3.57 1 89.06 142 PRO B C 1
ATOM 3201 O O . PRO B 1 142 ? 23.594 -9.438 -2.508 1 89.06 142 PRO B O 1
ATOM 3204 N N . GLU B 1 143 ? 25.156 -9.484 -4.121 1 82.19 143 GLU B N 1
ATOM 3205 C CA . GLU B 1 143 ? 25.875 -10.617 -3.539 1 82.19 143 GLU B CA 1
ATOM 3206 C C . GLU B 1 143 ? 26.594 -10.211 -2.25 1 82.19 143 GLU B C 1
ATOM 3208 O O . GLU B 1 143 ? 26.844 -11.055 -1.39 1 82.19 143 GLU B O 1
ATOM 3213 N N . ASN B 1 144 ? 26.875 -8.953 -2.139 1 85.12 144 ASN B N 1
ATOM 3214 C CA . ASN B 1 144 ? 27.656 -8.5 -0.992 1 85.12 144 ASN B CA 1
ATOM 3215 C C . ASN B 1 144 ? 26.75 -8.07 0.162 1 85.12 144 ASN B C 1
ATOM 3217 O O . ASN B 1 144 ? 27.219 -7.48 1.136 1 85.12 144 ASN B O 1
ATOM 3221 N N . LEU B 1 145 ? 25.516 -8.445 0.04 1 87.5 145 LEU B N 1
ATOM 3222 C CA . LEU B 1 145 ? 24.594 -8.133 1.13 1 87.5 145 LEU B CA 1
ATOM 3223 C C . LEU B 1 145 ? 24.953 -8.914 2.391 1 87.5 145 LEU B C 1
ATOM 3225 O O . LEU B 1 145 ? 25.312 -10.086 2.316 1 87.5 145 LEU B O 1
ATOM 3229 N N . ASP B 1 146 ? 24.922 -8.297 3.488 1 91.81 146 ASP B N 1
ATOM 3230 C CA . ASP B 1 146 ? 25.094 -9 4.758 1 91.81 146 ASP B CA 1
ATOM 3231 C C . ASP B 1 146 ? 23.891 -9.898 5.047 1 91.81 146 ASP B C 1
ATOM 3233 O O . ASP B 1 146 ? 22.859 -9.43 5.523 1 91.81 146 ASP B O 1
ATOM 3237 N N . LEU B 1 147 ? 24.062 -11.102 4.863 1 94.06 147 LEU B N 1
ATOM 3238 C CA . LEU B 1 147 ? 22.969 -12.062 4.969 1 94.06 147 LEU B CA 1
ATOM 3239 C C . LEU B 1 147 ? 22.562 -12.266 6.426 1 94.06 147 LEU B C 1
ATOM 3241 O O . LEU B 1 147 ? 21.516 -12.836 6.707 1 94.06 147 LEU B O 1
ATOM 3245 N N . GLN B 1 148 ? 23.375 -11.766 7.305 1 93.88 148 GLN B N 1
ATOM 3246 C CA . GLN B 1 148 ? 23.078 -11.945 8.727 1 93.88 148 GLN B CA 1
ATOM 3247 C C . GLN B 1 148 ? 22.297 -10.758 9.281 1 93.88 148 GLN B C 1
ATOM 3249 O O . GLN B 1 148 ? 21.781 -10.82 10.391 1 93.88 148 GLN B O 1
ATOM 3254 N N . GLN B 1 149 ? 22.172 -9.797 8.492 1 91.88 149 GLN B N 1
ATOM 3255 C CA . GLN B 1 149 ? 21.422 -8.641 8.969 1 91.88 149 GLN B CA 1
ATOM 3256 C C . GLN B 1 149 ? 19.938 -8.953 9.094 1 91.88 149 GLN B C 1
ATOM 3258 O O . GLN B 1 149 ? 19.406 -9.797 8.367 1 91.88 149 GLN B O 1
ATOM 3263 N N . ALA B 1 150 ? 19.328 -8.25 10.016 1 92.31 150 ALA B N 1
ATOM 3264 C CA . ALA B 1 150 ? 17.891 -8.414 10.211 1 92.31 150 ALA B CA 1
ATOM 3265 C C . ALA B 1 150 ? 17.109 -7.918 9 1 92.31 150 ALA B C 1
ATOM 3267 O O . ALA B 1 150 ? 17.312 -6.789 8.547 1 92.31 150 ALA B O 1
ATOM 3268 N N . ALA B 1 151 ? 16.188 -8.734 8.461 1 93.12 151 ALA B N 1
ATOM 3269 C CA . ALA B 1 151 ? 15.422 -8.438 7.246 1 93.12 151 ALA B CA 1
ATOM 3270 C C . ALA B 1 151 ? 14.547 -7.207 7.43 1 93.12 151 ALA B C 1
ATOM 3272 O O . ALA B 1 151 ? 14.336 -6.441 6.488 1 93.12 151 ALA B O 1
ATOM 3273 N N . ARG B 1 152 ? 14.039 -6.992 8.625 1 87.38 152 ARG B N 1
ATOM 3274 C CA . ARG B 1 152 ? 13.102 -5.914 8.914 1 87.38 152 ARG B CA 1
ATOM 3275 C C . ARG B 1 152 ? 13.758 -4.551 8.734 1 87.38 152 ARG B C 1
ATOM 3277 O O . ARG B 1 152 ? 13.07 -3.533 8.609 1 87.38 152 ARG B O 1
ATOM 3284 N N . HIS B 1 153 ? 15.086 -4.484 8.695 1 83.62 153 HIS B N 1
ATOM 3285 C CA . HIS B 1 153 ? 15.805 -3.221 8.609 1 83.62 153 HIS B CA 1
ATOM 3286 C C . HIS B 1 153 ? 16.141 -2.873 7.16 1 83.62 153 HIS B C 1
ATOM 3288 O O . HIS B 1 153 ? 16.656 -1.788 6.883 1 83.62 153 HIS B O 1
ATOM 3294 N N . CYS B 1 154 ? 15.773 -3.766 6.301 1 88.06 154 CYS B N 1
ATOM 3295 C CA . CYS B 1 154 ? 16.062 -3.531 4.887 1 88.06 154 CYS B CA 1
ATOM 3296 C C . CYS B 1 154 ? 15 -2.635 4.258 1 88.06 154 CYS B C 1
ATOM 3298 O O . CYS B 1 154 ? 13.922 -2.455 4.816 1 88.06 154 CYS B O 1
ATOM 3300 N N . SER B 1 155 ? 15.359 -2.01 3.135 1 86.38 155 SER B N 1
ATOM 3301 C CA . SER B 1 155 ? 14.414 -1.196 2.383 1 86.38 155 SER B CA 1
ATOM 3302 C C . SER B 1 155 ? 13.234 -2.031 1.901 1 86.38 155 SER B C 1
ATOM 3304 O O . SER B 1 155 ? 13.336 -3.254 1.782 1 86.38 155 SER B O 1
ATOM 3306 N N . PRO B 1 156 ? 12.086 -1.413 1.626 1 91.12 156 PRO B N 1
ATOM 3307 C CA . PRO B 1 156 ? 10.93 -2.148 1.117 1 91.12 156 PRO B CA 1
ATOM 3308 C C . PRO B 1 156 ? 11.242 -2.947 -0.145 1 91.12 156 PRO B C 1
ATOM 3310 O O . PRO B 1 156 ? 10.734 -4.059 -0.317 1 91.12 156 PRO B O 1
ATOM 3313 N N . GLU B 1 157 ? 12.023 -2.365 -1.002 1 92.31 157 GLU B N 1
ATOM 3314 C CA . GLU B 1 157 ? 12.398 -3.074 -2.223 1 92.31 157 GLU B CA 1
ATOM 3315 C C . GLU B 1 157 ? 13.172 -4.352 -1.903 1 92.31 157 GLU B C 1
ATOM 3317 O O . GLU B 1 157 ? 12.891 -5.41 -2.473 1 92.31 157 GLU B O 1
ATOM 3322 N N . THR B 1 158 ? 14.156 -4.203 -0.979 1 93.38 158 THR B N 1
ATOM 3323 C CA . THR B 1 158 ? 14.953 -5.355 -0.571 1 93.38 158 THR B CA 1
ATOM 3324 C C . THR B 1 158 ? 14.078 -6.406 0.104 1 93.38 158 THR B C 1
ATOM 3326 O O . THR B 1 158 ? 14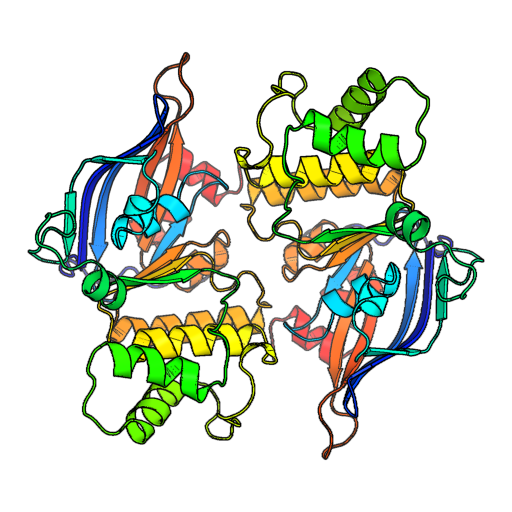.234 -7.605 -0.143 1 93.38 158 THR B O 1
ATOM 3329 N N . GLN B 1 159 ? 13.164 -5.98 0.878 1 95.06 159 GLN B N 1
ATOM 3330 C CA . GLN B 1 159 ? 12.258 -6.898 1.558 1 95.06 159 GLN B CA 1
ATOM 3331 C C . GLN B 1 159 ? 11.383 -7.648 0.558 1 95.06 159 GLN B C 1
ATOM 3333 O O . GLN B 1 159 ? 11.164 -8.852 0.701 1 95.06 159 GLN B O 1
ATOM 3338 N N . LEU B 1 160 ? 10.891 -6.945 -0.445 1 96.94 160 LEU B N 1
ATOM 3339 C CA . LEU B 1 160 ? 10.078 -7.582 -1.475 1 96.94 160 LEU B CA 1
ATOM 3340 C C . LEU B 1 160 ? 10.875 -8.641 -2.221 1 96.94 160 LEU B C 1
ATOM 3342 O O . LEU B 1 160 ? 10.414 -9.773 -2.391 1 96.94 160 LEU B O 1
ATOM 3346 N N . ARG B 1 161 ? 12.07 -8.281 -2.621 1 97.19 161 ARG B N 1
ATOM 3347 C CA . ARG B 1 161 ? 12.914 -9.227 -3.354 1 97.19 161 ARG B CA 1
ATOM 3348 C C . ARG B 1 161 ? 13.289 -10.414 -2.479 1 97.19 161 ARG B C 1
ATOM 3350 O O . ARG B 1 161 ? 13.414 -11.539 -2.969 1 97.19 161 ARG B O 1
ATOM 3357 N N . LEU B 1 162 ? 13.453 -10.156 -1.194 1 97 162 LEU B N 1
ATOM 3358 C CA . LEU B 1 162 ? 13.742 -11.234 -0.253 1 97 162 LEU B CA 1
ATOM 3359 C C . LEU B 1 162 ? 12.57 -12.211 -0.166 1 97 162 LEU B C 1
ATOM 3361 O O . LEU B 1 162 ? 12.773 -13.422 -0.182 1 97 162 LEU B O 1
ATOM 3365 N N . CYS B 1 163 ? 11.367 -11.688 -0.067 1 97.38 163 CYS B N 1
ATOM 3366 C CA . CYS B 1 163 ? 10.188 -12.539 -0.023 1 97.38 163 CYS B CA 1
ATOM 3367 C C . CYS B 1 163 ? 10.039 -13.336 -1.312 1 97.38 163 CYS B C 1
ATOM 3369 O O . CYS B 1 163 ? 9.641 -14.5 -1.28 1 97.38 163 CYS B O 1
ATOM 3371 N N . LEU B 1 164 ? 10.375 -12.695 -2.373 1 97.81 164 LEU B N 1
ATOM 3372 C CA . LEU B 1 164 ? 10.367 -13.398 -3.654 1 97.81 164 LEU B CA 1
ATOM 3373 C C . LEU B 1 164 ? 11.406 -14.508 -3.678 1 97.81 164 LEU B C 1
ATOM 3375 O O . LEU B 1 164 ? 11.141 -15.609 -4.16 1 97.81 164 LEU B O 1
ATOM 3379 N N . ALA B 1 165 ? 12.594 -14.219 -3.139 1 97 165 ALA B N 1
ATOM 3380 C CA . ALA B 1 165 ? 13.656 -15.219 -3.055 1 97 165 ALA B CA 1
ATOM 3381 C C . ALA B 1 165 ? 13.203 -16.438 -2.248 1 97 165 ALA B C 1
ATOM 3383 O O . ALA B 1 165 ? 13.438 -17.578 -2.646 1 97 165 ALA B O 1
ATOM 3384 N N . ARG B 1 166 ? 12.586 -16.156 -1.206 1 96.5 166 ARG B N 1
ATOM 3385 C CA . ARG B 1 166 ? 12.055 -17.219 -0.357 1 96.5 166 ARG B CA 1
ATOM 3386 C C . ARG B 1 166 ? 11.07 -18.078 -1.126 1 96.5 166 ARG B C 1
ATOM 3388 O O . ARG B 1 166 ? 11.117 -19.312 -1.037 1 96.5 166 ARG B O 1
ATOM 3395 N N . ALA B 1 167 ? 10.219 -17.453 -1.854 1 96.38 167 ALA B N 1
ATOM 3396 C CA . ALA B 1 167 ? 9.234 -18.188 -2.65 1 96.38 167 ALA B CA 1
ATOM 3397 C C . ALA B 1 167 ? 9.922 -19.031 -3.729 1 96.38 167 ALA B C 1
ATOM 3399 O O . ALA B 1 167 ? 9.602 -20.203 -3.896 1 96.38 167 ALA B O 1
ATOM 3400 N N . ILE B 1 168 ? 10.867 -18.438 -4.41 1 96.19 168 ILE B N 1
ATOM 3401 C CA . ILE B 1 168 ? 11.539 -19.078 -5.539 1 96.19 168 ILE B CA 1
ATOM 3402 C C . ILE B 1 168 ? 12.359 -20.266 -5.055 1 96.19 168 ILE B C 1
ATOM 3404 O O . ILE B 1 168 ? 12.469 -21.281 -5.754 1 96.19 168 ILE B O 1
ATOM 3408 N N . ALA B 1 169 ? 12.852 -20.172 -3.844 1 94.94 169 ALA B N 1
ATOM 3409 C CA . ALA B 1 169 ? 13.633 -21.25 -3.266 1 94.94 169 ALA B CA 1
ATOM 3410 C C . ALA B 1 169 ? 12.828 -22.547 -3.221 1 94.94 169 ALA B C 1
ATOM 3412 O O . ALA 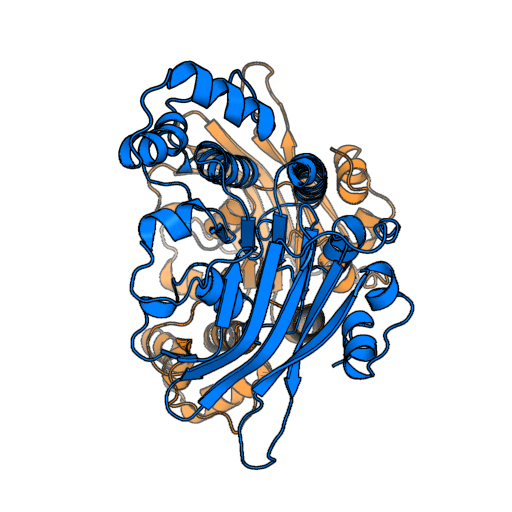B 1 169 ? 13.391 -23.641 -3.264 1 94.94 169 ALA B O 1
ATOM 3413 N N . MET B 1 170 ? 11.547 -22.422 -3.221 1 92.94 170 MET B N 1
ATOM 3414 C CA . MET B 1 170 ? 10.68 -23.594 -3.135 1 92.94 170 MET B CA 1
ATOM 3415 C C . MET B 1 170 ? 10.203 -24.016 -4.52 1 92.94 170 MET B C 1
ATOM 3417 O O . MET B 1 170 ? 9.391 -24.938 -4.645 1 92.94 170 MET B O 1
ATOM 3421 N N . GLU B 1 171 ? 10.602 -23.297 -5.477 1 92 171 GLU B N 1
ATOM 3422 C CA . GLU B 1 171 ? 10.328 -23.609 -6.875 1 92 171 GLU B CA 1
ATOM 3423 C C . GLU B 1 171 ? 8.82 -23.672 -7.141 1 92 171 GLU B C 1
ATOM 3425 O O . GLU B 1 171 ? 8.32 -24.672 -7.656 1 92 171 GLU B O 1
ATOM 3430 N N . PRO B 1 172 ? 8.164 -22.609 -6.906 1 95.69 172 PRO B N 1
ATOM 3431 C CA . PRO B 1 172 ? 6.715 -22.578 -7.141 1 95.69 172 PRO B CA 1
ATOM 3432 C C . PRO B 1 172 ? 6.359 -22.672 -8.625 1 95.69 172 PRO B C 1
ATOM 3434 O O . PRO B 1 172 ? 7.141 -22.25 -9.477 1 95.69 172 PRO B O 1
ATOM 3437 N N . ASP B 1 173 ? 5.156 -23.266 -8.891 1 94.56 173 ASP B N 1
ATOM 3438 C CA . ASP B 1 173 ? 4.602 -23.25 -10.242 1 94.56 173 ASP B CA 1
ATOM 3439 C C . ASP B 1 173 ? 4.027 -21.875 -10.578 1 94.56 173 ASP B C 1
ATOM 3441 O O . ASP B 1 173 ? 4.188 -21.375 -11.695 1 94.56 173 ASP B O 1
ATOM 3445 N N . ILE B 1 174 ? 3.408 -21.297 -9.555 1 97.44 174 ILE B N 1
ATOM 3446 C CA . ILE B 1 174 ? 2.693 -20.047 -9.75 1 97.44 174 ILE B CA 1
ATOM 3447 C C . ILE B 1 174 ? 3.053 -19.062 -8.633 1 97.44 174 ILE B C 1
ATOM 3449 O O . ILE B 1 174 ? 3.107 -19.438 -7.461 1 97.44 174 ILE B O 1
ATOM 3453 N N . LEU B 1 175 ? 3.375 -17.875 -9.031 1 98.19 175 LEU B N 1
ATOM 3454 C CA . LEU B 1 175 ? 3.551 -16.766 -8.094 1 98.19 175 LEU B CA 1
ATOM 3455 C C . LEU B 1 175 ? 2.291 -15.914 -8.023 1 98.19 175 LEU B C 1
ATOM 3457 O O . LEU B 1 175 ? 1.821 -15.406 -9.039 1 98.19 175 LEU B O 1
ATOM 3461 N N . LEU B 1 176 ? 1.689 -15.867 -6.852 1 98.56 176 LEU B N 1
ATOM 3462 C CA . LEU B 1 176 ? 0.55 -15 -6.57 1 98.56 176 LEU B CA 1
ATOM 3463 C C . LEU B 1 176 ? 1.003 -13.711 -5.891 1 98.56 176 LEU B C 1
ATOM 3465 O O . LEU B 1 176 ? 1.416 -13.727 -4.73 1 98.56 176 LEU B O 1
ATOM 3469 N N . LEU B 1 177 ? 0.91 -12.648 -6.629 1 98.31 177 LEU B N 1
ATOM 3470 C CA . LEU B 1 177 ? 1.385 -11.367 -6.113 1 98.31 177 LEU B CA 1
ATOM 3471 C C . LEU B 1 177 ? 0.222 -10.406 -5.883 1 98.31 177 LEU B C 1
ATOM 3473 O O . LEU B 1 177 ? -0.491 -10.047 -6.824 1 98.31 177 LEU B O 1
ATOM 3477 N N . ASP B 1 178 ? 0.024 -10.062 -4.688 1 96.94 178 ASP B N 1
ATOM 3478 C CA . ASP B 1 178 ? -1.055 -9.156 -4.305 1 96.94 178 ASP B CA 1
ATOM 3479 C C . ASP B 1 178 ? -0.516 -7.766 -3.984 1 96.94 178 ASP B C 1
ATOM 3481 O O . ASP B 1 178 ? -0.117 -7.492 -2.85 1 96.94 178 ASP B O 1
ATOM 3485 N N . GLU B 1 179 ? -0.525 -6.898 -4.961 1 94.81 179 GLU B N 1
ATOM 3486 C CA . GLU B 1 179 ? -0.054 -5.52 -4.875 1 94.81 179 GLU B CA 1
ATOM 3487 C C . GLU B 1 179 ? 1.351 -5.453 -4.277 1 94.81 179 GLU B C 1
ATOM 3489 O O . GLU B 1 179 ? 1.592 -4.711 -3.326 1 94.81 179 GLU B O 1
ATOM 3494 N N . PRO B 1 180 ? 2.268 -6.137 -4.902 1 95.44 180 PRO B N 1
ATOM 3495 C CA . PRO B 1 180 ? 3.6 -6.25 -4.305 1 95.44 180 PRO B CA 1
ATOM 3496 C C . PRO B 1 180 ? 4.363 -4.926 -4.312 1 95.44 180 PRO B C 1
ATOM 3498 O O . PRO B 1 180 ? 5.227 -4.703 -3.459 1 95.44 180 PRO B O 1
ATOM 3501 N N . CYS B 1 181 ? 4.02 -4.031 -5.184 1 92.62 181 CYS B N 1
ATOM 3502 C CA . CYS B 1 181 ? 4.836 -2.836 -5.379 1 92.62 181 CYS B CA 1
ATOM 3503 C C . CYS B 1 181 ? 4.227 -1.638 -4.66 1 92.62 181 CYS B C 1
ATOM 3505 O O . CYS B 1 181 ? 4.645 -0.5 -4.875 1 92.62 181 CYS B O 1
ATOM 3507 N N . LEU B 1 182 ? 3.271 -1.886 -3.795 1 84.5 182 LEU B N 1
ATOM 3508 C CA . LEU B 1 182 ? 2.51 -0.83 -3.137 1 84.5 182 LEU B CA 1
ATOM 3509 C C . LEU B 1 182 ? 3.439 0.174 -2.465 1 84.5 182 LEU B C 1
ATOM 3511 O O . LEU B 1 182 ? 3.262 1.386 -2.613 1 84.5 182 LEU B O 1
ATOM 3515 N N . PRO B 1 183 ? 4.496 -0.211 -1.749 1 83.94 183 PRO B N 1
ATOM 3516 C CA . PRO B 1 183 ? 5.34 0.739 -1.021 1 83.94 183 PRO B CA 1
ATOM 3517 C C . PRO B 1 183 ? 6.52 1.24 -1.855 1 83.94 183 PRO B C 1
ATOM 3519 O O . PRO B 1 183 ? 7.375 1.968 -1.346 1 83.94 183 PRO B O 1
ATOM 3522 N N . LEU B 1 184 ? 6.543 0.844 -3.121 1 90.88 184 LEU B N 1
ATOM 3523 C CA . LEU B 1 184 ? 7.73 1.122 -3.922 1 90.88 184 LEU B CA 1
ATOM 3524 C C . LEU B 1 184 ? 7.555 2.404 -4.73 1 90.88 184 LEU B C 1
ATOM 3526 O O . LEU B 1 184 ? 6.445 2.721 -5.164 1 90.88 184 LEU B O 1
ATOM 3530 N N . ASP B 1 185 ? 8.672 3.053 -4.934 1 89 185 ASP B N 1
ATOM 3531 C CA . ASP B 1 185 ? 8.672 4.184 -5.855 1 89 185 ASP B CA 1
ATOM 3532 C C . ASP B 1 185 ? 8.672 3.711 -7.309 1 89 185 ASP B C 1
ATOM 3534 O O . ASP B 1 185 ? 8.727 2.51 -7.574 1 89 185 ASP B O 1
ATOM 3538 N N . SER B 1 186 ? 8.625 4.629 -8.188 1 87 186 SER B N 1
ATOM 3539 C CA . SER B 1 186 ? 8.453 4.324 -9.602 1 87 186 SER B CA 1
ATOM 3540 C C . SER B 1 186 ? 9.641 3.527 -10.141 1 87 186 SER B C 1
ATOM 3542 O O . SER B 1 186 ? 9.453 2.539 -10.859 1 87 186 SER B O 1
ATOM 3544 N N . ALA B 1 187 ? 10.82 3.959 -9.758 1 88.62 187 ALA B N 1
ATOM 3545 C CA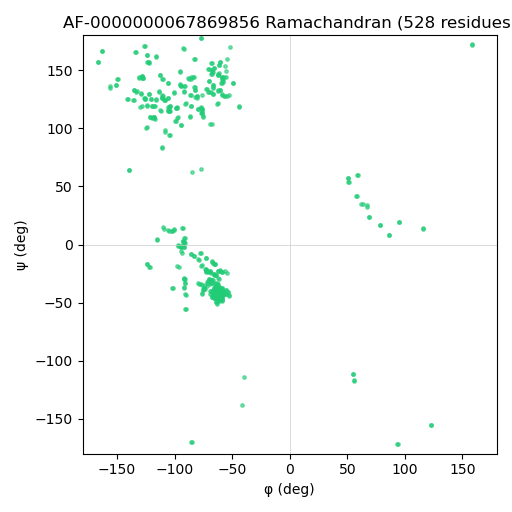 . ALA B 1 187 ? 12.016 3.287 -10.266 1 88.62 187 ALA B CA 1
ATOM 3546 C C . ALA B 1 187 ? 12.078 1.844 -9.773 1 88.62 187 ALA B C 1
ATOM 3548 O O . ALA B 1 187 ? 12.352 0.928 -10.555 1 88.62 187 ALA B O 1
ATOM 3549 N N . ALA B 1 188 ? 11.828 1.662 -8.516 1 91.88 188 ALA B N 1
ATOM 3550 C CA . ALA B 1 188 ? 11.828 0.323 -7.938 1 91.88 188 ALA B CA 1
ATOM 3551 C C . ALA B 1 188 ? 10.727 -0.541 -8.539 1 91.88 188 ALA B C 1
ATOM 3553 O O . ALA B 1 188 ? 10.922 -1.738 -8.766 1 91.88 188 ALA B O 1
ATOM 3554 N N . THR B 1 189 ? 9.609 0.052 -8.812 1 93.12 189 THR B N 1
ATOM 3555 C CA . THR B 1 189 ? 8.5 -0.665 -9.422 1 93.12 189 THR B CA 1
ATOM 3556 C C . THR B 1 189 ? 8.875 -1.156 -10.812 1 93.12 189 THR B C 1
ATOM 3558 O O . THR B 1 189 ? 8.648 -2.322 -11.148 1 93.12 189 THR B O 1
ATOM 3561 N N . LEU B 1 190 ? 9.469 -0.283 -11.586 1 92.81 190 LEU B N 1
ATOM 3562 C CA . LEU B 1 190 ? 9.867 -0.647 -12.938 1 92.81 190 LEU B CA 1
ATOM 3563 C C . LEU B 1 190 ? 10.898 -1.768 -12.922 1 92.81 190 LEU B C 1
ATOM 3565 O O . LEU B 1 190 ? 10.82 -2.703 -13.719 1 92.81 190 LEU B O 1
ATOM 3569 N N . ALA B 1 191 ? 11.828 -1.642 -12.023 1 94.19 191 ALA B N 1
ATOM 3570 C CA . ALA B 1 191 ? 12.844 -2.682 -11.883 1 94.19 191 ALA B CA 1
ATOM 3571 C C . ALA B 1 191 ? 12.211 -4.02 -11.508 1 94.19 191 ALA B C 1
ATOM 3573 O O . ALA B 1 191 ? 12.609 -5.066 -12.023 1 94.19 191 ALA B O 1
ATOM 3574 N N . PHE B 1 192 ? 11.25 -3.98 -10.672 1 96.5 192 PHE B N 1
ATOM 3575 C CA . PHE B 1 192 ? 10.578 -5.203 -10.25 1 96.5 192 PHE B CA 1
ATOM 3576 C C . PHE B 1 192 ? 9.773 -5.801 -11.398 1 96.5 192 PHE B C 1
ATOM 3578 O O . PHE B 1 192 ? 9.711 -7.02 -11.555 1 96.5 192 PHE B O 1
ATOM 3585 N N . GLU B 1 193 ? 9.125 -4.961 -12.172 1 96.75 193 GLU B N 1
ATOM 3586 C CA . GLU B 1 193 ? 8.398 -5.422 -13.352 1 96.75 193 GLU B CA 1
ATOM 3587 C C . GLU B 1 193 ? 9.32 -6.164 -14.312 1 96.75 193 GLU B C 1
ATOM 3589 O O . GLU B 1 193 ? 8.953 -7.219 -14.844 1 96.75 193 GLU B O 1
ATOM 3594 N N . GLU B 1 194 ? 10.492 -5.609 -14.5 1 96.62 194 GLU B N 1
ATOM 3595 C CA . GLU B 1 194 ? 11.469 -6.27 -15.359 1 96.62 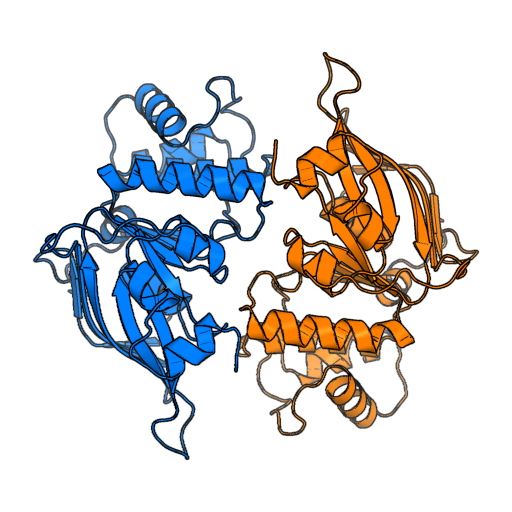194 GLU B CA 1
ATOM 3596 C C . GLU B 1 194 ? 11.867 -7.633 -14.797 1 96.62 194 GLU B C 1
ATOM 3598 O O . GLU B 1 194 ? 12.023 -8.594 -15.555 1 96.62 194 GLU B O 1
ATOM 3603 N N . LEU B 1 195 ? 12.039 -7.625 -13.539 1 97.56 195 LEU B N 1
ATOM 3604 C CA . LEU B 1 195 ? 12.359 -8.883 -12.867 1 97.56 195 LEU B CA 1
ATOM 3605 C C . LEU B 1 195 ? 11.25 -9.906 -13.086 1 97.56 195 LEU B C 1
ATOM 3607 O O . LEU B 1 195 ? 11.531 -11.07 -13.391 1 97.56 195 LEU B O 1
ATOM 3611 N N . LEU B 1 196 ? 9.984 -9.516 -12.977 1 97.75 196 LEU B N 1
ATOM 3612 C CA . LEU B 1 196 ? 8.852 -10.414 -13.18 1 97.75 196 LEU B CA 1
ATOM 3613 C C . LEU B 1 196 ? 8.852 -10.969 -14.602 1 97.75 196 LEU B C 1
ATOM 3615 O O . LEU B 1 196 ? 8.547 -12.141 -14.812 1 97.75 196 LEU B O 1
ATOM 3619 N N . LEU B 1 197 ? 9.18 -10.125 -15.555 1 97.06 197 LEU B N 1
ATOM 3620 C CA . LEU B 1 197 ? 9.211 -10.547 -16.953 1 97.06 197 LEU B CA 1
ATOM 3621 C C . LEU B 1 197 ? 10.25 -11.648 -17.156 1 97.06 197 LEU B C 1
ATOM 3623 O O . LEU B 1 197 ? 10.008 -12.602 -17.906 1 97.06 197 LEU B O 1
ATOM 3627 N N . ARG B 1 198 ? 11.305 -11.523 -16.453 1 96.06 198 ARG B N 1
ATOM 3628 C CA . ARG B 1 198 ? 12.336 -12.555 -16.547 1 96.06 198 ARG B CA 1
ATOM 3629 C C . ARG B 1 198 ? 11.891 -13.844 -15.859 1 96.06 198 ARG B C 1
ATOM 3631 O O . ARG B 1 198 ? 12.164 -14.938 -16.344 1 96.06 198 ARG B O 1
ATOM 3638 N N . LEU B 1 199 ? 11.203 -13.711 -14.828 1 96.69 199 LEU B N 1
ATOM 3639 C CA . LEU B 1 199 ? 10.781 -14.867 -14.039 1 96.69 199 LEU B CA 1
ATOM 3640 C C . LEU B 1 199 ? 9.68 -15.641 -14.766 1 96.69 199 LEU B C 1
ATOM 3642 O O . LEU B 1 199 ? 9.453 -16.812 -14.484 1 96.69 199 LEU B O 1
ATOM 3646 N N . CYS B 1 200 ? 9.016 -15.008 -15.656 1 92.62 200 CYS B N 1
ATOM 3647 C CA . CYS B 1 200 ? 7.887 -15.625 -16.344 1 92.62 200 CYS B CA 1
ATOM 3648 C C . CYS B 1 200 ? 8.359 -16.766 -17.25 1 92.62 200 CYS B C 1
ATOM 3650 O O . CYS B 1 200 ? 7.551 -17.594 -17.688 1 92.62 200 CYS B O 1
ATOM 3652 N N . ASP B 1 201 ? 9.641 -16.781 -17.469 1 90.56 201 ASP B N 1
ATOM 3653 C CA . ASP B 1 201 ? 10.195 -17.875 -18.266 1 90.56 201 ASP B CA 1
ATOM 3654 C C . ASP B 1 201 ? 10.008 -19.219 -17.547 1 90.56 201 ASP B C 1
ATOM 3656 O O . ASP B 1 201 ? 9.898 -20.266 -18.203 1 90.56 201 ASP B O 1
ATOM 3660 N N . ARG B 1 202 ? 9.922 -19.109 -16.25 1 92.44 202 ARG B N 1
ATOM 3661 C CA . ARG B 1 202 ? 9.875 -20.344 -15.477 1 92.44 202 ARG B CA 1
ATOM 3662 C C . ARG B 1 202 ? 8.609 -20.422 -14.633 1 92.44 202 ARG B C 1
ATOM 3664 O O . ARG B 1 202 ? 8.211 -21.5 -14.195 1 92.44 202 ARG B O 1
ATOM 3671 N N . HIS B 1 203 ? 8.047 -19.297 -14.438 1 95.38 203 HIS B N 1
ATOM 3672 C CA . HIS B 1 203 ? 6.93 -19.25 -13.5 1 95.38 203 HIS B CA 1
ATOM 3673 C C . HIS B 1 203 ? 5.711 -18.578 -14.133 1 95.38 203 HIS B C 1
ATOM 3675 O O . HIS B 1 203 ? 5.848 -17.672 -14.938 1 95.38 203 HIS B O 1
ATOM 3681 N N . THR B 1 204 ? 4.52 -19.109 -13.758 1 96.5 204 THR B N 1
ATOM 3682 C CA . THR B 1 204 ? 3.281 -18.375 -14.016 1 96.5 204 THR B CA 1
ATOM 3683 C C . THR B 1 204 ? 3.021 -17.344 -12.922 1 96.5 204 THR B C 1
ATOM 3685 O O . THR B 1 204 ? 3.219 -17.641 -11.734 1 96.5 204 THR B O 1
ATOM 3688 N N . ILE B 1 205 ? 2.637 -16.141 -13.352 1 98.06 205 ILE B N 1
ATOM 3689 C CA . ILE B 1 205 ? 2.504 -15.078 -12.359 1 98.06 205 ILE B CA 1
ATOM 3690 C C . ILE B 1 205 ? 1.108 -14.469 -12.438 1 98.06 205 ILE B C 1
ATOM 3692 O O . ILE B 1 205 ? 0.645 -14.109 -13.523 1 98.06 205 ILE B O 1
ATOM 3696 N N . LEU B 1 206 ? 0.397 -14.438 -11.352 1 98.44 206 LEU B N 1
ATOM 3697 C CA . LEU B 1 206 ? -0.817 -13.648 -11.18 1 98.44 206 LEU B CA 1
ATOM 3698 C C . LEU B 1 206 ? -0.547 -12.414 -10.32 1 98.44 206 LEU B C 1
ATOM 3700 O O . LEU B 1 206 ? -0.132 -12.539 -9.164 1 98.44 206 LEU B O 1
ATOM 3704 N N . LEU B 1 207 ? -0.772 -11.266 -10.93 1 98.31 207 LEU B N 1
ATOM 3705 C CA . LEU B 1 207 ? -0.419 -10 -10.297 1 98.31 207 LEU B CA 1
ATOM 3706 C C . LEU B 1 207 ? -1.658 -9.141 -10.07 1 98.31 207 LEU B C 1
ATOM 3708 O O . LEU B 1 207 ? -2.299 -8.703 -11.023 1 98.31 207 LEU B O 1
ATOM 3712 N N . ILE B 1 208 ? -2.027 -8.992 -8.82 1 97.75 208 ILE B N 1
ATOM 3713 C CA . ILE B 1 208 ? -3.041 -7.992 -8.5 1 97.75 208 ILE B CA 1
ATOM 3714 C C . ILE B 1 208 ? -2.396 -6.609 -8.43 1 97.75 208 ILE B C 1
ATOM 3716 O O . ILE B 1 208 ? -1.391 -6.426 -7.738 1 97.75 208 ILE B O 1
ATOM 3720 N N . THR B 1 209 ? -2.941 -5.676 -9.133 1 94.81 209 THR B N 1
ATOM 3721 C CA . THR B 1 209 ? -2.441 -4.309 -9.07 1 94.81 209 THR B CA 1
ATOM 3722 C C . THR B 1 209 ? -3.568 -3.309 -9.32 1 94.81 209 THR B C 1
ATOM 3724 O O . THR B 1 209 ? -4.449 -3.549 -10.141 1 94.81 209 THR B O 1
ATOM 3727 N N . ASN B 1 210 ? -3.51 -2.246 -8.625 1 90.25 210 ASN B N 1
ATOM 3728 C CA . ASN B 1 210 ? -4.41 -1.129 -8.891 1 90.25 210 ASN B CA 1
ATOM 3729 C C . ASN B 1 210 ? -3.801 -0.131 -9.867 1 90.25 210 ASN B C 1
ATOM 3731 O O . ASN B 1 210 ? -4.465 0.819 -10.289 1 90.25 210 ASN B O 1
ATOM 3735 N N . ASN B 1 211 ? -2.631 -0.374 -10.266 1 88.56 211 ASN B N 1
ATOM 3736 C CA . ASN B 1 211 ? -1.913 0.46 -11.227 1 88.56 211 ASN B CA 1
ATOM 3737 C C . ASN B 1 211 ? -2.08 -0.056 -12.656 1 88.56 211 ASN B C 1
ATOM 3739 O O . ASN B 1 211 ? -1.326 -0.926 -13.094 1 88.56 211 ASN B O 1
ATOM 3743 N N . LEU B 1 212 ? -2.93 0.631 -13.367 1 90.56 212 LEU B N 1
ATOM 3744 C CA . LEU B 1 212 ? -3.242 0.146 -14.703 1 90.56 212 LEU B CA 1
ATOM 3745 C C . LEU B 1 212 ? -2.033 0.278 -15.625 1 90.56 212 LEU B C 1
ATOM 3747 O O . LEU B 1 212 ? -1.849 -0.536 -16.531 1 90.56 212 LEU B O 1
ATOM 3751 N N . ALA B 1 213 ? -1.222 1.256 -15.391 1 88.75 213 ALA B N 1
ATOM 3752 C CA . ALA B 1 213 ? -0.017 1.405 -16.203 1 88.75 213 ALA B CA 1
ATOM 3753 C C . ALA B 1 213 ? 0.934 0.229 -16 1 88.75 213 ALA B C 1
ATOM 3755 O O . ALA B 1 213 ? 1.572 -0.234 -16.953 1 88.75 213 ALA B O 1
ATOM 3756 N N . GLN B 1 214 ? 1.024 -0.187 -14.805 1 92 214 GLN B N 1
ATOM 3757 C CA . GLN B 1 214 ? 1.835 -1.364 -14.508 1 92 214 GLN B CA 1
ATOM 3758 C C . GLN B 1 214 ? 1.306 -2.594 -15.242 1 92 214 GLN B C 1
ATOM 3760 O O . GLN B 1 214 ? 2.074 -3.332 -15.859 1 92 214 GLN B O 1
ATOM 3765 N N . ALA B 1 215 ? -0.016 -2.807 -15.148 1 94.75 215 ALA B N 1
ATOM 3766 C CA . ALA B 1 215 ? -0.626 -3.918 -15.875 1 94.75 215 ALA B CA 1
ATOM 3767 C C . ALA B 1 215 ? -0.314 -3.836 -17.359 1 94.75 215 ALA B C 1
ATOM 3769 O O . ALA B 1 215 ? 0.031 -4.844 -17.984 1 94.75 215 ALA B O 1
ATOM 3770 N N . GLY B 1 216 ? -0.404 -2.66 -17.859 1 94.12 216 GLY B N 1
ATOM 3771 C CA . GLY B 1 216 ? -0.138 -2.453 -19.281 1 94.12 216 GLY B CA 1
ATOM 3772 C C . GLY B 1 216 ? 1.296 -2.76 -19.672 1 94.12 216 GLY B C 1
ATOM 3773 O O . GLY B 1 216 ? 1.548 -3.32 -20.734 1 94.12 216 GLY B O 1
ATOM 3774 N N . ARG B 1 217 ? 2.225 -2.432 -18.766 1 93.06 217 ARG B N 1
ATOM 3775 C CA . ARG B 1 217 ? 3.645 -2.561 -19.078 1 93.06 217 ARG B CA 1
ATOM 3776 C C . ARG B 1 217 ? 4.102 -4.012 -18.969 1 93.06 217 ARG B C 1
ATOM 3778 O O . ARG B 1 217 ? 4.914 -4.477 -19.766 1 93.06 217 ARG B O 1
ATOM 3785 N N . CYS B 1 218 ? 3.494 -4.73 -18.031 1 95.06 218 CYS B N 1
ATOM 3786 C CA . CYS B 1 218 ? 4.223 -5.961 -17.734 1 95.06 218 CYS B CA 1
ATOM 3787 C C . CYS B 1 218 ? 3.324 -7.18 -17.906 1 95.06 218 CYS B C 1
ATOM 3789 O O . CYS B 1 218 ? 3.809 -8.312 -17.953 1 95.06 218 CYS B O 1
ATOM 3791 N N . ALA B 1 219 ? 2.002 -7.039 -17.953 1 97.19 219 ALA B N 1
ATOM 3792 C CA . ALA B 1 219 ? 1.119 -8.203 -18 1 97.19 219 ALA B CA 1
ATOM 3793 C C . ALA B 1 219 ? 0.809 -8.586 -19.453 1 97.19 219 ALA B C 1
ATOM 3795 O O . ALA B 1 219 ? 0.518 -7.719 -20.281 1 97.19 219 ALA B O 1
ATOM 3796 N N . THR B 1 220 ? 0.85 -9.859 -19.719 1 96.31 220 THR B N 1
ATOM 3797 C CA . THR B 1 220 ? 0.428 -10.391 -21 1 96.31 220 THR B CA 1
ATOM 3798 C C . THR B 1 220 ? -1.094 -10.422 -21.109 1 96.31 220 THR B C 1
ATOM 3800 O O . THR B 1 220 ? -1.658 -10.109 -22.156 1 96.31 220 THR B O 1
ATOM 3803 N N . TYR B 1 221 ? -1.688 -10.812 -20.094 1 96.56 221 TYR B N 1
ATOM 3804 C CA . TYR B 1 221 ? -3.143 -10.867 -20 1 96.56 221 TYR B CA 1
ATOM 3805 C C . TYR B 1 221 ? -3.65 -10.023 -18.828 1 96.56 221 TYR B C 1
ATOM 3807 O O . TYR B 1 221 ? -2.893 -9.711 -17.906 1 96.56 221 TYR B O 1
ATOM 3815 N N . THR B 1 222 ? -4.867 -9.625 -18.938 1 97.56 222 THR B N 1
ATOM 3816 C CA . THR B 1 222 ? -5.523 -8.891 -17.859 1 97.56 222 THR B CA 1
ATOM 3817 C C . THR B 1 222 ? -6.934 -9.43 -17.625 1 97.56 222 THR B C 1
ATOM 3819 O O . THR B 1 222 ? -7.664 -9.711 -18.578 1 97.56 222 THR B O 1
ATOM 3822 N N . ALA B 1 223 ? -7.23 -9.648 -16.391 1 98.19 223 ALA B N 1
ATOM 3823 C CA . ALA B 1 223 ? -8.57 -10.016 -15.93 1 98.19 223 ALA B CA 1
ATOM 3824 C C . ALA B 1 223 ? -9.211 -8.883 -15.133 1 98.19 223 ALA B C 1
ATOM 3826 O O . ALA B 1 223 ? -8.617 -8.383 -14.18 1 98.19 223 ALA B O 1
ATOM 3827 N N . LEU B 1 224 ? -10.406 -8.508 -15.5 1 98.19 224 LEU B N 1
ATOM 3828 C CA . LEU B 1 224 ? -11.125 -7.461 -14.773 1 98.19 224 LEU B CA 1
ATOM 3829 C C . LEU B 1 224 ? -12.234 -8.055 -13.914 1 98.19 224 LEU B C 1
ATOM 3831 O O . LEU B 1 224 ? -13.172 -8.664 -14.438 1 98.19 224 LEU B O 1
ATOM 3835 N N . LEU B 1 225 ? -12.102 -7.918 -12.625 1 98 225 LEU B N 1
ATOM 3836 C CA . LEU B 1 225 ? -13.172 -8.211 -11.672 1 98 225 LEU B CA 1
ATOM 3837 C C . LEU B 1 225 ? -13.953 -6.953 -11.32 1 98 225 LEU B C 1
ATOM 3839 O O . LEU B 1 225 ? -13.359 -5.891 -11.117 1 98 225 LEU B O 1
ATOM 3843 N N . HIS B 1 226 ? -15.242 -7.125 -11.289 1 96.88 226 HIS B N 1
ATOM 3844 C CA . HIS B 1 226 ? -16.078 -5.965 -11.008 1 96.88 226 HIS B CA 1
ATOM 3845 C C . HIS B 1 226 ? -17.375 -6.375 -10.328 1 96.88 226 HIS B C 1
ATOM 3847 O O . HIS B 1 226 ? -17.984 -7.379 -10.695 1 96.88 226 HIS B O 1
ATOM 3853 N N . PRO B 1 227 ? -17.75 -5.602 -9.32 1 94.69 227 PRO B N 1
ATOM 3854 C CA . PRO B 1 227 ? -19.062 -5.855 -8.727 1 94.69 227 PRO B CA 1
ATOM 3855 C C . PRO B 1 227 ? -20.203 -5.547 -9.688 1 94.69 227 PRO B C 1
ATOM 3857 O O . PRO B 1 227 ? -20.172 -4.543 -10.398 1 94.69 227 PRO B O 1
ATOM 3860 N N . VAL B 1 228 ? -21.125 -6.379 -9.758 1 94 228 VAL B N 1
ATOM 3861 C CA . VAL B 1 228 ? -22.312 -6.199 -10.586 1 94 228 VAL B CA 1
ATOM 3862 C C . VAL B 1 228 ? -23.562 -6.484 -9.75 1 94 228 VAL B C 1
ATOM 3864 O O . VAL B 1 228 ? -23.531 -7.312 -8.836 1 94 228 VAL B O 1
ATOM 3867 N N . LEU B 1 229 ? -24.562 -5.703 -10.031 1 89.94 229 LEU B N 1
ATOM 3868 C CA . LEU B 1 229 ? -25.844 -5.914 -9.367 1 89.94 229 LEU B CA 1
ATOM 3869 C C . LEU B 1 229 ? -26.688 -6.941 -10.117 1 89.94 229 LEU B C 1
ATOM 3871 O O . LEU B 1 229 ? -27.078 -6.707 -11.266 1 89.94 229 LEU B O 1
ATOM 3875 N N . ILE B 1 230 ? -26.859 -8.062 -9.555 1 84.31 230 ILE B N 1
ATOM 3876 C CA . ILE B 1 230 ? -27.625 -9.117 -10.203 1 84.31 230 ILE B CA 1
ATOM 3877 C C . ILE B 1 230 ? -29.094 -9.016 -9.789 1 84.31 230 ILE B C 1
ATOM 3879 O O . ILE B 1 230 ? -29.984 -9.422 -10.539 1 84.31 230 ILE B O 1
ATOM 3883 N N . ASP B 1 231 ? -29.312 -8.586 -8.562 1 81.12 231 ASP B N 1
ATOM 3884 C CA . ASP B 1 231 ? -30.625 -8.391 -7.984 1 81.12 231 ASP B CA 1
ATOM 3885 C C . ASP B 1 231 ? -30.719 -7.066 -7.223 1 81.12 231 ASP B C 1
ATOM 3887 O O . ASP B 1 231 ? -29.922 -6.816 -6.316 1 81.12 231 ASP B O 1
ATOM 3891 N N . GLU B 1 232 ? -31.641 -6.289 -7.594 1 80.38 232 GLU B N 1
ATOM 3892 C CA . GLU B 1 232 ? -31.766 -4.953 -7.023 1 80.38 232 GLU B CA 1
ATOM 3893 C C . GLU B 1 232 ? -31.891 -5.008 -5.504 1 80.38 232 GLU B C 1
ATOM 3895 O O . GLU B 1 232 ? -31.578 -4.039 -4.816 1 80.38 232 GLU B O 1
ATOM 3900 N N . GLN B 1 233 ? -32.312 -6.133 -5.094 1 72.38 233 GLN B N 1
ATOM 3901 C CA . GLN B 1 233 ? -32.562 -6.234 -3.656 1 72.38 233 GLN B CA 1
ATOM 3902 C C . GLN B 1 233 ? -31.359 -6.832 -2.934 1 72.38 233 GLN B C 1
ATOM 3904 O O . GLN B 1 233 ? -31.391 -7.047 -1.722 1 72.38 233 GLN B O 1
ATOM 3909 N N . LYS B 1 234 ? -30.422 -7.137 -3.754 1 78.12 234 LYS B N 1
ATOM 3910 C CA . LYS B 1 234 ? -29.266 -7.781 -3.133 1 78.12 234 LYS B CA 1
ATOM 3911 C C . LYS B 1 234 ? -28.016 -6.926 -3.279 1 78.12 234 LYS B C 1
ATOM 3913 O O . LYS B 1 234 ? -28.016 -5.934 -4.016 1 78.12 234 LYS B O 1
ATOM 3918 N N . LEU B 1 235 ? -27.078 -7.168 -2.523 1 83.25 235 LEU B N 1
ATOM 3919 C CA . LEU B 1 235 ? -25.766 -6.516 -2.643 1 83.25 235 LEU B CA 1
ATOM 3920 C C . LEU B 1 235 ? -25.062 -6.93 -3.932 1 83.25 235 LEU B C 1
ATOM 3922 O O . LEU B 1 235 ? -25.266 -8.039 -4.422 1 83.25 235 LEU B O 1
ATOM 3926 N N . PRO B 1 236 ? -24.281 -6.07 -4.508 1 91 236 PRO B N 1
ATOM 3927 C CA . PRO B 1 236 ? -23.531 -6.438 -5.711 1 91 236 PRO B CA 1
ATOM 3928 C C . PRO B 1 236 ? -22.594 -7.617 -5.492 1 91 236 PRO B C 1
ATOM 3930 O O . PRO B 1 236 ? -22.062 -7.801 -4.387 1 91 236 PRO B O 1
ATOM 3933 N N . VAL B 1 237 ? -22.469 -8.43 -6.492 1 94.12 237 VAL B N 1
ATOM 3934 C CA . VAL B 1 237 ? -21.547 -9.555 -6.457 1 94.12 237 VAL B CA 1
ATOM 3935 C C . VAL B 1 237 ? -20.422 -9.328 -7.465 1 94.12 237 VAL B C 1
ATOM 3937 O O . VAL B 1 237 ? -20.625 -8.711 -8.516 1 94.12 237 VAL B O 1
ATOM 3940 N N . THR B 1 238 ? -19.266 -9.789 -7.113 1 97.31 238 THR B N 1
ATOM 3941 C CA . THR B 1 238 ? -18.125 -9.586 -8.008 1 97.31 238 THR B CA 1
ATOM 3942 C C . THR B 1 238 ? -18.062 -10.695 -9.055 1 97.31 238 THR B C 1
ATOM 3944 O O . THR B 1 238 ? -18.125 -11.883 -8.711 1 97.31 238 THR B O 1
ATOM 3947 N N . LYS B 1 239 ? -17.969 -10.305 -10.266 1 97.88 239 LYS B N 1
ATOM 3948 C CA . LYS B 1 239 ? -17.828 -11.234 -11.383 1 97.88 239 LYS B CA 1
ATOM 3949 C C . LYS B 1 239 ? -16.578 -10.922 -12.203 1 97.88 239 LYS B C 1
ATOM 3951 O O . LYS B 1 239 ? -16.016 -9.836 -12.086 1 97.88 239 LYS B O 1
ATOM 3956 N N . LEU B 1 240 ? -16.141 -11.906 -12.875 1 98.38 240 LEU B N 1
ATOM 3957 C CA . LEU B 1 240 ? -15.164 -11.672 -13.922 1 98.38 240 LEU B CA 1
ATOM 3958 C C . LEU B 1 240 ? -15.82 -11.078 -15.164 1 98.38 240 LEU B C 1
ATOM 3960 O O . LEU B 1 240 ? -16.625 -11.742 -15.82 1 98.38 240 LEU B O 1
ATOM 3964 N N . ILE B 1 241 ? -15.461 -9.898 -15.523 1 98.06 241 ILE B N 1
ATOM 3965 C CA . ILE B 1 241 ? -16.141 -9.164 -16.578 1 98.06 241 ILE B CA 1
ATOM 3966 C C . ILE B 1 241 ? -15.484 -9.461 -17.922 1 98.06 241 ILE B C 1
ATOM 3968 O O . ILE B 1 241 ? -16.172 -9.641 -18.938 1 98.06 241 ILE B O 1
ATOM 3972 N N . GLU B 1 242 ? -14.188 -9.461 -17.875 1 98 242 GLU B N 1
ATOM 3973 C CA . GLU B 1 242 ? -13.445 -9.656 -19.125 1 98 242 GLU B CA 1
ATOM 3974 C C . GLU B 1 242 ? -12.047 -10.203 -18.844 1 98 242 GLU B C 1
ATOM 3976 O O . GLU B 1 242 ? -11.398 -9.805 -17.875 1 98 242 GLU B O 1
ATOM 3981 N N . PHE B 1 243 ? -11.648 -11.133 -19.578 1 97.75 243 PHE B N 1
ATOM 3982 C CA . PHE B 1 243 ? -10.305 -11.711 -19.609 1 97.75 243 PHE B CA 1
ATOM 3983 C C . PHE B 1 243 ? -9.781 -11.773 -21.031 1 97.75 243 PHE B C 1
ATOM 3985 O O . PHE B 1 243 ? -10.367 -12.43 -21.891 1 97.75 243 PHE B O 1
ATOM 3992 N N . ALA B 1 244 ? -8.68 -11.078 -21.297 1 96.88 244 ALA B N 1
ATOM 3993 C CA . ALA B 1 244 ? -8.133 -10.984 -22.641 1 96.88 244 ALA B CA 1
ATOM 3994 C C . ALA B 1 244 ? -6.68 -10.508 -22.609 1 96.88 244 ALA B C 1
ATOM 3996 O O . ALA B 1 244 ? -6.164 -10.133 -21.562 1 96.88 244 ALA B O 1
ATOM 3997 N N . PRO B 1 245 ? -5.98 -10.648 -23.781 1 96.38 245 PRO B N 1
ATOM 3998 C CA . PRO B 1 245 ? -4.668 -10 -23.828 1 96.38 245 PRO B CA 1
ATOM 3999 C C . PRO B 1 245 ? -4.707 -8.547 -23.375 1 96.38 245 PRO B C 1
ATOM 4001 O O . PRO B 1 245 ? -5.668 -7.832 -23.672 1 96.38 245 PRO B O 1
ATOM 4004 N N . THR B 1 246 ? -3.709 -8.195 -22.625 1 96.94 246 THR B N 1
ATOM 4005 C CA . THR B 1 246 ? -3.695 -6.883 -21.984 1 96.94 246 THR B CA 1
ATOM 4006 C C . THR B 1 246 ? -3.896 -5.777 -23.016 1 96.94 246 THR B C 1
ATOM 4008 O O . THR B 1 246 ? -4.664 -4.844 -22.797 1 96.94 246 THR B O 1
ATOM 4011 N N . SER B 1 247 ? -3.301 -5.891 -24.141 1 95.44 247 SER B N 1
ATOM 4012 C CA . SER B 1 247 ? -3.436 -4.891 -25.188 1 95.44 247 SER B CA 1
ATOM 4013 C C . SER B 1 247 ? -4.891 -4.723 -25.609 1 95.44 247 SER B C 1
ATOM 4015 O O . SER B 1 247 ? -5.355 -3.6 -25.828 1 95.44 247 SER B O 1
ATOM 4017 N N . GLN B 1 248 ? -5.582 -5.801 -25.688 1 95.56 248 GLN B N 1
ATOM 4018 C CA . GLN B 1 248 ? -6.988 -5.766 -26.062 1 95.56 248 GLN B CA 1
ATOM 4019 C C . GLN B 1 248 ? -7.836 -5.102 -24.984 1 95.56 248 GLN B C 1
ATOM 4021 O O . GLN B 1 248 ? -8.727 -4.301 -25.297 1 95.56 248 GLN B O 1
ATOM 4026 N N . ILE B 1 249 ? -7.562 -5.426 -23.734 1 95.62 249 ILE B N 1
ATOM 4027 C CA . ILE B 1 249 ? -8.305 -4.871 -22.609 1 95.62 249 ILE B CA 1
ATOM 4028 C C . ILE B 1 249 ? -8.188 -3.348 -22.625 1 95.62 249 ILE B C 1
ATOM 4030 O O . ILE B 1 249 ? -9.164 -2.641 -22.375 1 95.62 249 ILE B O 1
ATOM 4034 N N . PHE B 1 250 ? -7.047 -2.842 -22.984 1 92.88 250 PHE B N 1
ATOM 4035 C CA . PHE B 1 250 ? -6.781 -1.412 -22.859 1 92.88 250 PHE B CA 1
ATOM 4036 C C . PHE B 1 250 ? -7.148 -0.685 -24.156 1 92.88 250 PHE B C 1
ATOM 4038 O O . PHE B 1 250 ? -7.582 0.468 -24.109 1 92.88 250 PHE B O 1
ATOM 4045 N N . ARG B 1 251 ? -7.07 -1.318 -25.266 1 93.06 251 ARG B N 1
ATOM 4046 C CA . ARG B 1 251 ? -7.242 -0.625 -26.531 1 93.06 251 ARG B CA 1
ATOM 4047 C C . ARG B 1 251 ? -8.633 -0.871 -27.109 1 93.06 251 ARG B C 1
ATOM 4049 O O . ARG B 1 251 ? -9.203 0.003 -27.766 1 93.06 251 ARG B O 1
ATOM 4056 N N . GLN B 1 252 ? -9.109 -2.076 -26.922 1 94.06 252 GLN B N 1
ATOM 4057 C CA . GLN B 1 252 ? -10.383 -2.479 -27.5 1 94.06 252 GLN B CA 1
ATOM 4058 C C . GLN B 1 252 ? -11.188 -3.33 -26.531 1 94.06 252 GLN B C 1
ATOM 4060 O O . GLN B 1 252 ? -11.508 -4.484 -26.812 1 94.06 252 GLN B O 1
ATOM 4065 N N . PRO B 1 253 ? -11.531 -2.67 -25.469 1 94.88 253 PRO B N 1
ATOM 4066 C CA . PRO B 1 253 ? -12.352 -3.438 -24.531 1 94.88 253 PRO B CA 1
ATOM 4067 C C . PRO B 1 253 ? -13.648 -3.941 -25.172 1 94.88 253 PRO B C 1
ATOM 4069 O O . PRO B 1 253 ? -14.25 -3.242 -25.984 1 94.88 253 PRO B O 1
ATOM 4072 N N . GLN B 1 254 ? -14.047 -5.129 -24.797 1 95.88 254 GLN B N 1
ATOM 4073 C CA . GLN B 1 254 ? -15.234 -5.734 -25.406 1 95.88 254 GLN B CA 1
ATOM 4074 C C . GLN B 1 254 ? -16.469 -5.523 -24.516 1 95.88 254 GLN B C 1
ATOM 4076 O O . GLN B 1 254 ? -17.594 -5.684 -24.969 1 95.88 254 GLN B O 1
ATOM 4081 N N . HIS B 1 255 ? -16.281 -5.223 -23.281 1 96.25 255 HIS B N 1
ATOM 4082 C CA . HIS B 1 255 ? -17.375 -4.973 -22.344 1 96.25 255 HIS B CA 1
ATOM 4083 C C . HIS B 1 255 ? -17.422 -3.504 -21.938 1 96.25 255 HIS B C 1
ATOM 4085 O O . HIS B 1 255 ? -16.391 -2.889 -21.688 1 96.25 255 HIS B O 1
ATOM 4091 N N . PRO B 1 256 ? -18.609 -2.965 -21.781 1 95.5 256 PRO B N 1
ATOM 4092 C CA . PRO B 1 256 ? -18.734 -1.557 -21.391 1 95.5 256 PRO B CA 1
ATOM 4093 C C . PRO B 1 256 ? -18.109 -1.269 -20.031 1 95.5 256 PRO B C 1
ATOM 4095 O O . PRO B 1 256 ? -17.516 -0.211 -19.828 1 95.5 256 PRO B O 1
ATOM 4098 N N . ILE B 1 257 ? -18.25 -2.16 -19.156 1 95.06 257 ILE B N 1
ATOM 4099 C CA . ILE B 1 257 ? -17.688 -1.988 -17.828 1 95.06 257 ILE B CA 1
ATOM 4100 C C . ILE B 1 257 ? -16.156 -1.892 -17.922 1 95.06 257 ILE B C 1
ATOM 4102 O O . ILE B 1 257 ? -15.539 -1.088 -17.219 1 95.06 257 ILE B O 1
ATOM 4106 N N . THR B 1 258 ? -15.57 -2.709 -18.781 1 96.12 258 THR B N 1
ATOM 4107 C CA . THR B 1 258 ? -14.125 -2.684 -18.984 1 96.12 258 THR B CA 1
ATOM 4108 C C . THR B 1 258 ? -13.688 -1.345 -19.562 1 96.12 258 THR B C 1
ATOM 4110 O O . THR B 1 258 ? -12.695 -0.765 -19.125 1 96.12 258 THR B O 1
ATOM 4113 N N . ASP B 1 259 ? -14.453 -0.849 -20.469 1 94.5 259 ASP B N 1
ATOM 4114 C CA . ASP B 1 259 ? -14.156 0.44 -21.078 1 94.5 259 ASP B CA 1
ATOM 4115 C C . ASP B 1 259 ? -14.172 1.562 -20.047 1 94.5 259 ASP B C 1
ATOM 4117 O O . ASP B 1 259 ? -13.242 2.369 -19.984 1 94.5 259 ASP B O 1
ATOM 4121 N N . ASP B 1 260 ? -15.188 1.531 -19.25 1 92.62 260 ASP B N 1
ATOM 4122 C CA . ASP B 1 260 ? -15.312 2.541 -18.203 1 92.62 260 ASP B CA 1
ATOM 4123 C C . ASP B 1 260 ? -14.156 2.453 -17.219 1 92.62 260 ASP B C 1
ATOM 4125 O O . ASP B 1 260 ? -13.602 3.477 -16.812 1 92.62 260 ASP B O 1
ATOM 4129 N N . PHE B 1 261 ? -13.805 1.272 -16.875 1 92.31 261 PHE B N 1
ATOM 4130 C CA . PHE B 1 261 ? -12.781 1.068 -15.859 1 92.31 261 PHE B CA 1
ATOM 4131 C C . PHE B 1 261 ? -11.422 1.539 -16.359 1 92.31 261 PHE B C 1
ATOM 4133 O O . PHE B 1 261 ? -10.711 2.26 -15.648 1 92.31 261 PHE B O 1
ATOM 4140 N N . VAL B 1 262 ? -11.086 1.197 -17.562 1 90.31 262 VAL B N 1
ATOM 4141 C CA . VAL B 1 262 ? -9.766 1.499 -18.094 1 90.31 262 VAL B CA 1
ATOM 4142 C C . VAL B 1 262 ? -9.641 2.998 -18.359 1 90.31 262 VAL B C 1
ATOM 4144 O O . VAL B 1 262 ? -8.547 3.561 -18.281 1 90.31 262 VAL B O 1
ATOM 4147 N N . CYS B 1 263 ? -10.758 3.629 -18.516 1 84.38 263 CYS B N 1
ATOM 4148 C CA . CYS B 1 263 ? -10.758 5.062 -18.781 1 84.38 263 CYS B CA 1
ATOM 4149 C C . CYS B 1 263 ? -10.867 5.859 -17.484 1 84.38 263 CYS B C 1
ATOM 4151 O O . CYS B 1 263 ? -10.867 7.094 -17.516 1 84.38 263 CYS B O 1
ATOM 4153 N N . GLY B 1 264 ? -10.891 5.152 -16.406 1 75.5 264 GLY B N 1
ATOM 4154 C CA . GLY B 1 264 ? -10.922 5.832 -15.117 1 75.5 264 GLY B CA 1
ATOM 4155 C C . GLY B 1 264 ? -12.297 6.363 -14.758 1 75.5 264 GLY B C 1
ATOM 4156 O O . GLY B 1 264 ? -12.414 7.309 -13.977 1 75.5 264 GLY B O 1
ATOM 4157 N N . ARG B 1 265 ? -13.344 5.871 -15.438 1 67.56 265 ARG B N 1
ATOM 4158 C CA . ARG B 1 265 ? -14.719 6.289 -15.172 1 67.56 265 ARG B CA 1
ATOM 4159 C C . ARG B 1 265 ? -15.406 5.32 -14.211 1 67.56 265 ARG B C 1
ATOM 4161 O O . ARG B 1 265 ? -15.07 4.137 -14.172 1 67.56 265 ARG B O 1
ATOM 4168 N N . ARG B 1 266 ? -16.188 5.871 -13.211 1 63.75 266 ARG B N 1
ATOM 4169 C CA . ARG B 1 266 ? -16.984 5.023 -12.328 1 63.75 266 ARG B CA 1
ATOM 4170 C C . ARG B 1 266 ? -18.312 4.656 -12.961 1 63.75 266 ARG B C 1
ATOM 4172 O O . ARG B 1 266 ? -18.859 5.426 -13.758 1 63.75 266 ARG B O 1
#

Nearest PDB structures (foldseek):
  5xu1-assembly1_A  TM=8.867E-01  e=1.049E-14  Streptococcus pneumoniae R6
  8bms-assembly1_B  TM=7.997E-01  e=2.482E-15  Lactobacillus delbrueckii subsp. bulgaricus ATCC 11842 = JCM 1002
  7nnt-assembly1_B  TM=8.631E-01  e=5.989E-14  Lactobacillus delbrueckii subsp. bulgaricus ATCC 11842 = JCM 1002
  5xu1-assembly1_B  TM=8.552E-01  e=1.566E-13  Streptococcus pneumoniae R6
  4hlu-assembly2_B  TM=7.923E-01  e=1.092E-13  Thermotoga maritima MSB8

Organism: Synechococcus elongatus (strain ATCC 33912 / PCC 7942 / FACHB-805) (NCBI:txid1140)

Sequence (532 aa):
MEFLPPPPRFTDPALRLQGLTVEHGDHCLLHQISCEFPQQTITAIVGPSGCGKTLLLRCLNRLSDLQPELRVSGQIWLRDRNLRDRQVNVESLRCQLALIRGPATPIAGSLYDNIVLPARLQGYRGNLEALVREVLTIVELPENLDLQQAARHCSPETQLRLCLARAIAMEPDILLLDEPCLPLDSAATLAFEELLLRLCDRHTILLITNNLAQAGRCATYTALLHPVLIDEQKLPVTKLIEFAPTSQIFRQPQHPITDDFVCGRRMEFLPPPPRFTDPALRLQGLTVEHGDHCLLHQISCEFPQQTITAIVGPSGCGKTLLLRCLNRLSDLQPELRVSGQIWLRDRNLRDRQVNVESLRCQLALIRGPATPIAGSLYDNIVLPARLQGYRGNLEALVREVLTIVELPENLDLQQAARHCSPETQLRLCLARAIAMEPDILLLDEPCLPLDSAATLAFEELLLRLCDRHTILLITNNLAQAGRCATYTALLHPVLIDEQKLPVTKLIEFAPTSQIFRQPQHPITDDFVCGRR

Foldseek 3Di:
DAFDPADDPDAPFQKWWAQKWKDQVVATLAGGATDGFGALFEEEEEEDPPSCLVVVLCVQLVVCVVPVRMDIDTFMDRRPDTCPDPPHDSLLSCLQAPEAEPLGDADWFFLLCSQVVSCVVVPPPDDSVVLLQVLCVLLVHDPPDDRRDTLVPDDSLSRLSSNVSNSCSSPHQEYEYHAHCVVPDPVSLVVNLVSSQVCSNRHHYYHYHNDLVSCRYRGQKYWYWYFDPPDPVGGTYIYTDDIDGSCCLQPPNPDPVSVCVNVVHD/DAFDPADDDDAPFQKWWAQKWKDQVPATLAGGATDGFGALFEEEEEEDPPSCPVVVLCVQLVVCVVPVRMDIDTFMDRRPDTCPDPPHDSLLSCLQAPEAEPLGDADWFFLLCSQVVSCVVVPPPDDSVVLLQVLCVLLVHDPPDDRRDTLVPDDSLSRLSSNVSNSCSSPHQEYEYHAHCVVPDPVSLVVNLVSSQVCSNRHHYYYYHHDLVSCRYRGQKYWYWYFDPPDPVGGTYIYTDDIDGSCCLQPPNPDPVSVCVNVVHD